Protein AF-A0A9X2KIN5-F1 (afdb_monomer)

Organism: NCBI:txid2949643

Secondary structure (DSSP, 8-state):
--HHHHHHHHHHHHHHHHHHHHHHHTT-BHHHHHHHHHHH-TTS-HHHHHHHHTSTT---B-TTTHHHHHHHHHHHHHHHHHHHTT----HHHHHHHS-HHHHHHHHHHHHHTT--HHHHHHHHHHHHHHHHHHHH-TT----HHHHHHHHHS--HHHHTT--TT-SPPHHHHHHHHHTT-HHHHHHHTTPPPTTS---------HHHHHHHHHHHHHHHHHTT----HHHHHHHHHTSGGG-S--HHHHHHHHSSHHHHHHHHHHHHHHTT-----TTGGG---SSPPPP------------TTTTSSS---------S-----HHHHHHHHHHHHHHHHTPPTTEEEEEEE--S-TTS---EEEEEEETTEEEEEE--TTTS-TTTS---HHHHHHTTPBPP-SS--SEEEEEE-HHHHHHHHHHIIIIIS----GGGEEEEEEE----PPPPPPPPPPPPP--------

Sequence (472 aa):
MDESSLEEYREFVASHGHLFDALVQGDWTRRQARFRLRSLYPELSREMIERALFDDRWAFVNHSEESPRATMTGVALWLAVNELFDLGTDRMYAVTHMDPITLQTVSDFLDLNGVSPADAAEIYGRIGATLRFLTQYPHTSLTRAEYSDFRLEPPESVRRLGIAAWPPTAQNVAALLGDGSWDRALLAAGLRPLSREIEPAREFSETRFRAIIADFLAHCVRTDRQPQAIFYGRWASMAEGGERPSLAAVRHRYGSWLGALSRGRELIEAGDAVPGDARRDRWLGPWGAAEERTEEGASGSWSPQRWTDRGIGVVEHVREEAIGDESAWDDLAEELRSALTSLPWNHVLTVEYETGNTGGDFPYAQALTGPGGVGVLLVSEDYLPAIAWPIDEDYLVETGWEQPTEEQPNWARARLSMDEALEAVVGGLRYGRGCPDPYRFRWGSGVISTAPQAAPSLPDPPARGAGRSTKA

Mean predicted aligned error: 20.23 Å

Foldseek 3Di:
DDPVVVVVLVVLCVVCVVLLVVCLVVLAALVRSLVCCCVVPVVDDNVSSVVSSPDPVHDHHDLPVLLLVLLLLLLLVLQLQCVVVVQFFDLVQLVPFADPSSLVSLVVVLVVLVHDPVLSSRSSRSSSSSLLVLLVVLAAADDLVSSVVCVVPPDPSQVSSVDPCPPPHCQVLCVSQPVRDSQLSCLLSSYHDPPDDDPDPDDDDLVLLLVLLVVQVVVCVVSVHDSHLSSSSNVQSPDPPSSDPGSSRLCNVQVHPVSSNVSSVVCNVCVVDDDDDPPVPDDDDDADDDDDDDDDDDDDDDDPPPPVPPDDDDDPDDPDPPLDDVVLLVVLLVVVLVVLVPDDAQKKKKKWFQPVDPPPQTWIKIWGQDPLAIKMWTADCVRPNCVNFNFDVVVCVVLPWDDADPVRNTTMDDSDHSSSRSCCRSVCCVPGGVRRHSVRMDIDMDGDDDDDDDDDDDDDDDDDDDDDDDDD

InterPro domains:
  IPR054344 TY-Chap, N-terminal domain [PF22552] (326-438)

Radius of gyration: 28.8 Å; Cα contacts (8 Å, |Δi|>4): 559; chains: 1; bounding box: 64×68×103 Å

Solvent-accessible surface area (backbone atoms only — not comparable to full-atom values): 27804 Å² total; per-residue (Å²): 132,61,72,66,67,54,52,55,49,51,52,49,43,74,76,47,42,68,59,54,52,54,38,39,76,64,64,33,29,54,70,57,44,51,50,48,47,53,72,76,40,66,85,55,59,64,69,59,51,54,52,52,66,72,31,89,91,50,80,50,39,61,74,72,65,49,53,55,56,44,49,57,48,39,47,43,54,38,48,36,51,17,59,76,67,67,53,58,65,25,52,69,48,27,74,74,43,52,44,69,65,61,52,48,45,51,47,55,54,38,54,77,60,70,44,51,73,68,57,50,52,48,53,44,6,22,43,14,25,28,51,57,48,38,24,78,40,41,74,47,61,81,53,71,64,61,50,49,49,36,64,76,63,51,56,69,79,62,54,71,48,69,51,82,80,58,70,66,52,68,65,54,40,7,44,70,45,19,79,63,31,57,52,37,22,31,25,10,62,28,31,30,42,86,90,53,75,86,73,74,86,67,86,83,46,69,71,59,49,23,53,52,45,51,54,49,52,53,48,20,62,78,64,70,45,77,93,42,60,53,56,50,6,32,60,32,59,69,46,72,93,65,80,43,74,49,38,15,56,46,15,43,74,42,66,19,56,46,47,38,51,52,53,29,50,53,42,54,68,49,63,80,69,76,86,87,72,98,71,71,88,77,74,83,68,101,73,79,84,79,82,86,76,80,91,83,89,81,90,84,87,85,68,96,75,70,74,79,77,68,79,85,75,92,76,77,86,80,90,68,93,67,65,56,58,74,65,49,48,53,51,52,50,51,54,49,48,54,50,64,73,66,53,58,90,56,28,29,41,40,38,37,40,64,80,87,63,95,78,80,76,57,63,37,30,38,40,36,60,51,99,70,34,27,30,37,38,34,68,24,56,91,77,47,37,54,90,82,44,51,66,36,64,67,59,33,51,76,73,62,40,42,77,56,41,97,92,44,65,33,29,35,39,69,60,25,53,74,68,57,36,50,51,45,47,53,46,42,40,34,60,23,37,62,46,73,45,60,87,39,58,47,75,52,76,47,75,66,85,88,73,84,81,81,75,85,80,79,85,82,80,86,84,80,83,87,80,84,81,88,86,132

Structure (mmCIF, N/CA/C/O backbone):
data_AF-A0A9X2KIN5-F1
#
_entry.id   AF-A0A9X2KIN5-F1
#
loop_
_atom_site.group_PDB
_atom_site.id
_atom_site.type_symbol
_atom_site.label_atom_id
_atom_site.label_alt_id
_atom_site.label_comp_id
_atom_site.label_asym_id
_atom_site.label_entity_id
_atom_site.label_seq_id
_atom_site.pdbx_PDB_ins_code
_atom_site.Cartn_x
_atom_site.Cartn_y
_atom_site.Cartn_z
_atom_site.occupancy
_atom_site.B_iso_or_equiv
_atom_site.auth_seq_id
_atom_site.auth_comp_id
_atom_site.auth_asym_id
_atom_site.auth_atom_id
_atom_site.pdbx_PDB_model_num
ATOM 1 N N . MET A 1 1 ? -30.038 20.385 -15.104 1.00 50.44 1 MET A N 1
ATOM 2 C CA . MET A 1 1 ? -29.796 21.006 -13.788 1.00 50.44 1 MET A CA 1
ATOM 3 C C . MET A 1 1 ? -30.787 22.138 -13.683 1.00 50.44 1 MET A C 1
ATOM 5 O O . MET A 1 1 ? -30.849 22.922 -14.622 1.00 50.44 1 MET A O 1
ATOM 9 N N . ASP A 1 2 ? -31.619 22.129 -12.651 1.00 61.84 2 ASP A N 1
ATOM 10 C CA . ASP A 1 2 ? -32.704 23.098 -12.500 1.00 61.84 2 ASP A CA 1
ATOM 11 C C . ASP A 1 2 ? -32.135 24.489 -12.177 1.00 61.84 2 ASP A C 1
ATOM 13 O O . ASP A 1 2 ? -31.134 24.592 -11.463 1.00 61.84 2 ASP A O 1
ATOM 17 N N . GLU A 1 3 ? -32.726 25.550 -12.716 1.00 64.62 3 GLU A N 1
ATOM 18 C CA . GLU A 1 3 ? -32.187 26.919 -12.642 1.00 64.62 3 GLU A CA 1
ATOM 19 C C . GLU A 1 3 ? -32.124 27.417 -11.183 1.00 64.62 3 GLU A C 1
ATOM 21 O O . GLU A 1 3 ? -31.137 28.029 -10.771 1.00 64.62 3 GLU A O 1
ATOM 26 N N . SER A 1 4 ? -33.090 26.982 -10.364 1.00 64.94 4 SER A N 1
ATOM 27 C CA . SER A 1 4 ? -33.146 27.192 -8.907 1.00 64.94 4 SER A CA 1
ATOM 28 C C . SER A 1 4 ? -31.920 26.628 -8.172 1.00 64.94 4 SER A C 1
ATOM 30 O O . SER A 1 4 ? -31.312 27.303 -7.346 1.00 64.94 4 SER A O 1
ATOM 32 N N . SER A 1 5 ? -31.476 25.417 -8.533 1.00 70.12 5 SER A N 1
ATOM 33 C CA . SER A 1 5 ? -30.344 24.726 -7.882 1.00 70.12 5 SER A CA 1
ATOM 34 C C . SER A 1 5 ? -28.977 25.366 -8.171 1.00 70.12 5 SER A C 1
ATOM 36 O O . SER A 1 5 ? -27.984 25.095 -7.491 1.00 70.12 5 SER A O 1
ATOM 38 N N . LEU A 1 6 ? -28.886 26.175 -9.230 1.00 76.69 6 LEU A N 1
ATOM 39 C CA . LEU A 1 6 ? -27.684 26.930 -9.586 1.00 76.69 6 LEU A CA 1
ATOM 40 C C . LEU A 1 6 ? -27.634 28.268 -8.853 1.00 76.69 6 LEU A C 1
ATOM 42 O O . LEU A 1 6 ? -26.548 28.713 -8.485 1.00 76.69 6 LEU A O 1
ATOM 46 N N . GLU A 1 7 ? -28.787 28.893 -8.638 1.00 86.50 7 GLU A N 1
ATOM 47 C CA . GLU A 1 7 ? -28.902 30.149 -7.903 1.00 86.50 7 GLU A CA 1
ATOM 48 C C . GLU A 1 7 ? -28.639 29.944 -6.405 1.00 86.50 7 GLU A C 1
ATOM 50 O O . GLU A 1 7 ? -27.771 30.617 -5.848 1.00 86.50 7 GLU A O 1
ATOM 55 N N . GLU A 1 8 ? -29.233 28.909 -5.803 1.00 84.62 8 GLU A N 1
ATOM 56 C CA . GLU A 1 8 ? -28.961 28.497 -4.416 1.00 84.62 8 GLU A CA 1
ATOM 57 C C . GLU A 1 8 ? -27.474 28.189 -4.181 1.00 84.62 8 GLU A C 1
ATOM 59 O O . GLU A 1 8 ? -26.884 28.581 -3.173 1.00 84.62 8 GLU A O 1
ATOM 64 N N . TYR A 1 9 ? -26.822 27.535 -5.145 1.00 87.44 9 TYR A N 1
ATOM 65 C CA . TYR A 1 9 ? -25.397 27.233 -5.043 1.00 87.44 9 TYR A CA 1
ATOM 66 C C . TYR A 1 9 ? -24.512 28.484 -5.168 1.00 87.44 9 TYR A C 1
ATOM 68 O O . TYR A 1 9 ? -23.479 28.590 -4.501 1.00 87.44 9 TYR A O 1
ATOM 76 N N . ARG A 1 10 ? -24.901 29.461 -5.997 1.00 90.56 10 ARG A N 1
ATOM 77 C CA . ARG A 1 10 ? -24.190 30.748 -6.088 1.00 90.56 10 ARG A CA 1
ATOM 78 C C . ARG A 1 10 ? -24.295 31.530 -4.786 1.00 90.56 10 ARG A C 1
ATOM 80 O O . ARG A 1 10 ? -23.284 32.073 -4.344 1.00 90.56 10 ARG A O 1
ATOM 87 N N . GLU A 1 11 ? -25.473 31.554 -4.172 1.00 92.50 11 GLU A N 1
ATOM 88 C CA . GLU A 1 11 ? -25.692 32.200 -2.877 1.00 92.50 11 GLU A CA 1
ATOM 89 C C . GLU A 1 11 ? -24.896 31.506 -1.762 1.00 92.50 11 GLU A C 1
ATOM 91 O O . GLU A 1 11 ? -24.207 32.170 -0.984 1.00 92.50 11 GLU A O 1
ATOM 96 N N . PHE A 1 12 ? -24.873 30.168 -1.750 1.00 92.50 12 PHE A N 1
ATOM 97 C CA . PHE A 1 12 ? -24.045 29.394 -0.825 1.00 92.50 12 PHE A CA 1
ATOM 98 C C . PHE A 1 12 ? -22.559 29.756 -0.935 1.00 92.50 12 PHE A C 1
ATOM 100 O O . PHE A 1 12 ? -21.913 30.011 0.085 1.00 92.50 12 PHE A O 1
ATOM 107 N N . VAL A 1 13 ? -22.017 29.810 -2.157 1.00 93.06 13 VAL A N 1
ATOM 108 C CA . VAL A 1 13 ? -20.606 30.153 -2.373 1.00 93.06 13 VAL A CA 1
ATOM 109 C C . VAL A 1 13 ? -20.317 31.612 -2.024 1.00 93.06 13 VAL A C 1
ATOM 111 O O . VAL A 1 13 ? -19.277 31.887 -1.430 1.00 93.06 13 VAL A O 1
ATOM 114 N N . ALA A 1 14 ? -21.223 32.543 -2.327 1.00 93.75 14 ALA A N 1
ATOM 115 C CA . ALA A 1 14 ? -21.053 33.945 -1.949 1.00 93.75 14 ALA A CA 1
ATOM 116 C C . ALA A 1 14 ? -20.951 34.123 -0.423 1.00 93.75 14 ALA A C 1
ATOM 118 O O . ALA A 1 14 ? -20.109 34.887 0.047 1.00 93.75 14 ALA A O 1
ATOM 119 N N . SER A 1 15 ? -21.752 33.381 0.346 1.00 92.81 15 SER A N 1
ATOM 120 C CA . SER A 1 15 ? -21.761 33.469 1.810 1.00 92.81 15 SER A CA 1
ATOM 121 C C . SER A 1 15 ? -20.634 32.676 2.486 1.00 92.81 15 SER A C 1
ATOM 123 O O . SER A 1 15 ? -20.085 33.136 3.485 1.00 92.81 15 SER A O 1
ATOM 125 N N . HIS A 1 16 ? -20.239 31.514 1.949 1.00 93.56 16 HIS A N 1
ATOM 126 C CA . HIS A 1 16 ? -19.357 30.563 2.654 1.00 93.56 16 HIS A CA 1
ATOM 127 C C . HIS A 1 16 ? -18.040 30.241 1.936 1.00 93.56 16 HIS A C 1
ATOM 129 O O . HIS A 1 16 ? -17.205 29.527 2.489 1.00 93.56 16 HIS A O 1
ATOM 135 N N . GLY A 1 17 ? -17.804 30.777 0.734 1.00 90.06 17 GLY A N 1
ATOM 136 C CA . GLY A 1 17 ? -16.614 30.473 -0.072 1.00 90.06 17 GLY A CA 1
ATOM 137 C C . GLY A 1 17 ? -15.283 30.769 0.628 1.00 90.06 17 GLY A C 1
ATOM 138 O O . GLY A 1 17 ? -14.327 30.014 0.477 1.00 90.06 17 GLY A O 1
ATOM 139 N N . HIS A 1 18 ? -15.254 31.784 1.495 1.00 93.69 18 HIS A N 1
ATOM 140 C CA . HIS A 1 18 ? -14.075 32.149 2.285 1.00 93.69 18 HIS A CA 1
ATOM 141 C C . HIS A 1 18 ? -13.572 31.019 3.209 1.00 93.69 18 HIS A C 1
ATOM 143 O O . HIS A 1 18 ? -12.381 30.958 3.512 1.00 93.69 18 HIS A O 1
ATOM 149 N N . LEU A 1 19 ? -14.450 30.104 3.645 1.00 90.75 19 LEU A N 1
ATOM 150 C CA . LEU A 1 19 ? -14.056 28.929 4.432 1.00 90.75 19 LEU A CA 1
ATOM 151 C C . LEU A 1 19 ? -13.248 27.943 3.582 1.00 90.75 19 LEU A C 1
ATOM 153 O O . LEU A 1 19 ? -12.248 27.398 4.043 1.00 90.75 19 LEU A O 1
ATOM 157 N N . PHE A 1 20 ? -13.653 27.741 2.328 1.00 91.00 20 PHE A N 1
ATOM 158 C CA . PHE A 1 20 ? -12.956 26.877 1.378 1.00 91.00 20 PHE A CA 1
ATOM 159 C C . PHE A 1 20 ? -11.619 27.501 0.958 1.00 91.00 20 PHE A C 1
ATOM 161 O O . PHE A 1 20 ? -10.618 26.789 0.920 1.00 91.00 20 PHE A O 1
ATOM 168 N N . ASP A 1 21 ? -11.561 28.826 0.773 1.00 87.81 21 ASP A N 1
ATOM 169 C CA . ASP A 1 21 ? -10.304 29.553 0.539 1.00 87.81 21 ASP A CA 1
ATOM 170 C C . ASP A 1 21 ? -9.307 29.344 1.688 1.00 87.81 21 ASP A C 1
ATOM 172 O O . ASP A 1 21 ? -8.145 29.010 1.456 1.00 87.81 21 ASP A O 1
ATOM 176 N N . ALA A 1 22 ? -9.763 29.481 2.937 1.00 81.19 22 ALA A N 1
ATOM 177 C CA . ALA A 1 22 ? -8.928 29.263 4.118 1.00 81.19 22 ALA A CA 1
ATOM 178 C C . ALA A 1 22 ? -8.465 27.801 4.247 1.00 81.19 22 ALA A C 1
ATOM 180 O O . ALA A 1 22 ? -7.335 27.538 4.661 1.00 81.19 22 ALA A O 1
ATOM 181 N N . LEU A 1 23 ? -9.314 26.839 3.871 1.00 77.81 23 LEU A N 1
ATOM 182 C CA . LEU A 1 23 ? -8.963 25.419 3.879 1.00 77.81 23 LEU A CA 1
ATOM 183 C C . LEU A 1 23 ? -7.944 25.067 2.784 1.00 77.81 23 LEU A C 1
ATOM 185 O O . LEU A 1 23 ? -7.046 24.266 3.035 1.00 77.81 23 LEU A O 1
ATOM 189 N N . VAL A 1 24 ? -8.036 25.690 1.606 1.00 77.69 24 VAL A N 1
ATOM 190 C CA . VAL A 1 24 ? -7.024 25.559 0.546 1.00 77.69 24 VAL A CA 1
ATOM 191 C C . VAL A 1 24 ? -5.704 26.196 0.979 1.00 77.69 24 VAL A C 1
ATOM 193 O O . VAL A 1 24 ? -4.661 25.568 0.849 1.00 77.69 24 VAL A O 1
ATOM 196 N N . GLN A 1 25 ? -5.731 27.400 1.560 1.00 75.31 25 GLN A N 1
ATOM 197 C CA . GLN A 1 25 ? -4.522 28.065 2.073 1.00 75.31 25 GLN A CA 1
ATOM 198 C C . GLN A 1 25 ? -3.849 27.307 3.225 1.00 75.31 25 GLN A C 1
ATOM 200 O O . GLN A 1 25 ? -2.657 27.483 3.461 1.00 75.31 25 GLN A O 1
ATOM 205 N N . GLY A 1 26 ? -4.608 26.485 3.951 1.00 60.66 26 GLY A N 1
ATOM 206 C CA . GLY A 1 26 ? -4.102 25.618 5.012 1.00 60.66 26 GLY A CA 1
ATOM 207 C C . GLY A 1 26 ? -3.600 24.250 4.539 1.00 60.66 26 GLY A C 1
ATOM 208 O O . GLY A 1 26 ? -3.363 23.399 5.393 1.00 60.66 26 GLY A O 1
ATOM 209 N N . ASP A 1 27 ? -3.487 24.020 3.225 1.00 57.31 27 ASP A N 1
ATOM 210 C CA . ASP A 1 27 ? -3.040 22.757 2.615 1.00 57.31 27 ASP A CA 1
ATOM 211 C C . ASP A 1 27 ? -3.850 21.520 3.062 1.00 57.31 27 ASP A C 1
ATOM 213 O O . ASP A 1 27 ? -3.351 20.393 3.121 1.00 57.31 27 ASP A O 1
ATOM 217 N N . TRP A 1 28 ? -5.133 21.703 3.381 1.00 58.62 28 TRP A N 1
ATOM 218 C CA . TRP A 1 28 ? -5.989 20.605 3.823 1.00 58.62 28 TRP A CA 1
ATOM 219 C C . TRP A 1 28 ? -6.481 19.759 2.645 1.00 58.62 28 TRP A C 1
ATOM 221 O O . TRP A 1 28 ? -6.769 20.257 1.553 1.00 58.62 28 TRP A O 1
ATOM 231 N N . THR A 1 29 ? -6.641 18.453 2.874 1.00 56.22 29 THR A N 1
ATOM 232 C CA . THR A 1 29 ? -7.229 17.561 1.863 1.00 56.22 29 THR A CA 1
ATOM 233 C C . THR A 1 29 ? -8.744 17.710 1.756 1.00 56.22 29 THR A C 1
ATOM 235 O O . THR A 1 29 ? -9.391 18.107 2.724 1.00 56.22 29 THR A O 1
ATOM 238 N N . ARG A 1 30 ? -9.358 17.300 0.630 1.00 60.62 30 ARG A N 1
ATOM 239 C CA . ARG A 1 30 ? -10.835 17.309 0.484 1.00 60.62 30 ARG A CA 1
ATOM 240 C C . ARG A 1 30 ? -11.537 16.555 1.614 1.00 60.62 30 ARG A C 1
ATOM 242 O O . ARG A 1 30 ? -12.539 17.030 2.137 1.00 60.62 30 ARG A O 1
ATOM 249 N N . ARG A 1 31 ? -10.993 15.405 2.033 1.00 48.75 31 ARG A N 1
ATOM 250 C CA . ARG A 1 31 ? -11.525 14.594 3.146 1.00 48.75 31 ARG A CA 1
ATOM 251 C C . ARG A 1 31 ? -11.460 15.356 4.473 1.00 48.75 31 ARG A C 1
ATOM 253 O O . ARG A 1 31 ? -12.429 15.381 5.225 1.00 48.75 31 ARG A O 1
ATOM 260 N N . GLN A 1 32 ? -10.334 16.008 4.741 1.00 53.34 32 GLN A N 1
ATOM 261 C CA . GLN A 1 32 ? -10.104 16.808 5.944 1.00 53.34 32 GLN A CA 1
ATOM 262 C C . GLN A 1 32 ? -10.934 18.097 5.978 1.00 53.34 32 GLN A C 1
ATOM 264 O O . GLN A 1 32 ? -11.402 18.485 7.051 1.00 53.34 32 GLN A O 1
ATOM 269 N N . ALA A 1 33 ? -11.118 18.741 4.826 1.00 64.19 33 ALA A N 1
ATOM 270 C CA . ALA A 1 33 ? -11.986 19.896 4.633 1.00 64.19 33 ALA A CA 1
ATOM 271 C C . ALA A 1 33 ? -13.457 19.509 4.843 1.00 64.19 33 ALA A C 1
ATOM 273 O O . ALA A 1 33 ? -14.140 20.138 5.647 1.00 64.19 33 ALA A O 1
ATOM 274 N N . ARG A 1 34 ? -13.910 18.406 4.226 1.00 69.00 34 ARG A N 1
ATOM 275 C CA . ARG A 1 34 ? -15.248 17.820 4.421 1.00 69.00 34 ARG A CA 1
ATOM 276 C C . ARG A 1 34 ? -15.550 17.561 5.888 1.00 69.00 34 ARG A C 1
ATOM 278 O O . ARG A 1 34 ? -16.595 17.976 6.375 1.00 69.00 34 ARG A O 1
ATOM 285 N N . PHE A 1 35 ? -14.638 16.881 6.583 1.00 52.00 35 PHE A N 1
ATOM 286 C CA . PHE A 1 35 ? -14.797 16.570 7.999 1.00 52.00 35 PHE A CA 1
ATOM 287 C C . PHE A 1 35 ? -14.935 17.848 8.835 1.00 52.00 35 PHE A C 1
ATOM 289 O O . PHE A 1 35 ? -15.926 18.013 9.532 1.00 52.00 35 PHE A O 1
ATOM 296 N N . ARG A 1 36 ? -14.009 18.807 8.689 1.00 79.19 36 ARG A N 1
ATOM 297 C CA . ARG A 1 36 ? -14.044 20.078 9.437 1.00 79.19 36 ARG A CA 1
ATOM 298 C C . ARG A 1 36 ? -15.313 20.880 9.187 1.00 79.19 36 ARG A C 1
ATOM 300 O O . ARG A 1 36 ? -15.913 21.347 10.145 1.00 79.19 36 ARG A O 1
ATOM 307 N N . LEU A 1 37 ? -15.722 21.024 7.927 1.00 68.50 37 LEU A N 1
ATOM 308 C CA . LEU A 1 37 ? -16.934 21.763 7.573 1.00 68.50 37 LEU A CA 1
ATOM 309 C C . LEU A 1 37 ? -18.175 21.094 8.169 1.00 68.50 37 LEU A C 1
ATOM 311 O O . LEU A 1 37 ? -19.015 21.776 8.735 1.00 68.50 37 LEU A O 1
ATOM 315 N N . ARG A 1 38 ? -18.260 19.761 8.134 1.00 62.84 38 ARG A N 1
ATOM 316 C CA . ARG A 1 38 ? -19.402 19.028 8.698 1.00 62.84 38 ARG A CA 1
ATOM 317 C C . ARG A 1 38 ? -19.429 19.009 10.225 1.00 62.84 38 ARG A C 1
ATOM 319 O O . ARG A 1 38 ? -20.512 18.954 10.794 1.00 62.84 38 ARG A O 1
ATOM 326 N N . SER A 1 39 ? -18.267 19.026 10.873 1.00 56.94 39 SER A N 1
ATOM 327 C CA . SER A 1 39 ? -18.162 19.000 12.334 1.00 56.94 39 SER A CA 1
ATOM 328 C C . SER A 1 39 ? -18.318 20.382 12.964 1.00 56.94 39 SER A C 1
ATOM 330 O O . SER A 1 39 ? -18.909 20.496 14.030 1.00 56.94 39 SER A O 1
ATOM 332 N N . LEU A 1 40 ? -17.775 21.426 12.331 1.00 75.06 40 LEU A N 1
ATOM 333 C CA . LEU A 1 40 ? -17.761 22.786 12.881 1.00 75.06 40 LEU A CA 1
ATOM 334 C C . LEU A 1 40 ? -18.921 23.653 12.377 1.00 75.06 40 LEU A C 1
ATOM 336 O O . LEU A 1 40 ? -19.258 24.625 13.043 1.00 75.06 40 LEU A O 1
ATOM 340 N N . TYR A 1 41 ? -19.518 23.294 11.236 1.00 78.44 41 TYR A N 1
ATOM 341 C CA . TYR A 1 41 ? -20.648 23.996 10.621 1.00 78.44 41 TYR A CA 1
ATOM 342 C C . TYR A 1 41 ? -21.767 23.008 10.225 1.00 78.44 41 TYR A C 1
ATOM 344 O O . TYR A 1 41 ? -22.075 22.846 9.037 1.00 78.44 41 TYR A O 1
ATOM 352 N N . PRO A 1 42 ? -22.355 22.276 11.193 1.00 75.00 42 PRO A N 1
ATOM 353 C CA . PRO A 1 42 ? -23.368 21.249 10.928 1.00 75.00 42 PRO A CA 1
ATOM 354 C C . PRO A 1 42 ? -24.655 21.788 10.281 1.00 75.00 42 PRO A C 1
ATOM 356 O O . PRO A 1 42 ? -25.409 21.018 9.687 1.00 75.00 42 PRO A O 1
ATOM 359 N N . GLU A 1 43 ? -24.911 23.092 10.389 1.00 80.38 43 GLU A N 1
ATOM 360 C CA . GLU A 1 43 ? -26.043 23.804 9.795 1.00 80.38 43 GLU A CA 1
ATOM 361 C C . GLU A 1 43 ? -25.918 24.021 8.281 1.00 80.38 43 GLU A C 1
ATOM 363 O O . GLU A 1 43 ? -26.920 24.275 7.609 1.00 80.38 43 GLU A O 1
ATOM 368 N N . LEU A 1 44 ? -24.707 23.926 7.725 1.00 82.25 44 LEU A N 1
ATOM 369 C CA . LEU A 1 44 ? -24.495 24.082 6.292 1.00 82.25 44 LEU A CA 1
ATOM 370 C C . LEU A 1 44 ? -25.032 22.869 5.530 1.00 82.25 44 LEU A C 1
ATOM 372 O O . LEU A 1 44 ? -24.846 21.714 5.920 1.00 82.25 44 LEU A O 1
ATOM 376 N N . SER A 1 45 ? -25.662 23.134 4.383 1.00 85.31 45 SER A N 1
ATOM 377 C CA . SER A 1 45 ? -26.175 22.071 3.521 1.00 85.31 45 SER A CA 1
ATOM 378 C C . SER A 1 45 ? -25.045 21.135 3.094 1.00 85.31 45 SER A C 1
ATOM 380 O O . SER A 1 45 ? -24.075 21.546 2.451 1.00 85.31 45 SER A O 1
ATOM 382 N N . ARG A 1 46 ? -25.207 19.850 3.422 1.00 71.94 46 ARG A N 1
ATOM 383 C CA . ARG A 1 46 ? -24.257 18.789 3.066 1.00 71.94 46 ARG A CA 1
ATOM 384 C C . ARG A 1 46 ? -24.054 18.716 1.559 1.00 71.94 46 ARG A C 1
ATOM 386 O O . ARG A 1 46 ? -22.923 18.620 1.106 1.00 71.94 46 ARG A O 1
ATOM 393 N N . GLU A 1 47 ? -25.136 18.825 0.794 1.00 72.75 47 GLU A N 1
ATOM 394 C CA . GLU A 1 47 ? -25.094 18.798 -0.668 1.00 72.75 47 GLU A CA 1
ATOM 395 C C . GLU A 1 47 ? -24.288 19.976 -1.234 1.00 72.75 47 GLU A C 1
ATOM 397 O O . GLU A 1 47 ? -23.474 19.795 -2.138 1.00 72.75 47 GLU A O 1
ATOM 402 N N . MET A 1 48 ? -24.437 21.170 -0.652 1.00 79.94 48 MET A N 1
ATOM 403 C CA . MET A 1 48 ? -23.703 22.361 -1.090 1.00 79.94 48 MET A CA 1
ATOM 404 C C . MET A 1 48 ? -22.225 22.325 -0.682 1.00 79.94 48 MET A C 1
ATOM 406 O O . MET A 1 48 ? -21.374 22.745 -1.469 1.00 79.94 48 MET A O 1
ATOM 410 N N . ILE A 1 49 ? -21.902 21.766 0.494 1.00 77.62 49 ILE A N 1
ATOM 411 C CA . ILE A 1 49 ? -20.515 21.484 0.899 1.00 77.62 49 ILE A CA 1
ATOM 412 C C . ILE A 1 49 ? -19.867 20.518 -0.089 1.00 77.62 49 ILE A C 1
ATOM 414 O O . ILE A 1 49 ? -18.791 20.814 -0.602 1.00 77.62 49 ILE A O 1
ATOM 418 N N . GLU A 1 50 ? -20.511 19.384 -0.378 1.00 71.44 50 GLU A N 1
ATOM 419 C CA . GLU A 1 50 ? -19.977 18.407 -1.329 1.00 71.44 50 GLU A CA 1
ATOM 420 C C . GLU A 1 50 ? -19.766 19.049 -2.698 1.00 71.44 50 GLU A C 1
ATOM 422 O O . GLU A 1 50 ? -18.677 18.966 -3.263 1.00 71.44 50 GLU A O 1
ATOM 427 N N . ARG A 1 51 ? -20.760 19.790 -3.192 1.00 77.62 51 ARG A N 1
ATOM 428 C CA . ARG A 1 51 ? -20.660 20.485 -4.474 1.00 77.62 51 ARG A CA 1
ATOM 429 C C . ARG A 1 51 ? -19.503 21.486 -4.512 1.00 77.62 51 ARG A C 1
ATOM 431 O O . ARG A 1 51 ? -18.816 21.555 -5.521 1.00 77.62 51 ARG A O 1
ATOM 438 N N . ALA A 1 52 ? -19.252 22.228 -3.433 1.00 77.44 52 ALA A N 1
AT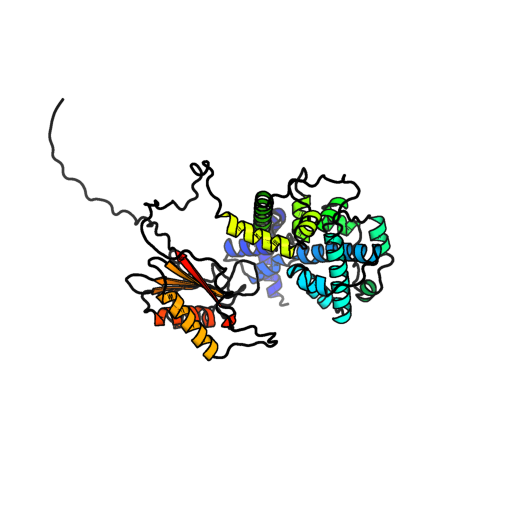OM 439 C CA . ALA A 1 52 ? -18.115 23.145 -3.319 1.00 77.44 52 ALA A CA 1
ATOM 440 C C . ALA A 1 52 ? -16.753 22.441 -3.203 1.00 77.44 52 ALA A C 1
ATOM 442 O O . ALA A 1 52 ? -15.787 22.907 -3.796 1.00 77.44 52 ALA A O 1
ATOM 443 N N . LEU A 1 53 ? -16.656 21.297 -2.520 1.00 67.44 53 LEU A N 1
ATOM 444 C CA . LEU A 1 53 ? -15.404 20.524 -2.433 1.00 67.44 53 LEU A CA 1
ATOM 445 C C . LEU A 1 53 ? -14.943 19.948 -3.783 1.00 67.44 53 LEU A C 1
ATOM 447 O O . LEU A 1 53 ? -13.752 19.665 -3.961 1.00 67.44 53 LEU A O 1
ATOM 451 N N . PHE A 1 54 ? -15.882 19.750 -4.709 1.00 64.25 54 PHE A N 1
ATOM 452 C CA . PHE A 1 54 ? -15.640 19.264 -6.069 1.00 64.25 54 PHE A CA 1
ATOM 453 C C . PHE A 1 54 ? -15.690 20.369 -7.133 1.00 64.25 54 PHE A C 1
ATOM 455 O O . PHE A 1 54 ? -15.590 20.069 -8.319 1.00 64.25 54 PHE A O 1
ATOM 462 N N . ASP A 1 55 ? -15.834 21.629 -6.729 1.00 76.69 55 ASP A N 1
ATOM 463 C CA . ASP A 1 55 ? -15.826 22.763 -7.645 1.00 76.69 55 ASP A CA 1
ATOM 464 C C . ASP A 1 55 ? -14.385 23.161 -7.996 1.00 76.69 55 ASP A C 1
ATOM 466 O O . ASP A 1 55 ? -13.530 23.296 -7.117 1.00 76.69 55 ASP A O 1
ATOM 470 N N . ASP A 1 56 ? -14.122 23.387 -9.285 1.00 73.50 56 ASP A N 1
ATOM 471 C CA . ASP A 1 56 ? -12.793 23.727 -9.815 1.00 73.50 56 ASP A CA 1
ATOM 472 C C . ASP A 1 56 ? -12.214 25.036 -9.243 1.00 73.50 56 ASP A C 1
ATOM 474 O O . ASP A 1 56 ? -11.027 25.322 -9.417 1.00 73.50 56 ASP A O 1
ATOM 478 N N . ARG A 1 57 ? -13.025 25.837 -8.540 1.00 79.56 57 ARG A N 1
ATOM 479 C CA . ARG A 1 57 ? -12.585 27.043 -7.824 1.00 79.56 57 ARG A CA 1
ATOM 480 C C . ARG A 1 57 ? -11.604 26.762 -6.681 1.00 79.56 57 ARG A C 1
ATOM 482 O O . ARG A 1 57 ? -10.798 27.641 -6.382 1.00 79.56 57 ARG A O 1
ATOM 489 N N . TRP A 1 58 ? -11.632 25.574 -6.069 1.00 80.25 58 TRP A N 1
ATOM 490 C CA . TRP A 1 58 ? -10.795 25.243 -4.909 1.00 80.25 58 TRP A CA 1
ATOM 491 C C . TRP A 1 58 ? -9.958 23.978 -5.122 1.00 80.25 58 TRP A C 1
ATOM 493 O O . TRP A 1 58 ? -10.460 22.854 -5.181 1.00 80.25 58 TRP A O 1
ATOM 503 N N . ALA A 1 59 ? -8.638 24.160 -5.184 1.00 72.06 59 ALA A N 1
ATOM 504 C CA . ALA A 1 59 ? -7.674 23.081 -5.373 1.00 72.06 59 ALA A CA 1
ATOM 505 C C . ALA A 1 59 ? -7.166 22.543 -4.025 1.00 72.06 59 ALA A C 1
ATOM 507 O O . ALA A 1 59 ? -6.167 23.010 -3.485 1.00 72.06 59 ALA A O 1
ATOM 508 N N . PHE A 1 60 ? -7.861 21.547 -3.479 1.00 63.72 60 PHE A N 1
ATOM 509 C CA . PHE A 1 60 ? -7.462 20.870 -2.242 1.00 63.72 60 PHE A CA 1
ATOM 510 C C . PHE A 1 60 ? -6.311 19.879 -2.450 1.00 63.72 60 PHE A C 1
ATOM 512 O O . PHE A 1 60 ? -6.201 19.239 -3.500 1.00 63.72 60 PHE A O 1
ATOM 519 N N . VAL A 1 61 ? -5.501 19.682 -1.406 1.00 50.41 61 VAL A N 1
ATOM 520 C CA . VAL A 1 61 ? -4.390 18.720 -1.419 1.00 50.41 61 VAL A CA 1
ATOM 521 C C . VAL A 1 61 ? -4.931 17.290 -1.534 1.00 50.41 61 VAL A C 1
ATOM 523 O O . VAL A 1 61 ? -5.875 16.900 -0.849 1.00 50.41 61 VAL A O 1
ATOM 526 N N . ASN A 1 62 ? -4.350 16.472 -2.410 1.00 45.34 62 ASN A N 1
ATOM 527 C CA . ASN A 1 62 ? -4.842 15.122 -2.685 1.00 45.34 62 ASN A CA 1
ATOM 528 C C . ASN A 1 62 ? -3.869 14.065 -2.145 1.00 45.34 62 ASN A C 1
ATOM 530 O O . ASN A 1 62 ? -3.027 13.530 -2.863 1.00 45.34 62 ASN A O 1
ATOM 534 N N . HIS A 1 63 ? -3.983 13.741 -0.853 1.00 42.66 63 HIS A N 1
ATOM 535 C CA . HIS A 1 63 ? -3.190 12.664 -0.252 1.00 42.66 63 HIS A CA 1
ATOM 536 C C . HIS A 1 63 ? -3.750 11.256 -0.535 1.00 42.66 63 HIS A C 1
ATOM 538 O O . HIS A 1 63 ? -3.073 10.283 -0.248 1.00 42.66 63 HIS A O 1
ATOM 544 N N . SER A 1 64 ? -4.926 11.083 -1.144 1.00 40.81 64 SER A N 1
ATOM 545 C CA . SER A 1 64 ? -5.382 9.748 -1.583 1.00 40.81 64 SER A CA 1
ATOM 546 C C . SER A 1 64 ? -4.928 9.404 -3.013 1.00 40.81 64 SER A C 1
ATOM 548 O O . SER A 1 64 ? -4.516 8.274 -3.267 1.00 40.81 64 SER A O 1
ATOM 550 N N . GLU A 1 65 ? -4.895 10.375 -3.934 1.00 40.28 65 GLU A N 1
ATOM 551 C CA . GLU A 1 65 ? -4.525 10.163 -5.352 1.00 40.28 65 GLU A CA 1
ATOM 552 C C . GLU A 1 65 ? -3.021 9.972 -5.600 1.00 40.28 65 GLU A C 1
ATOM 554 O O . GLU A 1 65 ? -2.616 9.376 -6.601 1.00 40.28 65 GLU A O 1
ATOM 559 N N . GLU A 1 66 ? -2.161 10.432 -4.689 1.00 49.47 66 GLU A N 1
ATOM 560 C CA . GLU A 1 66 ? -0.724 10.169 -4.799 1.00 49.47 66 GLU A CA 1
ATOM 561 C C . GLU A 1 66 ? -0.388 8.679 -4.642 1.00 49.47 66 GLU A C 1
ATOM 563 O O . GLU A 1 66 ? 0.647 8.253 -5.147 1.00 49.47 66 GLU A O 1
ATOM 568 N N . SER A 1 67 ? -1.232 7.878 -3.976 1.00 59.06 67 SER A N 1
ATOM 569 C CA . SER A 1 67 ? -0.914 6.472 -3.685 1.00 59.06 67 SER A CA 1
ATOM 570 C C . SER A 1 67 ? -0.872 5.587 -4.935 1.00 59.06 67 SER A C 1
ATOM 572 O O . SER A 1 67 ? 0.178 4.979 -5.188 1.00 59.06 67 SER A O 1
ATOM 574 N N . PRO A 1 68 ? -1.903 5.588 -5.805 1.00 73.31 68 PRO A N 1
ATOM 575 C CA . PRO A 1 68 ? -1.839 4.826 -7.046 1.00 73.31 68 PRO A CA 1
ATOM 576 C C . PRO A 1 68 ? -0.760 5.334 -7.996 1.00 73.31 68 PRO A C 1
ATOM 578 O O . PRO A 1 68 ? 0.000 4.555 -8.570 1.00 73.31 68 PRO A O 1
ATOM 581 N N . ARG A 1 69 ? -0.631 6.659 -8.123 1.00 80.94 69 ARG A N 1
ATOM 582 C CA . ARG A 1 69 ? 0.310 7.267 -9.065 1.00 80.94 69 ARG A CA 1
ATOM 583 C C . ARG A 1 69 ? 1.766 7.039 -8.656 1.00 80.94 69 ARG A C 1
ATOM 585 O O . ARG A 1 69 ? 2.592 6.734 -9.518 1.00 80.94 69 ARG A O 1
ATOM 592 N N . ALA A 1 70 ? 2.095 7.169 -7.369 1.00 85.88 70 ALA A N 1
ATOM 593 C CA . ALA A 1 70 ? 3.437 6.894 -6.856 1.00 85.88 70 ALA A CA 1
ATOM 594 C C . ALA A 1 70 ? 3.782 5.410 -7.015 1.00 85.88 70 ALA A C 1
ATOM 596 O O . ALA A 1 70 ? 4.856 5.082 -7.517 1.00 85.88 70 ALA A O 1
ATOM 597 N N . THR A 1 71 ? 2.843 4.521 -6.688 1.00 90.00 71 THR A N 1
ATOM 598 C CA . THR A 1 71 ? 3.013 3.073 -6.855 1.00 90.00 71 THR A CA 1
ATOM 599 C C . THR A 1 71 ? 3.276 2.708 -8.313 1.00 90.00 71 THR A C 1
ATOM 601 O O . THR A 1 71 ? 4.303 2.103 -8.612 1.00 90.00 71 THR A O 1
ATOM 604 N N . MET A 1 72 ? 2.437 3.164 -9.248 1.00 92.06 72 MET A N 1
ATOM 605 C CA . MET A 1 72 ? 2.626 2.898 -10.680 1.00 92.06 72 MET A CA 1
ATOM 606 C C . MET A 1 72 ? 3.890 3.543 -11.266 1.00 92.06 72 MET A C 1
ATOM 608 O O . MET A 1 72 ? 4.439 3.052 -12.254 1.00 92.06 72 MET A O 1
ATOM 612 N N . THR A 1 73 ? 4.386 4.621 -10.654 1.00 93.69 73 THR A N 1
ATOM 613 C CA . THR A 1 73 ? 5.685 5.225 -10.995 1.00 93.69 73 THR A CA 1
ATOM 614 C C . THR A 1 73 ? 6.846 4.366 -10.486 1.00 93.69 73 THR A C 1
ATOM 616 O O . THR A 1 73 ? 7.832 4.181 -11.196 1.00 93.69 73 THR A O 1
ATOM 619 N N . GLY A 1 74 ? 6.718 3.785 -9.291 1.00 94.94 74 GLY A N 1
ATOM 620 C CA . GLY A 1 74 ? 7.663 2.800 -8.763 1.00 94.94 74 GLY A CA 1
ATOM 621 C C . GLY A 1 74 ? 7.700 1.524 -9.608 1.00 94.94 74 GLY A C 1
ATOM 622 O O . GLY A 1 74 ? 8.777 1.039 -9.945 1.00 94.94 74 GLY A O 1
ATOM 623 N N . VAL A 1 75 ? 6.533 1.038 -10.042 1.00 95.88 75 VAL A N 1
ATOM 624 C CA . VAL A 1 75 ? 6.403 -0.113 -10.950 1.00 95.88 75 VAL A CA 1
ATOM 625 C C . VAL A 1 75 ? 7.110 0.139 -12.278 1.00 95.88 75 VAL A C 1
ATOM 627 O O . VAL A 1 75 ? 7.822 -0.741 -12.753 1.00 95.88 75 VAL A O 1
ATOM 630 N N . ALA A 1 76 ? 6.999 1.340 -12.852 1.00 96.69 76 ALA A N 1
ATOM 631 C CA . ALA A 1 76 ? 7.738 1.692 -14.063 1.00 96.69 76 ALA A CA 1
ATOM 632 C C . ALA A 1 76 ? 9.263 1.562 -13.884 1.00 96.69 76 ALA A C 1
ATOM 634 O O . ALA A 1 76 ? 9.940 1.047 -14.773 1.00 96.69 76 ALA A O 1
ATOM 635 N N . LEU A 1 77 ? 9.807 1.961 -12.727 1.00 97.75 77 LEU A N 1
ATOM 636 C CA . LEU A 1 77 ? 11.226 1.757 -12.408 1.00 97.75 77 LEU A CA 1
ATOM 637 C C . LEU A 1 77 ? 11.576 0.270 -12.268 1.00 97.75 77 LEU A C 1
ATOM 639 O O . LEU A 1 77 ? 12.621 -0.160 -12.750 1.00 97.75 77 LEU A O 1
ATOM 643 N N . TRP A 1 78 ? 10.713 -0.533 -11.642 1.00 97.69 78 TRP A N 1
ATOM 644 C CA . TRP A 1 78 ? 10.936 -1.978 -11.521 1.00 97.69 78 TRP A CA 1
ATOM 645 C C . TRP A 1 78 ? 10.873 -2.707 -12.869 1.00 97.69 78 TRP A C 1
ATOM 647 O O . TRP A 1 78 ? 11.632 -3.651 -13.086 1.00 97.69 78 TRP A O 1
ATOM 657 N N . LEU A 1 79 ? 10.016 -2.267 -13.790 1.00 97.75 79 LEU A N 1
ATOM 658 C CA . LEU A 1 79 ? 9.954 -2.805 -15.150 1.00 97.75 79 LEU A CA 1
ATOM 659 C C . LEU A 1 79 ? 11.155 -2.369 -15.996 1.00 97.75 79 LEU A C 1
ATOM 661 O O . LEU A 1 79 ? 11.663 -3.173 -16.769 1.00 97.75 79 LEU A O 1
ATOM 665 N N . ALA A 1 80 ? 11.670 -1.154 -15.799 1.00 95.06 80 ALA A N 1
ATOM 666 C CA . ALA A 1 80 ? 12.915 -0.730 -16.437 1.00 95.06 80 ALA A CA 1
ATOM 667 C C . ALA A 1 80 ? 14.110 -1.582 -15.984 1.00 95.06 80 ALA A C 1
ATOM 669 O O . ALA A 1 80 ? 14.918 -1.997 -16.805 1.00 95.06 80 ALA A O 1
ATOM 670 N N . VAL A 1 81 ? 14.195 -1.901 -14.687 1.00 90.38 81 VAL A N 1
ATOM 671 C CA . VAL A 1 81 ? 15.202 -2.841 -14.162 1.00 90.38 81 VAL A CA 1
ATOM 672 C C . VAL A 1 81 ? 14.980 -4.254 -14.707 1.00 90.38 81 VAL A C 1
ATOM 674 O O . VAL A 1 81 ? 15.951 -4.927 -15.035 1.00 90.38 81 VAL A O 1
ATOM 677 N N . ASN A 1 82 ? 13.723 -4.700 -14.825 1.00 96.75 82 ASN A N 1
ATOM 678 C CA . ASN A 1 82 ? 13.397 -5.999 -15.421 1.00 96.75 82 ASN A CA 1
ATOM 679 C C . ASN A 1 82 ? 13.994 -6.129 -16.822 1.00 96.75 82 ASN A C 1
ATOM 681 O O . ASN A 1 82 ? 14.625 -7.138 -17.116 1.00 96.75 82 ASN A O 1
ATOM 685 N N . GLU A 1 83 ? 13.799 -5.096 -17.642 1.00 92.69 83 GLU A N 1
ATOM 686 C CA . GLU A 1 83 ? 14.267 -5.058 -19.023 1.00 92.69 83 GLU A CA 1
ATOM 687 C C . GLU A 1 83 ? 15.788 -4.915 -19.108 1.00 92.69 83 GLU A C 1
ATOM 689 O O . GLU A 1 83 ? 16.437 -5.672 -19.820 1.00 92.69 83 GLU A O 1
ATOM 694 N N . LEU A 1 84 ? 16.375 -4.003 -18.325 1.00 87.44 84 LEU A N 1
ATOM 695 C CA . LEU A 1 84 ? 17.819 -3.750 -18.327 1.00 87.44 84 LEU A CA 1
ATOM 696 C C . LEU A 1 84 ? 18.644 -5.011 -18.027 1.00 87.44 84 LEU A C 1
ATOM 698 O O . LEU A 1 84 ? 19.732 -5.180 -18.574 1.00 87.44 84 LEU A O 1
ATOM 702 N N . PHE A 1 85 ? 18.138 -5.879 -17.149 1.00 84.69 85 PHE A N 1
ATOM 703 C CA . PHE A 1 85 ? 18.813 -7.112 -16.737 1.00 84.69 85 PHE A CA 1
ATOM 704 C C . PHE A 1 85 ? 18.187 -8.388 -17.322 1.00 84.69 85 PHE A C 1
ATOM 706 O O . PHE A 1 85 ? 18.588 -9.476 -16.914 1.00 84.69 85 PHE A O 1
ATOM 713 N N . ASP A 1 86 ? 17.221 -8.265 -18.239 1.00 86.50 86 ASP A N 1
ATOM 714 C CA . ASP A 1 86 ? 16.503 -9.379 -18.880 1.00 86.50 86 ASP A CA 1
ATOM 715 C C . ASP A 1 86 ? 16.025 -10.456 -17.881 1.00 86.50 86 ASP A C 1
ATOM 717 O O . ASP A 1 86 ? 16.326 -11.647 -17.972 1.00 86.50 86 ASP A O 1
ATOM 721 N N . LEU A 1 87 ? 15.305 -10.020 -16.842 1.00 86.81 87 LEU A N 1
ATOM 722 C CA . LEU A 1 87 ? 14.971 -10.876 -15.693 1.00 86.81 87 LEU A CA 1
ATOM 723 C C . LEU A 1 87 ? 13.796 -11.838 -15.949 1.00 86.81 87 LEU A C 1
ATOM 725 O O . LEU A 1 87 ? 13.524 -12.712 -15.120 1.00 86.81 87 LEU A O 1
ATOM 729 N N . GLY A 1 88 ? 13.069 -11.671 -17.056 1.00 91.62 88 GLY A N 1
ATOM 730 C CA . GLY A 1 88 ? 11.880 -12.459 -17.380 1.00 91.62 88 GLY A CA 1
ATOM 731 C C . GLY A 1 88 ? 10.743 -12.292 -16.362 1.00 91.62 88 GLY A C 1
ATOM 732 O O . GLY A 1 88 ? 10.507 -11.202 -15.835 1.00 91.62 88 GLY A O 1
ATOM 733 N N . THR A 1 89 ? 10.010 -13.379 -16.094 1.00 94.31 89 THR A N 1
ATOM 734 C CA . THR A 1 89 ? 8.838 -13.397 -15.200 1.00 94.31 89 THR A CA 1
ATOM 735 C C . THR A 1 89 ? 8.991 -14.384 -14.046 1.00 94.31 89 THR A C 1
ATOM 737 O O . THR A 1 89 ? 9.375 -15.530 -14.262 1.00 94.31 89 THR A O 1
ATOM 740 N N . ASP A 1 90 ? 8.555 -13.993 -12.851 1.00 88.94 90 ASP A N 1
ATOM 741 C CA . ASP A 1 90 ? 8.406 -14.851 -11.679 1.00 88.94 90 ASP A CA 1
ATOM 742 C C . ASP A 1 90 ? 7.077 -14.556 -10.965 1.00 88.94 90 ASP A C 1
ATOM 744 O O . ASP A 1 90 ? 6.976 -13.713 -10.070 1.00 88.94 90 ASP A O 1
ATOM 748 N N . ARG A 1 91 ? 6.025 -15.259 -11.393 1.00 88.88 91 ARG A N 1
ATOM 749 C CA . ARG A 1 91 ? 4.679 -15.116 -10.817 1.00 88.88 91 ARG A CA 1
ATOM 750 C C . ARG A 1 91 ? 4.596 -15.665 -9.394 1.00 88.88 91 ARG A C 1
ATOM 752 O O . ARG A 1 91 ? 3.840 -15.131 -8.591 1.00 88.88 91 ARG A O 1
ATOM 759 N N . MET A 1 92 ? 5.378 -16.700 -9.076 1.00 79.56 92 MET A N 1
ATOM 760 C CA . MET A 1 92 ? 5.389 -17.288 -7.735 1.00 79.56 92 MET A CA 1
ATOM 761 C C . MET A 1 92 ? 5.902 -16.281 -6.715 1.00 79.56 92 MET A C 1
ATOM 763 O O . MET A 1 92 ? 5.282 -16.102 -5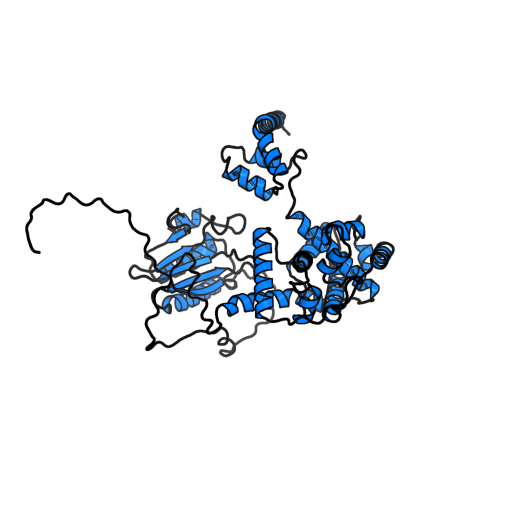.668 1.00 79.56 92 MET A O 1
ATOM 767 N N . TYR A 1 93 ? 6.985 -15.575 -7.041 1.00 80.94 93 TYR A N 1
ATOM 768 C CA . TYR A 1 93 ? 7.505 -14.524 -6.178 1.00 80.94 93 TYR A CA 1
ATOM 769 C C . TYR A 1 93 ? 6.522 -13.358 -6.036 1.00 80.94 93 TYR A C 1
ATOM 771 O O . TYR A 1 93 ? 6.312 -12.874 -4.927 1.00 80.94 93 TYR A O 1
ATOM 779 N N . ALA A 1 94 ? 5.870 -12.943 -7.130 1.00 80.25 94 ALA A N 1
ATOM 780 C CA . ALA A 1 94 ? 4.851 -11.893 -7.086 1.00 80.25 94 ALA A CA 1
ATOM 781 C C . ALA A 1 94 ? 3.704 -12.242 -6.120 1.00 80.25 94 ALA A C 1
ATOM 783 O O . ALA A 1 94 ? 3.382 -11.443 -5.251 1.00 80.25 94 ALA A O 1
ATOM 784 N N . VAL A 1 95 ? 3.146 -13.454 -6.207 1.00 77.75 95 VAL A N 1
ATOM 785 C CA . VAL A 1 95 ? 2.028 -13.891 -5.349 1.00 77.75 95 VAL A CA 1
ATOM 786 C C . VAL A 1 95 ? 2.419 -13.985 -3.871 1.00 77.75 95 VAL A C 1
ATOM 788 O O . VAL A 1 95 ? 1.599 -13.720 -3.001 1.00 77.75 95 VAL A O 1
ATOM 791 N N . THR A 1 96 ? 3.661 -14.367 -3.570 1.00 79.56 96 THR A N 1
ATOM 792 C CA . THR A 1 96 ? 4.079 -14.688 -2.192 1.00 79.56 96 THR A CA 1
ATOM 793 C C . THR A 1 96 ? 4.774 -13.540 -1.458 1.00 79.56 96 THR A C 1
ATOM 795 O O . THR A 1 96 ? 4.798 -13.537 -0.231 1.00 79.56 96 THR A O 1
ATOM 798 N N . HIS A 1 97 ? 5.364 -12.578 -2.176 1.00 78.75 97 HIS A N 1
ATOM 799 C CA . HIS A 1 97 ? 6.243 -11.563 -1.576 1.00 78.75 97 HIS A CA 1
ATOM 800 C C . HIS A 1 97 ? 5.890 -10.116 -1.937 1.00 78.75 97 HIS A C 1
ATOM 802 O O . HIS A 1 97 ? 6.435 -9.198 -1.314 1.00 78.75 97 HIS A O 1
ATOM 808 N N . MET A 1 98 ? 5.031 -9.885 -2.934 1.00 81.25 98 MET A N 1
ATOM 809 C CA . MET A 1 98 ? 4.539 -8.542 -3.243 1.00 81.25 98 MET A CA 1
ATOM 810 C C . MET A 1 98 ? 3.582 -8.094 -2.141 1.00 81.25 98 MET A C 1
ATOM 812 O O . MET A 1 98 ? 2.796 -8.894 -1.638 1.00 81.25 98 MET A O 1
ATOM 816 N N . ASP A 1 99 ? 3.650 -6.828 -1.731 1.00 79.25 99 ASP A N 1
ATOM 817 C CA . ASP A 1 99 ? 2.709 -6.352 -0.726 1.00 79.25 99 ASP A CA 1
ATOM 818 C C . ASP A 1 99 ? 1.288 -6.290 -1.312 1.00 79.25 99 ASP A C 1
ATOM 820 O O . ASP A 1 99 ? 1.123 -5.829 -2.449 1.00 79.25 99 ASP A O 1
ATOM 824 N N . PRO A 1 100 ? 0.259 -6.719 -0.552 1.00 74.00 100 PRO A N 1
ATOM 825 C CA . PRO A 1 100 ? -1.112 -6.805 -1.057 1.00 74.00 100 PRO A CA 1
ATOM 826 C C . PRO A 1 100 ? -1.634 -5.482 -1.617 1.00 74.00 100 PRO A C 1
ATOM 828 O O . PRO A 1 100 ? -2.380 -5.457 -2.589 1.00 74.00 100 PRO A O 1
ATOM 831 N N . ILE A 1 101 ? -1.195 -4.366 -1.037 1.00 78.12 101 ILE A N 1
ATOM 832 C CA . ILE A 1 101 ? -1.676 -3.035 -1.399 1.00 78.12 101 ILE A CA 1
ATOM 833 C C . ILE A 1 101 ? -1.088 -2.589 -2.741 1.00 78.12 101 ILE A C 1
ATOM 835 O O . IL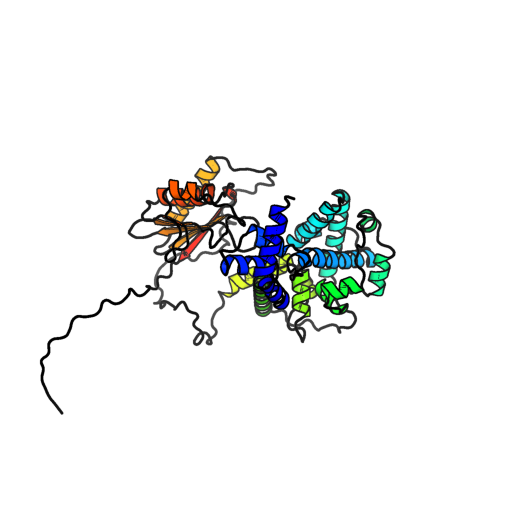E A 1 101 ? -1.818 -2.056 -3.572 1.00 78.12 101 ILE A O 1
ATOM 839 N N . THR A 1 102 ? 0.203 -2.832 -2.994 1.00 82.75 102 THR A N 1
ATOM 840 C CA . THR A 1 102 ? 0.810 -2.623 -4.319 1.00 82.75 102 THR A CA 1
ATOM 841 C C . THR A 1 102 ? 0.174 -3.550 -5.350 1.00 82.75 102 THR A C 1
ATOM 843 O O . THR A 1 102 ? -0.132 -3.093 -6.447 1.00 82.75 102 THR A O 1
ATOM 846 N N . LEU A 1 103 ? -0.070 -4.823 -5.014 1.00 82.69 103 LEU A N 1
ATOM 847 C CA . LEU A 1 103 ? -0.725 -5.767 -5.925 1.00 82.69 103 LEU A CA 1
ATOM 848 C C . LEU A 1 103 ? -2.117 -5.270 -6.334 1.00 82.69 103 LEU A C 1
ATOM 850 O O . LEU A 1 103 ? -2.389 -5.186 -7.534 1.00 82.69 103 LEU A O 1
ATOM 854 N N . GLN A 1 104 ? -2.943 -4.875 -5.359 1.00 78.50 104 GLN A N 1
ATOM 855 C CA . GLN A 1 104 ? -4.278 -4.318 -5.591 1.00 78.50 104 GLN A CA 1
ATOM 856 C C . GLN A 1 104 ? -4.212 -3.032 -6.415 1.00 78.50 104 GLN A C 1
ATOM 858 O O . GLN A 1 104 ? -4.900 -2.906 -7.418 1.00 78.50 104 GLN A O 1
ATOM 863 N N . THR A 1 105 ? -3.312 -2.113 -6.056 1.00 82.69 105 THR A N 1
ATOM 864 C CA . THR A 1 105 ? -3.135 -0.838 -6.767 1.00 82.69 105 THR A CA 1
ATOM 865 C C . THR A 1 105 ? -2.775 -1.047 -8.240 1.00 82.69 105 THR A C 1
ATOM 867 O O . THR A 1 105 ? -3.264 -0.332 -9.113 1.00 82.69 105 THR A O 1
ATOM 870 N N . VAL A 1 106 ? -1.907 -2.023 -8.523 1.00 87.12 106 VAL A N 1
ATOM 871 C CA . VAL A 1 106 ? -1.565 -2.407 -9.897 1.00 87.12 106 VAL A CA 1
ATOM 872 C C . VAL A 1 106 ? -2.768 -3.045 -10.591 1.00 87.12 106 VAL A C 1
ATOM 874 O O . VAL A 1 106 ? -2.984 -2.743 -11.758 1.00 87.12 106 VAL A O 1
ATOM 877 N N . SER A 1 107 ? -3.562 -3.866 -9.892 1.00 82.62 107 SER A N 1
ATOM 878 C CA . SER A 1 107 ? -4.748 -4.522 -10.470 1.00 82.62 107 SER A CA 1
ATOM 879 C C . SER A 1 107 ? -5.748 -3.474 -10.909 1.00 82.62 107 SER A C 1
ATOM 881 O O . SER A 1 107 ? -6.045 -3.379 -12.093 1.00 82.62 107 SER A O 1
ATOM 883 N N . ASP A 1 108 ? -6.144 -2.605 -9.978 1.00 81.12 108 ASP A N 1
ATOM 884 C CA . ASP A 1 108 ? -7.095 -1.526 -10.223 1.00 81.12 108 ASP A CA 1
ATOM 885 C C . ASP A 1 108 ? -6.633 -0.661 -11.398 1.00 81.12 108 ASP A C 1
ATOM 887 O O . ASP A 1 108 ? -7.414 -0.325 -12.283 1.00 81.12 108 ASP A O 1
ATOM 891 N N . PHE A 1 109 ? -5.340 -0.325 -11.450 1.00 85.62 109 PHE A N 1
ATOM 892 C CA . PHE A 1 109 ? -4.789 0.467 -12.542 1.00 85.62 109 PHE A CA 1
ATOM 893 C C . PHE A 1 109 ? -4.864 -0.248 -13.897 1.00 85.62 109 PHE A C 1
ATOM 895 O O . PHE A 1 109 ? -5.210 0.380 -14.897 1.00 85.62 109 PHE A O 1
ATOM 902 N N . LEU A 1 110 ? -4.525 -1.536 -13.961 1.00 85.94 110 LEU A N 1
ATOM 903 C CA . LEU A 1 110 ? -4.565 -2.311 -15.202 1.00 85.94 110 LEU A CA 1
ATOM 904 C C . LEU A 1 110 ? -6.012 -2.552 -15.662 1.00 85.94 110 LEU A C 1
ATOM 906 O O . LEU A 1 110 ? -6.314 -2.353 -16.841 1.00 85.94 110 LEU A O 1
ATOM 910 N N . ASP A 1 111 ? -6.908 -2.878 -14.733 1.00 81.75 111 ASP A N 1
ATOM 911 C CA . ASP A 1 111 ? -8.331 -3.111 -14.985 1.00 81.75 111 ASP A CA 1
ATOM 912 C C . ASP A 1 111 ? -9.022 -1.839 -15.497 1.00 81.75 111 ASP A C 1
ATOM 914 O O . ASP A 1 111 ? -9.722 -1.872 -16.512 1.00 81.75 111 ASP A O 1
ATOM 918 N N . LEU A 1 112 ? -8.748 -0.685 -14.874 1.00 80.88 112 LEU A N 1
ATOM 919 C CA . LEU A 1 112 ? -9.252 0.621 -15.323 1.00 80.88 112 LEU A CA 1
ATOM 920 C C . LEU A 1 112 ? -8.804 0.983 -16.746 1.00 80.88 112 LEU A C 1
ATOM 922 O O . LEU A 1 112 ? -9.486 1.749 -17.426 1.00 80.88 112 LEU A O 1
ATOM 926 N N . ASN A 1 113 ? -7.671 0.446 -17.203 1.00 84.62 113 ASN A N 1
ATOM 927 C CA . ASN A 1 113 ? -7.155 0.655 -18.556 1.00 84.62 113 ASN A CA 1
ATOM 928 C C . ASN A 1 113 ? -7.527 -0.484 -19.525 1.00 84.62 113 ASN A C 1
ATOM 930 O O . ASN A 1 113 ? -7.036 -0.508 -20.653 1.00 84.62 113 ASN A O 1
ATOM 934 N N . GLY A 1 114 ? -8.400 -1.414 -19.119 1.00 83.00 114 GLY A N 1
ATOM 935 C CA . GLY A 1 114 ? -8.887 -2.499 -19.973 1.00 83.00 114 GLY A CA 1
ATOM 936 C C . GLY A 1 114 ? -7.812 -3.519 -20.358 1.00 83.00 114 GLY A C 1
ATOM 937 O O . GLY A 1 114 ? -7.921 -4.159 -21.407 1.00 83.00 114 GLY A O 1
ATOM 938 N N . VAL A 1 115 ? -6.762 -3.659 -19.546 1.00 86.44 115 VAL A N 1
ATOM 939 C CA . VAL A 1 115 ? -5.684 -4.626 -19.781 1.00 86.44 115 VAL A CA 1
ATOM 940 C C . VAL A 1 115 ? -6.214 -6.045 -19.574 1.00 86.44 115 VAL A C 1
ATOM 942 O O . VAL A 1 115 ? -6.953 -6.321 -18.633 1.00 86.44 115 VAL A O 1
ATOM 945 N N . SER A 1 116 ? -5.831 -6.973 -20.454 1.00 86.94 116 SER A N 1
ATOM 946 C CA . SER A 1 116 ? -6.275 -8.362 -20.335 1.00 86.94 116 SER A CA 1
ATOM 947 C C . SER A 1 116 ? -5.684 -9.039 -19.084 1.00 86.94 116 SER A C 1
ATOM 949 O O . SER A 1 116 ? -4.529 -8.776 -18.736 1.00 86.94 116 SER A O 1
ATOM 951 N N . PRO A 1 117 ? -6.389 -9.997 -18.448 1.00 84.81 117 PRO A N 1
ATOM 952 C CA . PRO A 1 117 ? -5.835 -10.739 -17.312 1.00 84.81 117 PRO A CA 1
ATOM 953 C C . PRO A 1 117 ? -4.518 -11.466 -17.633 1.00 84.81 117 PRO A C 1
ATOM 955 O O . PRO A 1 117 ? -3.663 -11.637 -16.764 1.00 84.81 117 PRO A O 1
ATOM 958 N N . ALA A 1 118 ? -4.331 -11.888 -18.889 1.00 86.00 118 ALA A N 1
ATOM 959 C CA . ALA A 1 118 ? -3.109 -12.546 -19.340 1.00 86.00 118 ALA A CA 1
ATOM 960 C C . ALA A 1 118 ? -1.916 -11.577 -19.396 1.00 86.00 118 ALA A C 1
ATOM 962 O O . ALA A 1 118 ? -0.832 -11.920 -18.918 1.00 86.00 118 ALA A O 1
ATOM 963 N N . ASP A 1 119 ? -2.121 -10.366 -19.924 1.00 89.12 119 ASP A N 1
ATOM 964 C CA . ASP A 1 119 ? -1.095 -9.319 -19.944 1.00 89.12 119 ASP A CA 1
ATOM 965 C C . ASP A 1 119 ? -0.797 -8.813 -18.528 1.00 89.12 119 ASP A C 1
ATOM 967 O O . ASP A 1 119 ? 0.370 -8.665 -18.162 1.00 89.12 119 ASP A O 1
ATOM 971 N N . ALA A 1 120 ? -1.824 -8.647 -17.687 1.00 88.75 120 ALA A N 1
ATOM 972 C CA . ALA A 1 120 ? -1.650 -8.299 -16.280 1.00 88.75 120 ALA A CA 1
ATOM 973 C C . ALA A 1 120 ? -0.781 -9.336 -15.548 1.00 88.75 120 ALA A C 1
ATOM 975 O O . ALA A 1 120 ? 0.191 -8.979 -14.880 1.00 88.75 120 ALA A O 1
ATOM 976 N N . ALA A 1 121 ? -1.046 -10.633 -15.744 1.00 89.50 121 ALA A N 1
ATOM 977 C CA . ALA A 1 121 ? -0.242 -11.712 -15.170 1.00 89.50 121 ALA A CA 1
ATOM 978 C C . ALA A 1 121 ? 1.213 -11.740 -15.680 1.00 89.50 121 ALA A C 1
ATOM 980 O O . ALA A 1 121 ? 2.105 -12.225 -14.974 1.00 89.50 121 ALA A O 1
ATOM 981 N N . GLU A 1 122 ? 1.485 -11.259 -16.897 1.00 91.81 122 GLU A N 1
ATOM 982 C CA . GLU A 1 122 ? 2.856 -11.061 -17.378 1.00 91.81 122 GLU A CA 1
ATOM 983 C C . GLU A 1 122 ? 3.539 -9.893 -16.653 1.00 91.81 122 GLU A C 1
ATOM 985 O O . GLU A 1 122 ? 4.660 -10.060 -16.165 1.00 91.81 122 GLU A O 1
ATOM 990 N N . ILE A 1 123 ? 2.859 -8.750 -16.507 1.00 95.12 123 ILE A N 1
ATOM 991 C CA . ILE A 1 123 ? 3.373 -7.586 -15.767 1.00 95.12 123 ILE A CA 1
ATOM 992 C C . ILE A 1 123 ? 3.673 -7.948 -14.308 1.00 95.12 123 ILE A C 1
ATOM 994 O O . ILE A 1 123 ? 4.782 -7.684 -13.838 1.00 95.12 123 ILE A O 1
ATOM 998 N N . TYR A 1 124 ? 2.757 -8.627 -13.613 1.00 94.19 124 TYR A N 1
ATOM 999 C CA . TYR A 1 124 ? 3.004 -9.120 -12.254 1.00 94.19 124 TYR A CA 1
ATOM 1000 C C . TYR A 1 124 ? 4.204 -10.058 -12.188 1.00 94.19 124 TYR A C 1
ATOM 1002 O O . TYR A 1 124 ? 5.039 -9.928 -11.295 1.00 94.19 124 TYR A O 1
ATOM 1010 N N . GLY A 1 125 ? 4.334 -10.967 -13.157 1.00 90.69 125 GLY A N 1
ATOM 1011 C CA . GLY A 1 125 ? 5.495 -11.842 -13.259 1.00 90.69 125 GLY A CA 1
ATOM 1012 C C . GLY A 1 125 ? 6.801 -11.054 -13.370 1.00 90.69 125 GLY A C 1
ATOM 1013 O O . GLY A 1 125 ? 7.753 -11.347 -12.650 1.00 90.69 125 GLY A O 1
ATOM 1014 N N . ARG A 1 126 ? 6.857 -10.031 -14.227 1.00 96.75 126 ARG A N 1
ATOM 1015 C CA . ARG A 1 126 ? 8.048 -9.177 -14.378 1.00 96.75 126 ARG A CA 1
ATOM 1016 C C . ARG A 1 126 ? 8.378 -8.418 -13.095 1.00 96.75 126 ARG A C 1
ATOM 1018 O O . ARG A 1 126 ? 9.536 -8.393 -12.680 1.00 96.75 126 ARG A O 1
ATOM 1025 N N . ILE A 1 127 ? 7.367 -7.869 -12.417 1.00 95.88 127 ILE A N 1
ATOM 1026 C CA . ILE A 1 127 ? 7.553 -7.208 -11.118 1.00 95.88 127 ILE A CA 1
ATOM 1027 C C . ILE A 1 127 ? 8.103 -8.201 -10.084 1.00 95.88 127 ILE A C 1
ATOM 1029 O O . ILE A 1 127 ? 9.077 -7.888 -9.403 1.00 95.88 127 ILE A O 1
ATOM 1033 N N . GLY A 1 128 ? 7.543 -9.411 -10.004 1.00 90.75 128 GLY A N 1
ATOM 1034 C CA . GLY A 1 128 ? 8.020 -10.464 -9.107 1.00 90.75 128 GLY A CA 1
ATOM 1035 C C . GLY A 1 128 ? 9.483 -10.838 -9.355 1.00 90.75 128 GLY A C 1
ATOM 1036 O O . GLY A 1 128 ? 10.276 -10.868 -8.412 1.00 90.75 128 GLY A O 1
ATOM 1037 N N . ALA A 1 129 ? 9.871 -11.033 -10.620 1.00 90.38 129 ALA A N 1
ATOM 1038 C CA . ALA A 1 129 ? 11.256 -11.329 -10.993 1.00 90.38 129 ALA A CA 1
ATOM 1039 C C . ALA A 1 129 ? 12.210 -10.199 -10.580 1.00 90.38 129 ALA A C 1
ATOM 1041 O O . ALA A 1 129 ? 13.261 -10.462 -9.987 1.00 90.38 129 ALA A O 1
ATOM 1042 N N . THR A 1 130 ? 11.816 -8.943 -10.815 1.00 95.75 130 THR A N 1
ATOM 1043 C CA . THR A 1 130 ? 12.590 -7.776 -10.384 1.00 95.75 130 THR A CA 1
ATOM 1044 C C . THR A 1 130 ? 12.722 -7.713 -8.870 1.00 95.75 130 THR A C 1
ATOM 1046 O O . THR A 1 130 ? 13.828 -7.538 -8.367 1.00 95.75 130 THR A O 1
ATOM 1049 N N . LEU A 1 131 ? 11.633 -7.859 -8.112 1.00 94.19 131 LEU A N 1
ATOM 1050 C CA . LEU A 1 131 ? 11.692 -7.771 -6.653 1.00 94.19 131 LEU A CA 1
ATOM 1051 C C . LEU A 1 131 ? 12.569 -8.881 -6.056 1.00 94.19 131 LEU A C 1
ATOM 1053 O O . LEU A 1 131 ? 13.351 -8.594 -5.150 1.00 94.19 131 LEU A O 1
ATOM 1057 N N . ARG A 1 132 ? 12.525 -10.104 -6.604 1.00 90.00 132 ARG A N 1
ATOM 1058 C CA . ARG A 1 132 ? 13.439 -11.195 -6.224 1.00 90.00 132 ARG A CA 1
ATOM 1059 C C . ARG A 1 132 ? 14.897 -10.833 -6.486 1.00 90.00 132 ARG A C 1
ATOM 1061 O O . ARG A 1 132 ? 15.751 -11.035 -5.622 1.00 90.00 132 ARG A O 1
ATOM 1068 N N . PHE A 1 133 ? 15.182 -10.289 -7.667 1.00 86.88 133 PHE A N 1
ATOM 1069 C CA . PHE A 1 133 ? 16.522 -9.841 -8.036 1.00 86.88 133 PHE A CA 1
ATOM 1070 C C . PHE A 1 133 ? 17.017 -8.733 -7.099 1.00 86.88 133 PHE A C 1
ATOM 1072 O O . PHE A 1 133 ? 18.114 -8.824 -6.558 1.00 86.88 133 PHE A O 1
ATOM 1079 N N . LEU A 1 134 ? 16.192 -7.723 -6.817 1.00 85.88 134 LEU A N 1
ATOM 1080 C CA . LEU A 1 134 ? 16.550 -6.615 -5.927 1.00 85.88 134 LEU A CA 1
ATOM 1081 C C . LEU A 1 134 ? 16.775 -7.050 -4.472 1.00 85.88 134 LEU A C 1
ATOM 1083 O O . LEU A 1 134 ? 17.555 -6.411 -3.767 1.00 85.88 134 LEU A O 1
ATOM 1087 N N . THR A 1 135 ? 16.138 -8.132 -4.020 1.00 84.62 135 THR A N 1
ATOM 1088 C CA . THR A 1 135 ? 16.435 -8.751 -2.720 1.00 84.62 135 THR A CA 1
ATOM 1089 C C . THR A 1 135 ? 17.848 -9.345 -2.686 1.00 84.62 135 THR A C 1
ATOM 1091 O O . THR A 1 135 ? 18.553 -9.202 -1.687 1.00 84.62 135 THR A O 1
ATOM 1094 N N . GLN A 1 136 ? 18.300 -9.981 -3.771 1.00 79.44 136 GLN A N 1
ATOM 1095 C CA . GLN A 1 136 ? 19.643 -10.575 -3.858 1.00 79.44 136 GLN A CA 1
ATOM 1096 C C . GLN A 1 136 ? 20.732 -9.529 -4.132 1.00 79.44 136 GLN A C 1
ATOM 1098 O O . GLN A 1 136 ? 21.851 -9.653 -3.636 1.00 79.44 136 GLN A O 1
ATOM 1103 N N . TYR A 1 137 ? 20.389 -8.474 -4.872 1.00 78.06 137 TYR A N 1
ATOM 1104 C CA . TYR A 1 137 ? 21.306 -7.430 -5.321 1.00 78.06 137 TYR A CA 1
ATOM 1105 C C . TYR A 1 137 ? 20.833 -6.042 -4.840 1.00 78.06 137 TYR A C 1
ATOM 1107 O O . TYR A 1 137 ? 20.361 -5.226 -5.635 1.00 78.06 137 TYR A O 1
ATOM 1115 N N . PRO A 1 138 ? 20.979 -5.713 -3.540 1.00 78.62 138 PRO A N 1
ATOM 1116 C CA . PRO A 1 138 ? 20.476 -4.456 -2.963 1.00 78.62 138 PRO A CA 1
ATOM 1117 C C . PRO A 1 138 ? 21.209 -3.196 -3.447 1.00 78.62 138 PRO A C 1
ATOM 1119 O O . PRO A 1 138 ? 20.803 -2.073 -3.147 1.00 78.62 138 PRO A O 1
ATOM 1122 N N . HIS A 1 139 ? 22.315 -3.360 -4.170 1.00 79.38 139 HIS A N 1
ATOM 1123 C CA . HIS A 1 139 ? 23.099 -2.261 -4.727 1.00 79.38 139 HIS A CA 1
ATOM 1124 C C . HIS A 1 139 ? 22.763 -1.949 -6.187 1.00 79.38 139 HIS A C 1
ATOM 1126 O O . HIS A 1 139 ? 23.421 -1.091 -6.773 1.00 79.38 139 HIS A O 1
ATOM 1132 N N . THR A 1 140 ? 21.753 -2.612 -6.756 1.00 82.00 140 THR A N 1
ATOM 1133 C CA . THR A 1 140 ? 21.272 -2.345 -8.112 1.00 82.00 140 THR A CA 1
ATOM 1134 C C . THR A 1 140 ? 20.856 -0.887 -8.264 1.00 82.00 140 THR A C 1
ATOM 1136 O O . THR A 1 140 ? 20.160 -0.322 -7.414 1.00 82.00 140 THR A O 1
ATOM 1139 N N . SER A 1 141 ? 21.290 -0.287 -9.367 1.00 85.38 141 SER A N 1
ATOM 1140 C CA . SER A 1 141 ? 21.004 1.094 -9.729 1.00 85.38 141 SER A CA 1
ATOM 1141 C C . SER A 1 141 ? 20.293 1.161 -11.074 1.00 85.38 141 SER A C 1
ATOM 1143 O O . SER A 1 141 ? 20.220 0.169 -11.795 1.00 85.38 141 SER A O 1
ATOM 1145 N N . LEU A 1 142 ? 19.777 2.346 -11.386 1.00 86.81 142 LEU A N 1
ATOM 1146 C CA . LEU A 1 142 ? 19.216 2.682 -12.683 1.00 86.81 142 LEU A CA 1
ATOM 1147 C C . LEU A 1 142 ? 19.513 4.155 -12.969 1.00 86.81 142 LEU A C 1
ATOM 1149 O O . LEU A 1 142 ? 19.119 5.052 -12.214 1.00 86.81 142 LEU A O 1
ATOM 1153 N N . THR A 1 143 ? 20.225 4.428 -14.051 1.00 86.19 143 THR A N 1
ATOM 1154 C CA . THR A 1 143 ? 20.512 5.792 -14.482 1.00 86.19 143 THR 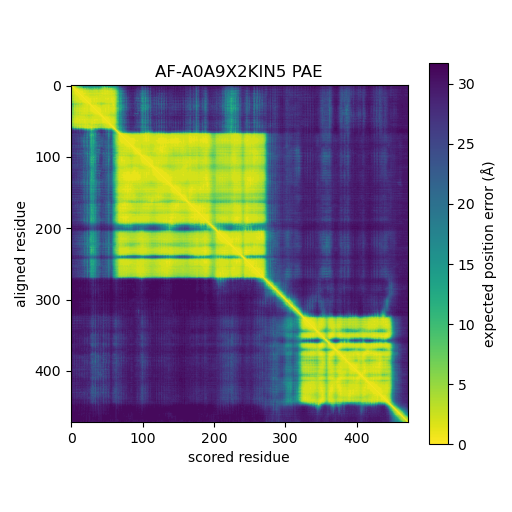A CA 1
ATOM 1155 C C . THR A 1 143 ? 19.297 6.418 -15.157 1.00 86.19 143 THR A C 1
ATOM 1157 O O . THR A 1 143 ? 18.376 5.755 -15.638 1.00 86.19 143 THR A O 1
ATOM 1160 N N . ARG A 1 144 ? 19.307 7.751 -15.233 1.00 88.75 144 ARG A N 1
ATOM 1161 C CA . ARG A 1 144 ? 18.266 8.497 -15.943 1.00 88.75 144 ARG A CA 1
ATOM 1162 C C . ARG A 1 144 ? 18.244 8.180 -17.446 1.00 88.75 144 ARG A C 1
ATOM 1164 O O . ARG A 1 144 ? 17.173 8.224 -18.047 1.00 88.75 144 ARG A O 1
ATOM 1171 N N . ALA A 1 145 ? 19.410 7.894 -18.031 1.00 85.69 145 ALA A N 1
ATOM 1172 C CA . ALA A 1 145 ? 19.553 7.537 -19.441 1.00 85.69 145 ALA A CA 1
ATOM 1173 C C . ALA A 1 145 ? 18.942 6.157 -19.712 1.00 85.69 145 ALA A C 1
ATOM 1175 O O . ALA A 1 145 ? 18.018 6.075 -20.508 1.00 85.69 145 ALA A O 1
ATOM 1176 N N . GLU A 1 146 ? 19.323 5.134 -18.941 1.00 88.25 146 GLU A N 1
ATOM 1177 C CA . GLU A 1 146 ? 18.773 3.772 -19.072 1.00 88.25 146 GLU A CA 1
ATOM 1178 C C . GLU A 1 146 ? 17.245 3.744 -18.916 1.00 88.25 146 GLU A C 1
ATOM 1180 O O . GLU A 1 146 ? 16.548 3.089 -19.685 1.00 88.25 146 GLU A O 1
ATOM 1185 N N . TYR A 1 147 ? 16.690 4.506 -17.966 1.00 94.38 147 TYR A N 1
ATOM 1186 C CA . TYR A 1 147 ? 15.233 4.623 -17.838 1.00 94.38 147 TYR A CA 1
ATOM 1187 C C . TYR A 1 147 ? 14.581 5.335 -19.036 1.00 94.38 147 TYR A C 1
ATOM 1189 O O . TYR A 1 147 ? 13.460 5.011 -19.431 1.00 94.38 147 TYR A O 1
ATOM 1197 N N . SER A 1 148 ? 15.261 6.333 -19.607 1.00 91.62 148 SER A N 1
ATOM 1198 C CA . SER A 1 148 ? 14.762 7.040 -20.789 1.00 91.62 148 SER A CA 1
ATOM 1199 C C . SER A 1 148 ? 14.782 6.135 -22.020 1.00 91.62 148 SER A C 1
ATOM 1201 O O . SER A 1 148 ? 13.810 6.154 -22.770 1.00 91.62 148 SER A O 1
ATOM 1203 N N . ASP A 1 149 ? 15.817 5.307 -22.171 1.00 90.75 149 ASP A N 1
ATOM 1204 C CA . ASP A 1 149 ? 15.939 4.312 -23.239 1.00 90.75 149 ASP A CA 1
ATOM 1205 C C . ASP A 1 149 ? 14.842 3.244 -23.119 1.00 90.75 149 ASP A C 1
ATOM 1207 O O . ASP A 1 149 ? 14.104 3.024 -24.077 1.00 90.75 149 ASP A O 1
ATOM 1211 N N . PHE A 1 150 ? 14.616 2.697 -21.915 1.00 93.31 150 PHE A N 1
ATOM 1212 C CA . PHE A 1 150 ? 13.479 1.807 -21.628 1.00 93.31 150 PHE A CA 1
ATOM 1213 C C . PHE A 1 150 ? 12.132 2.422 -22.035 1.00 93.31 150 PHE A C 1
ATOM 1215 O O . PHE A 1 150 ? 11.247 1.738 -22.540 1.00 93.31 150 PHE A O 1
ATOM 1222 N N . ARG A 1 151 ? 11.946 3.726 -21.813 1.00 93.19 151 ARG A N 1
ATOM 1223 C CA . ARG A 1 151 ? 10.701 4.411 -22.179 1.00 93.19 151 ARG A CA 1
ATOM 1224 C C . ARG A 1 151 ? 10.582 4.664 -23.686 1.00 93.19 151 ARG A C 1
ATOM 1226 O O . ARG A 1 151 ? 9.460 4.744 -24.183 1.00 93.19 151 ARG A O 1
ATOM 1233 N N . LEU A 1 152 ? 11.696 4.861 -24.391 1.00 91.81 152 LEU A N 1
ATOM 1234 C CA . LEU A 1 152 ? 11.712 5.039 -25.846 1.00 91.81 152 LEU A CA 1
ATOM 1235 C C . LEU A 1 152 ? 11.419 3.720 -26.565 1.00 91.81 152 LEU A C 1
ATOM 1237 O O . LEU A 1 152 ? 10.637 3.708 -27.514 1.00 91.81 152 LEU A O 1
ATOM 1241 N N . GLU A 1 153 ? 11.988 2.623 -26.071 1.00 92.31 153 GLU A N 1
ATOM 1242 C CA . GLU A 1 153 ? 11.827 1.279 -26.626 1.00 92.31 153 GLU A CA 1
ATOM 1243 C C . GLU A 1 153 ? 11.322 0.292 -25.558 1.00 92.31 153 GLU A C 1
ATOM 1245 O O . GLU A 1 153 ? 12.047 -0.610 -25.143 1.00 92.31 153 GLU A O 1
ATOM 1250 N N . PRO A 1 154 ? 10.069 0.438 -25.083 1.00 91.75 154 PRO A N 1
ATOM 1251 C CA . PRO A 1 154 ? 9.547 -0.440 -24.049 1.00 91.75 154 PRO A CA 1
ATOM 1252 C C . PRO A 1 154 ? 9.340 -1.868 -24.578 1.00 91.75 154 PRO A C 1
ATOM 1254 O O . PRO A 1 154 ? 8.949 -2.052 -25.743 1.00 91.75 154 PRO A O 1
ATOM 1257 N N . PRO A 1 155 ? 9.512 -2.893 -23.721 1.00 90.62 155 PRO A N 1
ATOM 1258 C CA . PRO A 1 155 ? 9.268 -4.275 -24.106 1.00 90.62 155 PRO A CA 1
ATOM 1259 C C . PRO A 1 155 ? 7.824 -4.479 -24.559 1.00 90.62 155 PRO A C 1
ATOM 1261 O O . PRO A 1 155 ? 6.917 -3.716 -24.219 1.00 90.62 155 PRO A O 1
ATOM 1264 N N . GLU A 1 156 ? 7.592 -5.530 -25.346 1.00 90.81 156 GLU A N 1
ATOM 1265 C CA . GLU A 1 156 ? 6.272 -5.809 -25.923 1.00 90.81 156 GLU A CA 1
ATOM 1266 C C . GLU A 1 156 ? 5.165 -5.887 -24.862 1.00 90.81 156 GLU A C 1
ATOM 1268 O O . GLU A 1 156 ? 4.104 -5.302 -25.050 1.00 90.81 156 GLU A O 1
ATOM 1273 N N . SER A 1 157 ? 5.444 -6.506 -23.715 1.00 89.25 157 SER A N 1
ATOM 1274 C CA . SER A 1 157 ? 4.512 -6.603 -22.586 1.00 89.25 157 SER A CA 1
ATOM 1275 C C . SER A 1 157 ? 4.038 -5.249 -22.061 1.00 89.25 157 SER A C 1
ATOM 1277 O O . SER A 1 157 ? 2.869 -5.093 -21.728 1.00 89.25 157 SER A O 1
ATOM 1279 N N . VAL A 1 158 ? 4.925 -4.252 -22.039 1.00 92.12 158 VAL A N 1
ATOM 1280 C CA . VAL A 1 158 ? 4.614 -2.874 -21.641 1.00 92.12 158 VAL A CA 1
ATOM 1281 C C . VAL A 1 158 ? 3.901 -2.137 -22.774 1.00 92.12 158 VAL A C 1
ATOM 1283 O O . VAL A 1 158 ? 2.934 -1.421 -22.522 1.00 92.12 158 VAL A O 1
ATOM 1286 N N . ARG A 1 159 ? 4.317 -2.345 -24.033 1.00 91.31 159 ARG A N 1
ATOM 1287 C CA . ARG A 1 159 ? 3.659 -1.750 -25.213 1.00 91.31 159 ARG A CA 1
ATOM 1288 C C . ARG A 1 159 ? 2.202 -2.185 -25.351 1.00 91.31 159 ARG A C 1
ATOM 1290 O O . ARG A 1 159 ? 1.361 -1.347 -25.669 1.00 91.31 159 ARG A O 1
ATOM 1297 N N . ARG A 1 160 ? 1.898 -3.463 -25.098 1.00 88.75 160 ARG A N 1
ATOM 1298 C CA . ARG A 1 160 ? 0.538 -4.019 -25.205 1.00 88.75 160 ARG A CA 1
ATOM 1299 C C . ARG A 1 160 ? -0.449 -3.417 -24.210 1.00 88.75 160 ARG A C 1
ATOM 1301 O O . ARG A 1 160 ? -1.641 -3.448 -24.488 1.00 88.75 160 ARG A O 1
ATOM 1308 N N . LEU A 1 161 ? 0.023 -2.814 -23.115 1.00 88.62 161 LEU A N 1
ATOM 1309 C CA . LEU A 1 161 ? -0.870 -2.126 -22.181 1.00 88.62 161 LEU A CA 1
ATOM 1310 C C . LEU A 1 161 ? -1.563 -0.920 -22.834 1.00 88.62 161 LEU A C 1
ATOM 1312 O O . LEU A 1 161 ? -2.650 -0.550 -22.413 1.00 88.62 161 LEU A O 1
ATOM 1316 N N . GLY A 1 162 ? -0.946 -0.292 -23.846 1.00 82.38 162 GLY A N 1
ATOM 1317 C CA . GLY A 1 162 ? -1.562 0.807 -24.600 1.00 82.38 162 GLY A CA 1
ATOM 1318 C C . GLY A 1 162 ? -1.883 2.060 -23.772 1.00 82.38 162 GLY A C 1
ATOM 1319 O O . GLY A 1 162 ? -2.640 2.916 -24.225 1.00 82.38 162 GLY A O 1
ATOM 1320 N N . ILE A 1 163 ? -1.320 2.181 -22.567 1.00 83.94 163 ILE A N 1
ATOM 1321 C CA . ILE A 1 163 ? -1.667 3.235 -21.609 1.00 83.94 163 ILE A CA 1
ATOM 1322 C C . ILE A 1 163 ? -0.978 4.538 -22.004 1.00 83.94 163 ILE A C 1
ATOM 1324 O O . ILE A 1 163 ? 0.251 4.649 -22.021 1.00 83.94 163 ILE A O 1
ATOM 1328 N N . ALA A 1 164 ? -1.778 5.557 -22.308 1.00 78.62 164 ALA A N 1
ATOM 1329 C CA . ALA A 1 164 ? -1.262 6.856 -22.709 1.00 78.62 164 ALA A CA 1
ATOM 1330 C C . ALA A 1 164 ? -0.393 7.481 -21.604 1.00 78.62 164 ALA A C 1
ATOM 1332 O O . ALA A 1 164 ? -0.758 7.501 -20.431 1.00 78.62 164 ALA A O 1
ATOM 1333 N N . ALA A 1 165 ? 0.758 8.035 -21.997 1.00 81.31 165 ALA A N 1
ATOM 1334 C CA . ALA A 1 165 ? 1.702 8.716 -21.103 1.00 81.31 165 ALA A CA 1
ATOM 1335 C C . ALA A 1 165 ? 2.281 7.859 -19.951 1.00 81.31 165 ALA A C 1
ATOM 1337 O O . ALA A 1 165 ? 2.909 8.413 -19.042 1.00 81.31 165 ALA A O 1
ATOM 1338 N N . TRP A 1 166 ? 2.149 6.529 -20.022 1.00 89.00 166 TRP A N 1
ATOM 1339 C CA . TRP A 1 166 ? 2.818 5.576 -19.138 1.00 89.00 166 TRP A CA 1
ATOM 1340 C C . TRP A 1 166 ? 3.694 4.617 -19.971 1.00 89.00 166 TRP A C 1
ATOM 1342 O O . TRP A 1 166 ? 3.223 4.129 -20.996 1.00 89.00 166 TRP A O 1
ATOM 1352 N N . PRO A 1 167 ? 4.958 4.342 -19.588 1.00 94.12 167 PRO A N 1
ATOM 1353 C CA . PRO A 1 167 ? 5.666 4.799 -18.385 1.00 94.12 167 PRO A CA 1
ATOM 1354 C C . PRO A 1 167 ? 5.913 6.325 -18.300 1.00 94.12 167 PRO A C 1
ATOM 1356 O O . PRO A 1 167 ? 6.106 6.989 -19.329 1.00 94.12 167 PRO A O 1
ATOM 1359 N N . PRO A 1 168 ? 5.929 6.914 -17.083 1.00 92.75 168 PRO A N 1
ATOM 1360 C CA . PRO A 1 168 ? 6.149 8.348 -16.888 1.00 92.75 168 PRO A CA 1
ATOM 1361 C C . PRO A 1 168 ? 7.564 8.772 -17.306 1.00 92.75 168 PRO A C 1
ATOM 1363 O O . PRO A 1 168 ? 8.489 7.966 -17.327 1.00 92.75 168 PRO A O 1
ATOM 1366 N N . THR A 1 169 ? 7.773 10.055 -17.611 1.00 90.06 169 THR A N 1
ATOM 1367 C CA . THR A 1 169 ? 9.117 10.584 -17.908 1.00 90.06 169 THR A CA 1
ATOM 1368 C C . THR A 1 169 ? 10.017 10.551 -16.671 1.00 90.06 169 THR A C 1
ATOM 1370 O O . THR A 1 169 ? 9.533 10.612 -15.542 1.00 90.06 169 THR A O 1
ATOM 1373 N N . ALA A 1 170 ? 11.339 10.544 -16.861 1.00 85.75 170 ALA A N 1
ATOM 1374 C CA . ALA A 1 170 ? 12.278 10.605 -15.740 1.00 85.75 170 ALA A CA 1
ATOM 1375 C C . ALA A 1 170 ? 12.098 11.859 -14.861 1.00 85.75 170 ALA A C 1
ATOM 1377 O O . ALA A 1 170 ? 12.313 11.815 -13.651 1.00 85.75 170 ALA A O 1
ATOM 1378 N N . GLN A 1 171 ? 11.680 12.974 -15.467 1.00 82.19 171 GLN A N 1
ATOM 1379 C CA . GLN A 1 171 ? 11.336 14.200 -14.749 1.00 82.19 171 GLN A CA 1
ATOM 1380 C C . GLN A 1 171 ? 10.119 13.988 -13.839 1.00 82.19 171 GLN A C 1
ATOM 1382 O O . GLN A 1 171 ? 10.167 14.369 -12.673 1.00 82.19 171 GLN A O 1
ATOM 1387 N N . ASN A 1 172 ? 9.068 13.333 -14.340 1.00 87.06 172 ASN A N 1
ATOM 1388 C CA . ASN A 1 172 ? 7.876 13.023 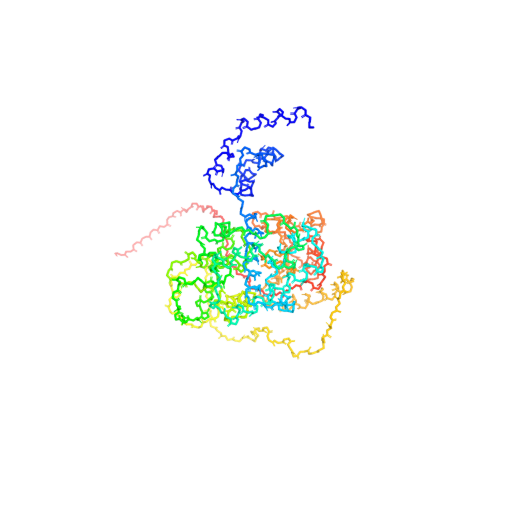-13.549 1.00 87.06 172 ASN A CA 1
ATOM 1389 C C . ASN A 1 172 ? 8.181 12.015 -12.436 1.00 87.06 172 ASN A C 1
ATOM 1391 O O . ASN A 1 172 ? 7.678 12.172 -11.328 1.00 87.06 172 ASN A O 1
ATOM 1395 N N . VAL A 1 173 ? 9.035 11.023 -12.702 1.00 90.31 173 VAL A N 1
ATOM 1396 C CA . VAL A 1 173 ? 9.522 10.085 -11.681 1.00 90.31 173 VAL A CA 1
ATOM 1397 C C . VAL A 1 173 ? 10.233 10.834 -10.554 1.00 90.31 173 VAL A C 1
ATOM 1399 O O . VAL A 1 173 ? 9.890 10.658 -9.386 1.00 90.31 173 VAL A O 1
ATOM 1402 N N . ALA A 1 174 ? 11.198 11.693 -10.895 1.00 81.06 174 ALA A N 1
ATOM 1403 C CA . ALA A 1 174 ? 11.951 12.464 -9.913 1.00 81.06 174 ALA A CA 1
ATOM 1404 C C . ALA A 1 174 ? 11.041 13.404 -9.110 1.00 81.06 174 ALA A C 1
ATOM 1406 O O . ALA A 1 174 ? 11.158 13.462 -7.891 1.00 81.06 174 ALA A O 1
ATOM 1407 N N . ALA A 1 175 ? 10.113 14.100 -9.773 1.00 80.56 175 ALA A N 1
ATOM 1408 C CA . ALA A 1 175 ? 9.159 14.989 -9.118 1.00 80.56 175 ALA A CA 1
ATOM 1409 C C . ALA A 1 175 ? 8.247 14.236 -8.137 1.00 80.56 175 ALA A C 1
ATOM 1411 O O . ALA A 1 175 ? 8.115 14.649 -6.990 1.00 80.56 175 ALA A O 1
ATOM 1412 N N . LEU A 1 176 ? 7.662 13.112 -8.563 1.00 84.50 176 LEU A N 1
ATOM 1413 C CA . LEU A 1 176 ? 6.635 12.419 -7.787 1.00 84.50 176 LEU A CA 1
ATOM 1414 C C . LEU A 1 176 ? 7.202 11.549 -6.657 1.00 84.50 176 LEU A C 1
ATOM 1416 O O . LEU A 1 176 ? 6.649 11.526 -5.561 1.00 84.50 176 LEU A O 1
ATOM 1420 N N . LEU A 1 177 ? 8.289 10.815 -6.913 1.00 86.75 177 LEU A N 1
ATOM 1421 C CA . LEU A 1 177 ? 8.865 9.892 -5.927 1.00 86.75 177 LEU A CA 1
ATOM 1422 C C . LEU A 1 177 ? 10.011 10.500 -5.126 1.00 86.75 177 LEU A C 1
ATOM 1424 O O . LEU A 1 177 ? 10.249 10.093 -3.991 1.00 86.75 177 LEU A O 1
ATOM 1428 N N . GLY A 1 178 ? 10.741 11.438 -5.724 1.00 78.62 178 GLY A N 1
ATOM 1429 C CA . GLY A 1 178 ? 12.018 11.910 -5.206 1.00 78.62 178 GLY A CA 1
ATOM 1430 C C . GLY A 1 178 ? 12.063 13.383 -4.827 1.00 78.62 178 GLY A C 1
ATOM 1431 O O . GLY A 1 178 ? 13.156 13.884 -4.567 1.00 78.62 178 GLY A O 1
ATOM 1432 N N . ASP A 1 179 ? 10.921 14.078 -4.816 1.00 81.88 179 ASP A N 1
ATOM 1433 C CA . ASP A 1 179 ? 10.851 15.516 -4.523 1.00 81.88 179 ASP A CA 1
ATOM 1434 C C . ASP A 1 179 ? 11.799 16.329 -5.434 1.00 81.88 179 ASP A C 1
ATOM 1436 O O . ASP A 1 179 ? 12.644 17.110 -5.003 1.00 81.88 179 ASP A O 1
ATOM 1440 N N . GLY A 1 180 ? 11.760 16.014 -6.733 1.00 79.81 180 GLY A N 1
ATOM 1441 C CA . GLY A 1 180 ? 12.623 16.587 -7.772 1.00 79.81 180 GLY A CA 1
ATOM 1442 C C . GLY A 1 180 ? 13.989 15.904 -7.938 1.00 79.81 180 GLY A C 1
ATOM 1443 O O . GLY A 1 180 ? 14.662 16.128 -8.947 1.00 79.81 180 GLY A O 1
ATOM 1444 N N . SER A 1 181 ? 14.396 15.025 -7.017 1.00 85.44 181 SER A N 1
ATOM 1445 C CA . SER A 1 181 ? 15.672 14.301 -7.079 1.00 85.44 181 SER A CA 1
ATOM 1446 C C . SER A 1 181 ? 15.523 12.882 -7.634 1.00 85.44 181 SER A C 1
ATOM 1448 O O . SER A 1 181 ? 14.767 12.062 -7.117 1.00 85.44 181 SER A O 1
ATOM 1450 N N . TRP A 1 182 ? 16.308 12.546 -8.664 1.00 86.62 182 TRP A N 1
ATOM 1451 C CA . TRP A 1 182 ? 16.353 11.180 -9.210 1.00 86.62 182 TRP A CA 1
ATOM 1452 C C . TRP A 1 182 ? 16.879 10.175 -8.185 1.00 86.62 182 TRP A C 1
ATOM 1454 O O . TRP A 1 182 ? 16.313 9.101 -8.024 1.00 86.62 182 TRP A O 1
ATOM 1464 N N . ASP A 1 183 ? 17.908 10.553 -7.433 1.00 85.75 183 ASP A N 1
ATOM 1465 C CA . ASP A 1 183 ? 18.521 9.686 -6.431 1.00 85.75 183 ASP A CA 1
ATOM 1466 C C . ASP A 1 183 ? 17.530 9.340 -5.314 1.00 85.75 183 ASP A C 1
ATOM 1468 O O . ASP A 1 183 ? 17.437 8.189 -4.886 1.00 85.75 183 ASP A O 1
ATOM 1472 N N . ARG A 1 184 ? 16.719 10.311 -4.879 1.00 87.06 184 ARG A N 1
ATOM 1473 C CA . ARG A 1 184 ? 15.641 10.049 -3.916 1.00 87.06 184 ARG A CA 1
ATOM 1474 C C . ARG A 1 184 ? 14.547 9.162 -4.509 1.00 87.06 184 ARG A C 1
ATOM 1476 O O . ARG A 1 184 ? 14.062 8.277 -3.812 1.00 87.06 184 ARG A O 1
ATOM 1483 N N . ALA A 1 185 ? 14.206 9.333 -5.788 1.00 89.62 185 ALA A N 1
ATOM 1484 C CA . ALA A 1 185 ? 13.243 8.461 -6.461 1.00 89.62 185 ALA A CA 1
ATOM 1485 C C . ALA A 1 185 ? 13.739 7.005 -6.552 1.00 89.62 185 ALA A C 1
ATOM 1487 O O . ALA A 1 185 ? 12.969 6.077 -6.299 1.00 89.62 185 ALA A O 1
ATOM 1488 N N . LEU A 1 186 ? 15.031 6.797 -6.833 1.00 89.69 186 LEU A N 1
ATOM 1489 C CA . LEU A 1 186 ? 15.650 5.470 -6.790 1.00 89.69 186 LEU A CA 1
ATOM 1490 C C . LEU A 1 186 ? 15.551 4.863 -5.387 1.00 89.69 186 LEU A C 1
ATOM 1492 O O . LEU A 1 186 ? 15.081 3.735 -5.246 1.00 89.69 186 LEU A O 1
ATOM 1496 N N . LEU A 1 187 ? 15.919 5.621 -4.348 1.00 88.56 187 LEU A N 1
ATOM 1497 C CA . LEU A 1 187 ? 15.818 5.165 -2.957 1.00 88.56 187 LEU A CA 1
ATOM 1498 C C . LEU A 1 187 ? 14.377 4.810 -2.568 1.00 88.56 187 LEU A C 1
ATOM 1500 O O . LEU A 1 187 ? 14.169 3.801 -1.893 1.00 88.56 187 LEU A O 1
ATOM 1504 N N . ALA A 1 188 ? 13.392 5.584 -3.036 1.00 91.44 188 ALA A N 1
ATOM 1505 C CA . ALA A 1 188 ? 11.977 5.302 -2.820 1.00 91.44 188 ALA A CA 1
ATOM 1506 C C . ALA A 1 188 ? 11.566 3.941 -3.402 1.00 91.44 188 ALA A C 1
ATOM 1508 O O . ALA A 1 188 ? 10.949 3.138 -2.707 1.00 91.44 188 ALA A O 1
ATOM 1509 N N . ALA A 1 189 ? 11.993 3.629 -4.629 1.00 93.62 189 ALA A N 1
ATOM 1510 C CA . ALA A 1 189 ? 11.764 2.328 -5.271 1.00 93.62 189 ALA A CA 1
ATOM 1511 C C . ALA A 1 189 ? 12.637 1.181 -4.704 1.00 93.62 189 ALA A C 1
ATOM 1513 O O . ALA A 1 189 ? 12.502 0.014 -5.102 1.00 93.62 189 ALA A O 1
ATOM 1514 N N . GLY A 1 190 ? 13.533 1.496 -3.762 1.00 90.19 190 GLY A N 1
ATOM 1515 C CA . GLY A 1 190 ? 14.495 0.575 -3.159 1.00 90.19 190 GLY A CA 1
ATOM 1516 C C . GLY A 1 190 ? 15.649 0.201 -4.091 1.00 90.19 190 GLY A C 1
ATOM 1517 O O . GLY A 1 190 ? 16.210 -0.886 -3.979 1.00 90.19 190 GLY A O 1
ATOM 1518 N N . LEU A 1 191 ? 15.978 1.088 -5.021 1.00 87.31 191 LEU A N 1
ATOM 1519 C CA . LEU A 1 191 ? 17.197 1.063 -5.816 1.00 87.31 191 LEU A CA 1
ATOM 1520 C C . LEU A 1 191 ? 18.258 1.937 -5.142 1.00 87.31 191 LEU A C 1
ATOM 1522 O O . LEU A 1 191 ? 17.957 2.794 -4.306 1.00 87.31 191 LEU A O 1
ATOM 1526 N N . ARG A 1 192 ? 19.518 1.738 -5.515 1.00 83.31 192 ARG A N 1
ATOM 1527 C CA . ARG A 1 192 ? 20.632 2.527 -4.996 1.00 83.31 192 ARG A CA 1
ATOM 1528 C C . ARG A 1 192 ? 21.076 3.579 -6.016 1.00 83.31 192 ARG A C 1
ATOM 1530 O O . ARG A 1 192 ? 21.360 3.213 -7.150 1.00 83.31 192 ARG A O 1
ATOM 1537 N N . PRO A 1 193 ? 21.217 4.859 -5.645 1.00 80.56 193 PRO A N 1
ATOM 1538 C CA . PRO A 1 193 ? 21.858 5.859 -6.497 1.00 80.56 193 PRO A CA 1
ATOM 1539 C C . PRO A 1 193 ? 23.355 5.596 -6.682 1.00 80.56 193 PRO A C 1
ATOM 1541 O O . PRO A 1 193 ? 24.038 5.253 -5.718 1.00 80.56 193 PRO A O 1
ATOM 1544 N N . LEU A 1 194 ? 23.880 5.821 -7.891 1.00 73.56 194 LEU A N 1
ATOM 1545 C CA . LEU A 1 194 ? 25.322 5.707 -8.176 1.00 73.56 194 LEU A CA 1
ATOM 1546 C C . LEU A 1 194 ? 26.165 6.770 -7.456 1.00 73.56 194 LEU A C 1
ATOM 1548 O O . LEU A 1 194 ? 27.340 6.545 -7.189 1.00 73.56 194 LEU A O 1
ATOM 1552 N N . SER A 1 195 ? 25.566 7.918 -7.138 1.00 66.88 195 SER A N 1
ATOM 1553 C CA . SER A 1 195 ? 26.199 9.042 -6.438 1.00 66.88 195 SER A CA 1
ATOM 1554 C C . SER A 1 195 ? 26.560 8.735 -4.980 1.00 66.88 195 SER A C 1
ATOM 1556 O O . SER A 1 195 ? 27.354 9.456 -4.380 1.00 66.88 195 SER A O 1
ATOM 1558 N N . ARG A 1 196 ? 25.973 7.687 -4.389 1.00 62.97 196 ARG A N 1
ATOM 1559 C CA . ARG A 1 196 ? 26.160 7.329 -2.981 1.00 62.97 196 ARG A CA 1
ATOM 1560 C C . ARG A 1 196 ? 27.241 6.265 -2.859 1.00 62.97 196 ARG A C 1
ATOM 1562 O O . ARG A 1 196 ? 27.142 5.219 -3.499 1.00 62.97 196 ARG A O 1
ATOM 1569 N N . GLU A 1 197 ? 28.230 6.481 -1.997 1.00 58.03 197 GLU A N 1
ATOM 1570 C CA . GLU A 1 197 ? 29.240 5.466 -1.668 1.00 58.03 197 GLU A CA 1
ATOM 1571 C C . GLU A 1 197 ? 28.596 4.180 -1.117 1.00 58.03 197 GLU A C 1
ATOM 1573 O O . GLU A 1 197 ? 27.425 4.168 -0.719 1.00 58.03 197 GLU A O 1
ATOM 1578 N N . ILE A 1 198 ? 29.326 3.058 -1.168 1.00 52.81 198 ILE A N 1
ATOM 1579 C CA . ILE A 1 198 ? 28.839 1.806 -0.572 1.00 52.81 198 ILE A CA 1
ATOM 1580 C C . ILE A 1 198 ? 28.849 2.036 0.931 1.00 52.81 198 ILE A C 1
ATOM 1582 O O . ILE A 1 198 ? 29.915 2.062 1.543 1.00 52.81 198 ILE A O 1
ATOM 1586 N N . GLU A 1 199 ? 27.673 2.239 1.521 1.00 49.59 199 GLU A N 1
ATOM 1587 C CA . GLU A 1 199 ? 27.589 2.342 2.969 1.00 49.59 199 GLU A CA 1
ATOM 1588 C C . GLU A 1 199 ? 28.041 1.011 3.576 1.00 49.59 199 GLU A C 1
ATOM 1590 O O . GLU A 1 199 ? 27.531 -0.042 3.171 1.00 49.59 199 GLU A O 1
ATOM 1595 N N . PRO A 1 200 ? 28.991 1.023 4.529 1.00 46.31 200 PRO A N 1
ATOM 1596 C CA . PRO A 1 200 ? 29.300 -0.180 5.280 1.00 46.31 200 PRO A CA 1
ATOM 1597 C C . PRO A 1 200 ? 28.008 -0.659 5.938 1.00 46.31 200 PRO A C 1
ATOM 1599 O O . PRO A 1 200 ? 27.207 0.167 6.384 1.00 46.31 200 PRO A O 1
ATOM 1602 N N . ALA A 1 201 ? 27.797 -1.977 5.977 1.00 48.16 201 ALA A N 1
ATOM 1603 C CA . ALA A 1 201 ? 26.624 -2.574 6.602 1.00 48.16 201 ALA A CA 1
ATOM 1604 C C . ALA A 1 201 ? 26.515 -2.066 8.048 1.00 48.16 201 ALA A C 1
ATOM 1606 O O . ALA A 1 201 ? 27.219 -2.536 8.940 1.00 48.16 201 ALA A O 1
ATOM 1607 N N . ARG A 1 202 ? 25.680 -1.044 8.269 1.00 53.44 202 ARG A N 1
ATOM 1608 C CA . ARG A 1 202 ? 25.407 -0.536 9.610 1.00 53.44 202 ARG A CA 1
ATOM 1609 C C . ARG A 1 202 ? 24.735 -1.659 10.379 1.00 53.44 202 ARG A C 1
ATOM 1611 O O . ARG A 1 202 ? 23.896 -2.369 9.826 1.00 53.44 202 ARG A O 1
ATOM 1618 N N . GLU A 1 203 ? 25.119 -1.813 11.640 1.00 52.38 203 GLU A N 1
ATOM 1619 C CA . GLU A 1 203 ? 24.588 -2.868 12.490 1.00 52.38 203 GLU A CA 1
ATOM 1620 C C . GLU A 1 203 ? 23.058 -2.768 12.548 1.00 52.38 203 GLU A C 1
ATOM 1622 O O . GLU A 1 203 ? 22.476 -1.790 13.029 1.00 52.38 203 GLU A O 1
ATOM 1627 N N . PHE A 1 204 ? 22.415 -3.777 11.969 1.00 65.25 204 PHE A N 1
ATOM 1628 C CA . PHE A 1 204 ? 20.972 -3.889 11.877 1.00 65.25 204 PHE A CA 1
ATOM 1629 C C . PHE A 1 204 ? 20.486 -4.653 13.109 1.00 65.25 204 PHE A C 1
ATOM 1631 O O . PHE A 1 204 ? 20.327 -5.873 13.066 1.00 65.25 204 PHE A O 1
ATOM 1638 N N . SER A 1 205 ? 20.315 -3.956 14.235 1.00 74.62 205 SER A N 1
ATOM 1639 C CA . SER A 1 205 ? 19.765 -4.574 15.445 1.00 74.62 205 SER A CA 1
ATOM 1640 C C . SER A 1 205 ? 18.239 -4.642 15.380 1.00 74.62 205 SER A C 1
ATOM 1642 O O . SER A 1 205 ? 17.585 -3.729 14.870 1.00 74.62 205 SER A O 1
ATOM 1644 N N . GLU A 1 206 ? 17.654 -5.714 15.921 1.00 77.31 206 GLU A N 1
ATOM 1645 C CA . GLU A 1 206 ? 16.194 -5.879 15.962 1.00 77.31 206 GLU A CA 1
ATOM 1646 C C . GLU A 1 206 ? 15.517 -4.759 16.760 1.00 77.31 206 GLU A C 1
ATOM 1648 O O . GLU A 1 206 ? 14.493 -4.238 16.333 1.00 77.31 206 GLU A O 1
ATOM 1653 N N . THR A 1 207 ? 16.133 -4.299 17.854 1.00 74.62 207 THR A N 1
ATOM 1654 C CA . THR A 1 207 ? 15.645 -3.160 18.648 1.00 74.62 207 THR A CA 1
ATOM 1655 C C . THR A 1 207 ? 15.574 -1.874 17.828 1.00 74.62 207 THR A C 1
ATOM 1657 O O . THR A 1 207 ? 14.586 -1.143 17.894 1.00 74.62 207 THR A O 1
ATOM 1660 N N . ARG A 1 208 ? 16.605 -1.596 17.020 1.00 76.56 208 ARG A N 1
ATOM 1661 C CA . ARG A 1 208 ? 16.624 -0.418 16.147 1.00 76.56 208 ARG A CA 1
ATOM 1662 C C . ARG A 1 208 ? 15.600 -0.551 15.026 1.00 76.56 208 ARG A C 1
ATOM 1664 O O . ARG A 1 208 ? 14.912 0.414 14.713 1.00 76.56 208 ARG A O 1
ATOM 1671 N N . PHE A 1 209 ? 15.487 -1.736 14.434 1.00 80.25 209 PHE A N 1
ATOM 1672 C CA . PHE A 1 209 ? 14.508 -1.991 13.386 1.00 80.25 209 PHE A CA 1
ATOM 1673 C C . PHE A 1 209 ? 13.068 -1.847 13.890 1.00 80.25 209 PHE A C 1
ATOM 1675 O O . PHE A 1 209 ? 12.277 -1.161 13.249 1.00 80.25 209 PHE A O 1
ATOM 1682 N N . ARG A 1 210 ? 12.760 -2.399 15.069 1.00 82.38 210 ARG A N 1
ATOM 1683 C CA . ARG A 1 210 ? 11.480 -2.229 15.768 1.00 82.38 210 ARG A CA 1
ATOM 1684 C C . ARG A 1 210 ? 11.116 -0.753 15.917 1.00 82.38 210 ARG A C 1
ATOM 1686 O O . ARG A 1 210 ? 10.026 -0.366 15.513 1.00 82.38 210 ARG A O 1
ATOM 1693 N N . ALA A 1 211 ? 12.022 0.066 16.459 1.00 77.12 211 ALA A N 1
ATOM 1694 C CA . ALA A 1 211 ? 11.779 1.499 16.638 1.00 77.12 211 ALA A CA 1
ATOM 1695 C C . ALA A 1 211 ? 11.478 2.199 15.302 1.00 77.12 211 ALA A C 1
ATOM 1697 O O . ALA A 1 211 ? 10.528 2.965 15.196 1.00 77.12 211 ALA A O 1
ATOM 1698 N N . ILE A 1 212 ? 12.231 1.869 14.251 1.00 81.00 212 ILE A N 1
ATOM 1699 C CA . ILE A 1 212 ? 12.050 2.460 12.919 1.00 81.00 212 ILE A CA 1
ATOM 1700 C C . ILE A 1 212 ? 10.717 2.049 12.284 1.00 81.00 212 ILE A C 1
ATOM 1702 O O . ILE A 1 212 ? 10.067 2.883 11.654 1.00 81.00 212 ILE A O 1
ATOM 1706 N N . ILE A 1 213 ? 10.308 0.783 12.415 1.00 82.06 213 ILE A N 1
ATOM 1707 C CA . ILE A 1 213 ? 9.011 0.328 11.903 1.00 82.06 213 ILE A CA 1
ATOM 1708 C C . ILE A 1 213 ? 7.869 0.956 12.702 1.00 82.06 213 ILE A C 1
ATOM 1710 O O . ILE A 1 213 ? 6.913 1.418 12.086 1.00 82.06 213 ILE A O 1
ATOM 1714 N N . ALA A 1 214 ? 7.979 1.058 14.028 1.00 75.88 214 ALA A N 1
ATOM 1715 C CA . ALA A 1 214 ? 6.987 1.751 14.850 1.00 75.88 214 ALA A CA 1
ATOM 1716 C C . ALA A 1 214 ? 6.831 3.224 14.425 1.00 75.88 214 ALA A C 1
ATOM 1718 O O . ALA A 1 214 ? 5.714 3.677 14.174 1.00 75.88 214 ALA A O 1
ATOM 1719 N N . ASP A 1 215 ? 7.943 3.941 14.235 1.00 79.38 215 ASP A N 1
ATOM 1720 C CA . ASP A 1 215 ? 7.947 5.325 13.749 1.00 79.38 215 ASP A CA 1
ATOM 1721 C C . ASP A 1 215 ? 7.311 5.456 12.360 1.00 79.38 215 ASP A C 1
ATOM 1723 O O . ASP A 1 215 ? 6.563 6.402 12.089 1.00 79.38 215 ASP A O 1
ATOM 1727 N N . PHE A 1 216 ? 7.598 4.510 11.463 1.00 81.75 216 PHE A N 1
ATOM 1728 C CA . PHE A 1 216 ? 7.020 4.490 10.125 1.00 81.75 216 PHE A CA 1
ATOM 1729 C C . PHE A 1 216 ? 5.511 4.223 10.151 1.00 81.75 216 PHE A C 1
ATOM 1731 O O . PHE A 1 216 ? 4.760 4.926 9.474 1.00 81.75 216 PHE A O 1
ATOM 1738 N N . LEU A 1 217 ? 5.049 3.250 10.940 1.00 79.25 217 LEU A N 1
ATOM 1739 C CA . LEU A 1 217 ? 3.625 2.948 11.092 1.00 79.25 217 LEU A CA 1
ATOM 1740 C C . LEU A 1 217 ? 2.880 4.139 11.708 1.00 79.25 217 LEU A C 1
ATOM 1742 O O . LEU A 1 217 ? 1.848 4.552 11.182 1.00 79.25 217 LEU A O 1
ATOM 1746 N N . ALA A 1 218 ? 3.445 4.779 12.734 1.00 71.12 218 ALA A N 1
ATOM 1747 C CA . ALA A 1 218 ? 2.893 6.007 13.301 1.00 71.12 218 ALA A CA 1
ATOM 1748 C C . ALA A 1 218 ? 2.858 7.154 12.275 1.00 71.12 218 ALA A C 1
ATOM 1750 O O . ALA A 1 218 ? 1.907 7.935 12.231 1.00 71.12 218 ALA A O 1
ATOM 1751 N N . HIS A 1 219 ? 3.876 7.273 11.416 1.00 70.81 219 HIS A N 1
ATOM 1752 C CA . HIS A 1 219 ? 3.857 8.230 10.311 1.00 70.81 219 HIS A CA 1
ATOM 1753 C C . HIS A 1 219 ? 2.744 7.930 9.300 1.00 70.81 219 HIS A C 1
ATOM 1755 O O . HIS A 1 219 ? 2.061 8.863 8.875 1.00 70.81 219 HIS A O 1
ATOM 1761 N N . CYS A 1 220 ? 2.531 6.659 8.958 1.00 73.12 220 CYS A N 1
ATOM 1762 C CA . CYS A 1 220 ? 1.449 6.219 8.078 1.00 73.12 220 CYS A CA 1
ATOM 1763 C C . CYS A 1 220 ? 0.079 6.604 8.650 1.00 73.12 220 CYS A C 1
ATOM 1765 O O . CYS A 1 220 ? -0.693 7.262 7.959 1.00 73.12 220 CYS A O 1
ATOM 1767 N N . VAL A 1 221 ? -0.167 6.332 9.937 1.00 69.88 221 VAL A N 1
ATOM 1768 C CA . VAL A 1 221 ? -1.406 6.734 10.631 1.00 69.88 221 VAL A CA 1
ATOM 1769 C C . VAL A 1 221 ? -1.604 8.251 10.580 1.00 69.88 221 VAL A C 1
ATOM 1771 O O . VAL A 1 221 ? -2.647 8.729 10.145 1.00 69.88 221 VAL A O 1
ATOM 1774 N N . ARG A 1 222 ? -0.583 9.041 10.944 1.00 64.06 222 ARG A N 1
ATOM 1775 C CA . ARG A 1 222 ? -0.676 10.516 10.934 1.00 64.06 222 ARG A CA 1
ATOM 1776 C C . ARG A 1 222 ? -0.922 11.112 9.550 1.00 64.06 222 ARG A C 1
ATOM 1778 O O . ARG A 1 222 ? -1.423 12.228 9.458 1.00 64.06 222 ARG A O 1
ATOM 1785 N N . THR A 1 223 ? -0.494 10.421 8.498 1.00 59.75 223 THR A N 1
ATOM 1786 C CA . THR A 1 223 ? -0.609 10.895 7.113 1.00 59.75 223 THR A CA 1
ATOM 1787 C C . THR A 1 223 ? -1.745 10.229 6.342 1.00 59.75 223 THR A C 1
ATOM 1789 O O . THR A 1 223 ? -1.879 10.503 5.150 1.00 59.75 223 THR A O 1
ATOM 1792 N N . ASP A 1 224 ? -2.568 9.408 7.010 1.00 60.00 224 ASP A N 1
ATOM 1793 C CA . ASP A 1 224 ? -3.668 8.646 6.402 1.00 60.00 224 ASP A CA 1
ATOM 1794 C C . ASP A 1 224 ? -3.182 7.812 5.203 1.00 60.00 224 ASP A C 1
ATOM 1796 O O . ASP A 1 224 ? -3.752 7.815 4.111 1.00 60.00 224 ASP A O 1
ATOM 1800 N N . ARG A 1 225 ? -2.038 7.141 5.384 1.00 66.56 225 ARG A N 1
ATOM 1801 C CA . ARG A 1 225 ? -1.412 6.284 4.375 1.00 66.56 225 ARG A CA 1
ATOM 1802 C C . ARG A 1 225 ? -1.370 4.848 4.848 1.00 66.56 225 ARG A C 1
ATOM 1804 O O . ARG A 1 225 ? -1.163 4.559 6.020 1.00 66.56 225 ARG A O 1
ATOM 1811 N N . GLN A 1 226 ? -1.471 3.944 3.888 1.00 75.25 226 GLN A N 1
ATOM 1812 C CA . GLN A 1 226 ? -1.191 2.537 4.111 1.00 75.25 226 GLN A CA 1
ATOM 1813 C C . GLN A 1 226 ? 0.328 2.271 4.090 1.00 75.25 226 GLN A C 1
ATOM 1815 O O . GLN A 1 226 ? 1.044 2.939 3.338 1.00 75.25 226 GLN A O 1
ATOM 1820 N N . PRO A 1 227 ? 0.852 1.299 4.859 1.00 78.62 227 PRO A N 1
ATOM 1821 C CA . PRO A 1 227 ? 2.289 1.044 4.986 1.00 78.62 227 PRO A CA 1
ATOM 1822 C C . PRO A 1 227 ? 2.873 0.295 3.772 1.00 78.62 227 PRO A C 1
ATOM 1824 O O . PRO A 1 227 ? 3.293 -0.856 3.859 1.00 78.62 227 PRO A O 1
ATOM 1827 N N . GLN A 1 228 ? 2.911 0.945 2.610 1.00 85.12 228 GLN A N 1
ATOM 1828 C CA . GLN A 1 228 ? 3.458 0.374 1.373 1.00 85.12 228 GLN A CA 1
ATOM 1829 C C . GLN A 1 228 ? 4.983 0.507 1.281 1.00 85.12 228 GLN A C 1
ATOM 1831 O O . GLN A 1 228 ? 5.583 1.444 1.819 1.00 85.12 228 GLN A O 1
ATOM 1836 N N . ALA A 1 229 ? 5.605 -0.375 0.492 1.00 89.38 229 ALA A N 1
ATOM 1837 C CA . ALA A 1 229 ? 7.051 -0.384 0.273 1.00 89.38 229 ALA A CA 1
ATOM 1838 C C . ALA A 1 229 ? 7.561 0.953 -0.292 1.00 89.38 229 ALA A C 1
ATOM 1840 O O . ALA A 1 229 ? 8.531 1.517 0.216 1.00 89.38 229 ALA A O 1
ATOM 1841 N N . ILE A 1 230 ? 6.880 1.486 -1.315 1.00 90.50 230 ILE A N 1
ATOM 1842 C CA . ILE A 1 230 ? 7.265 2.740 -1.982 1.00 90.50 230 ILE A CA 1
ATOM 1843 C C . ILE A 1 230 ? 7.234 3.934 -1.013 1.00 90.50 230 ILE A C 1
ATOM 1845 O O . ILE A 1 230 ? 8.097 4.814 -1.065 1.00 90.50 230 ILE A O 1
ATOM 1849 N N . PHE A 1 231 ? 6.286 3.935 -0.072 1.00 87.69 231 PHE A N 1
ATOM 1850 C CA . PHE A 1 231 ? 6.171 4.973 0.946 1.00 87.69 231 PHE A CA 1
ATOM 1851 C C . PHE A 1 231 ? 7.232 4.851 2.020 1.00 87.69 231 PHE A C 1
ATOM 1853 O O . PHE A 1 231 ? 7.799 5.871 2.409 1.00 87.69 231 PHE A O 1
ATOM 1860 N N . TYR A 1 232 ? 7.557 3.631 2.449 1.00 90.19 232 TYR A N 1
ATOM 1861 C CA . TYR A 1 232 ? 8.694 3.423 3.334 1.00 90.19 232 TYR A CA 1
ATOM 1862 C C . TYR A 1 232 ? 9.983 3.928 2.701 1.00 90.19 232 TYR A C 1
ATOM 1864 O O . TYR A 1 232 ? 10.717 4.681 3.334 1.00 90.19 232 TYR A O 1
ATOM 1872 N N . GLY A 1 233 ? 10.246 3.572 1.440 1.00 89.88 233 GLY A N 1
ATOM 1873 C CA . GLY A 1 233 ? 11.435 4.035 0.732 1.00 89.88 233 GLY A CA 1
ATOM 1874 C C . GLY A 1 233 ? 11.510 5.563 0.675 1.00 89.88 233 GLY A C 1
ATOM 1875 O O . GLY A 1 233 ? 12.551 6.141 0.998 1.00 89.88 233 GLY A O 1
ATOM 1876 N N . ARG A 1 234 ? 10.399 6.231 0.330 1.00 88.44 234 ARG A N 1
ATOM 1877 C CA . ARG A 1 234 ? 10.320 7.701 0.309 1.00 88.44 234 ARG A CA 1
ATOM 1878 C C . ARG A 1 234 ? 10.562 8.283 1.704 1.00 88.44 234 ARG A C 1
ATOM 1880 O O . ARG A 1 234 ? 11.440 9.127 1.863 1.00 88.44 234 ARG A O 1
ATOM 1887 N N . TRP A 1 235 ? 9.861 7.786 2.720 1.00 87.25 235 TRP A N 1
ATOM 1888 C CA . TRP A 1 235 ? 9.994 8.220 4.113 1.00 87.25 235 TRP A CA 1
ATOM 1889 C C . TRP A 1 235 ? 11.400 8.014 4.685 1.00 87.25 235 TRP A C 1
ATOM 1891 O O . TRP A 1 235 ? 11.942 8.898 5.353 1.00 87.25 235 TRP A O 1
ATOM 1901 N N . ALA A 1 236 ? 12.026 6.877 4.394 1.00 86.06 236 ALA A N 1
ATOM 1902 C CA . ALA A 1 236 ? 13.388 6.576 4.807 1.00 86.06 236 ALA A CA 1
ATOM 1903 C C . ALA A 1 236 ? 14.401 7.500 4.115 1.00 86.06 236 ALA A C 1
ATOM 1905 O O . ALA A 1 236 ? 15.338 7.963 4.760 1.00 86.06 236 ALA A O 1
ATOM 1906 N N . SER A 1 237 ? 14.186 7.827 2.834 1.00 82.25 237 SER A N 1
ATOM 1907 C CA . SER A 1 237 ? 15.072 8.712 2.060 1.00 82.25 237 SER A CA 1
ATOM 1908 C C . SER A 1 237 ? 15.077 10.172 2.532 1.00 82.25 237 SER A C 1
ATOM 1910 O O . SER A 1 237 ? 16.020 10.902 2.228 1.00 82.25 237 SER A O 1
ATOM 1912 N N . MET A 1 238 ? 14.045 10.595 3.273 1.00 79.31 238 MET A N 1
ATOM 1913 C CA . MET A 1 238 ? 13.947 11.944 3.839 1.00 79.31 238 MET A CA 1
ATOM 1914 C C . MET A 1 238 ? 14.763 12.124 5.125 1.00 79.31 238 MET A C 1
ATOM 1916 O O . MET A 1 238 ? 14.997 13.259 5.526 1.00 79.31 238 MET A O 1
ATOM 1920 N N . ALA A 1 239 ? 15.187 11.041 5.785 1.00 70.06 239 ALA A N 1
ATOM 1921 C CA . ALA A 1 239 ? 16.028 11.152 6.972 1.00 70.06 239 ALA A CA 1
ATOM 1922 C C . ALA A 1 239 ? 17.462 11.539 6.592 1.00 70.06 239 ALA A C 1
ATOM 1924 O O . ALA A 1 239 ? 18.098 10.889 5.756 1.00 70.06 239 ALA A O 1
ATOM 1925 N N . GLU A 1 240 ? 17.988 12.575 7.239 1.00 58.19 240 GLU A N 1
ATOM 1926 C CA . GLU A 1 240 ? 19.384 12.973 7.086 1.00 58.19 240 GLU A CA 1
ATOM 1927 C C . GLU A 1 240 ? 20.323 11.918 7.709 1.00 58.19 240 GLU A C 1
ATOM 1929 O O . GLU A 1 240 ? 19.955 11.173 8.615 1.00 58.19 240 GLU A O 1
ATOM 1934 N N . GLY A 1 241 ? 21.542 11.775 7.178 1.00 57.25 241 GLY A N 1
ATOM 1935 C CA . GLY A 1 241 ? 22.586 10.934 7.790 1.00 57.25 241 GLY A CA 1
ATOM 1936 C C . GLY A 1 241 ? 22.405 9.405 7.716 1.00 57.25 241 GLY A C 1
ATOM 1937 O O . GLY A 1 241 ? 23.201 8.667 8.310 1.00 57.25 241 GLY A O 1
ATOM 1938 N N . GLY A 1 242 ? 21.400 8.895 6.991 1.00 57.06 242 GLY A N 1
ATOM 1939 C CA . GLY A 1 242 ? 21.183 7.448 6.821 1.00 57.06 242 GLY A CA 1
ATOM 1940 C C . GLY A 1 242 ? 20.738 6.743 8.107 1.00 57.06 242 GLY A C 1
ATOM 1941 O O . GLY A 1 242 ? 21.075 5.582 8.344 1.00 57.06 242 GLY A O 1
ATOM 1942 N N . GLU A 1 243 ? 20.045 7.460 8.990 1.00 65.06 243 GLU A N 1
ATOM 1943 C CA . GLU A 1 243 ? 19.565 6.935 10.274 1.00 65.06 243 GLU A CA 1
ATOM 1944 C C . GLU A 1 243 ? 18.573 5.774 10.114 1.00 65.06 243 GLU A C 1
ATOM 1946 O O . GLU A 1 243 ? 18.493 4.903 10.987 1.00 65.06 243 GLU A O 1
ATOM 1951 N N . ARG A 1 244 ? 17.877 5.735 8.972 1.00 79.75 244 ARG A N 1
ATOM 1952 C CA . ARG A 1 244 ? 16.904 4.711 8.587 1.00 79.75 244 ARG A CA 1
ATOM 1953 C C . ARG A 1 244 ? 17.496 3.804 7.503 1.00 79.75 244 ARG A C 1
ATOM 1955 O O . ARG A 1 244 ? 18.096 4.323 6.558 1.00 79.75 244 ARG A O 1
ATOM 1962 N N . PRO A 1 245 ? 17.339 2.472 7.599 1.00 82.56 245 PRO A N 1
ATOM 1963 C CA . PRO A 1 245 ? 17.780 1.575 6.549 1.00 82.56 245 PRO A CA 1
ATOM 1964 C C . PRO A 1 245 ? 16.993 1.855 5.268 1.00 82.56 245 PRO A C 1
ATOM 1966 O O . PRO A 1 245 ? 15.803 2.163 5.292 1.00 82.56 245 PRO A O 1
ATOM 1969 N N . SER A 1 246 ? 17.675 1.755 4.131 1.00 85.12 246 SER A N 1
ATOM 1970 C CA . SER A 1 246 ? 17.015 1.886 2.836 1.00 85.12 246 SER A CA 1
ATOM 1971 C C . SER A 1 246 ? 16.043 0.727 2.611 1.00 85.12 246 SER A C 1
ATOM 1973 O O . SER A 1 246 ? 16.238 -0.374 3.131 1.00 85.12 246 SER A O 1
ATOM 1975 N N . LEU A 1 247 ? 15.031 0.935 1.763 1.00 91.00 247 LEU A N 1
ATOM 1976 C CA . LEU A 1 247 ? 14.129 -0.146 1.355 1.00 91.00 247 LEU A CA 1
ATOM 1977 C C . LEU A 1 247 ? 14.901 -1.337 0.755 1.00 91.00 247 LEU A C 1
ATOM 1979 O O . LEU A 1 247 ? 14.538 -2.487 0.986 1.00 91.00 247 LEU A O 1
ATOM 1983 N N . ALA A 1 248 ? 15.998 -1.074 0.036 1.00 85.62 248 ALA A N 1
ATOM 1984 C CA . ALA A 1 248 ? 16.887 -2.112 -0.486 1.00 85.62 248 ALA A CA 1
ATOM 1985 C C . ALA A 1 248 ? 17.487 -2.979 0.634 1.00 85.62 248 ALA A C 1
ATOM 1987 O O . ALA A 1 248 ? 17.437 -4.204 0.559 1.00 85.62 248 ALA A O 1
ATOM 1988 N N . ALA A 1 249 ? 18.005 -2.346 1.693 1.00 83.81 249 ALA A N 1
ATOM 1989 C CA . ALA A 1 249 ? 18.576 -3.043 2.842 1.00 83.81 249 ALA A CA 1
ATOM 1990 C C . ALA A 1 249 ? 17.514 -3.844 3.609 1.00 83.81 249 ALA A C 1
ATOM 1992 O O . ALA A 1 249 ? 17.762 -4.986 3.993 1.00 83.81 249 ALA A O 1
ATOM 1993 N N . VAL A 1 250 ? 16.318 -3.272 3.780 1.00 88.25 250 VAL A N 1
ATOM 1994 C CA . VAL A 1 250 ? 15.182 -3.949 4.419 1.00 88.25 250 VAL A CA 1
ATOM 1995 C C . VAL A 1 250 ? 14.779 -5.201 3.636 1.00 88.25 250 VAL A C 1
ATOM 1997 O O . VAL A 1 250 ? 14.701 -6.281 4.219 1.00 88.25 250 VAL A O 1
ATOM 2000 N N . ARG A 1 251 ? 14.599 -5.098 2.311 1.00 87.62 251 ARG A N 1
ATOM 2001 C CA . ARG A 1 251 ? 14.268 -6.257 1.462 1.00 87.62 251 ARG A CA 1
ATOM 2002 C C . ARG A 1 251 ? 15.359 -7.319 1.487 1.00 87.62 251 ARG A C 1
ATOM 2004 O O . ARG A 1 251 ? 15.045 -8.490 1.641 1.00 87.62 251 ARG A O 1
ATOM 2011 N N . HIS A 1 252 ? 16.626 -6.922 1.388 1.00 83.69 252 HIS A N 1
ATOM 2012 C CA . HIS A 1 252 ? 17.747 -7.860 1.439 1.00 83.69 252 HIS A CA 1
ATOM 2013 C C . HIS A 1 252 ? 17.792 -8.649 2.752 1.00 83.69 252 HIS A C 1
ATOM 2015 O O . HIS A 1 252 ? 18.044 -9.850 2.747 1.00 83.69 252 HIS A O 1
ATOM 2021 N N . ARG A 1 253 ? 17.512 -7.986 3.882 1.00 83.50 253 ARG A N 1
ATOM 2022 C CA . ARG A 1 253 ? 17.539 -8.615 5.206 1.00 83.50 253 ARG A CA 1
ATOM 2023 C C . ARG A 1 253 ? 16.372 -9.574 5.440 1.00 83.50 253 ARG A C 1
ATOM 2025 O O . ARG A 1 253 ? 16.580 -10.622 6.041 1.00 83.50 253 ARG A O 1
ATOM 2032 N N . TYR A 1 254 ? 15.170 -9.198 5.010 1.00 83.50 254 TYR A N 1
ATOM 2033 C CA . TYR A 1 254 ? 13.924 -9.896 5.355 1.00 83.50 254 TYR A CA 1
ATOM 2034 C C . TYR A 1 254 ? 13.280 -10.648 4.187 1.00 83.50 254 TYR A C 1
ATOM 2036 O O . TYR A 1 254 ? 12.169 -11.155 4.310 1.00 83.50 254 TYR A O 1
ATOM 2044 N N . GLY A 1 255 ? 13.943 -10.700 3.033 1.00 81.19 255 GLY A N 1
ATOM 2045 C CA . GLY A 1 255 ? 13.429 -11.310 1.808 1.00 81.19 255 GLY A CA 1
ATOM 2046 C C . GLY A 1 255 ? 12.462 -10.404 1.040 1.00 81.19 255 GLY A C 1
ATOM 2047 O O . GLY A 1 255 ? 12.558 -10.296 -0.179 1.00 81.19 255 GLY A O 1
ATOM 2048 N N . SER A 1 256 ? 11.563 -9.700 1.730 1.00 86.25 256 SER A N 1
ATOM 2049 C CA . SER A 1 256 ? 10.592 -8.786 1.120 1.00 86.25 256 SER A CA 1
ATOM 2050 C C . SER A 1 256 ? 10.180 -7.658 2.066 1.00 86.25 256 SER A C 1
ATOM 2052 O O . SER A 1 256 ? 10.494 -7.667 3.257 1.00 86.25 256 SER A O 1
ATOM 2054 N N . TRP A 1 257 ? 9.457 -6.667 1.535 1.00 88.75 257 TRP A N 1
ATOM 2055 C CA . TRP A 1 257 ? 8.817 -5.641 2.364 1.00 88.75 257 TRP A CA 1
ATOM 2056 C C . TRP A 1 257 ? 7.734 -6.242 3.269 1.00 88.75 257 TRP A C 1
ATOM 2058 O O . TRP A 1 257 ? 7.662 -5.898 4.445 1.00 88.75 257 TRP A O 1
ATOM 2068 N N . LEU A 1 258 ? 6.943 -7.184 2.745 1.00 82.69 258 LEU A N 1
ATOM 2069 C CA . LEU A 1 258 ? 5.912 -7.879 3.512 1.00 82.69 258 LEU A CA 1
ATOM 2070 C C . LEU A 1 258 ? 6.514 -8.655 4.696 1.00 82.69 258 LEU A C 1
ATOM 2072 O O . LEU A 1 258 ? 6.043 -8.512 5.822 1.00 82.69 258 LEU A O 1
ATOM 2076 N N . GLY A 1 259 ? 7.606 -9.395 4.470 1.00 79.94 259 GLY A N 1
ATOM 2077 C CA . GLY A 1 259 ? 8.324 -10.105 5.534 1.00 79.94 259 GLY A CA 1
ATOM 2078 C C . GLY A 1 259 ? 8.925 -9.155 6.572 1.00 79.94 259 GLY A C 1
ATOM 2079 O O . GLY A 1 259 ? 8.850 -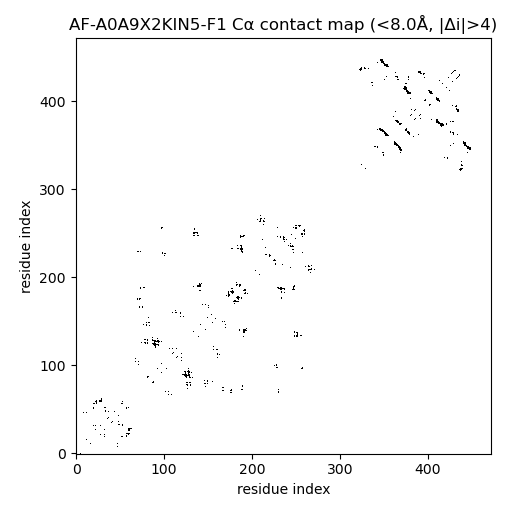9.411 7.772 1.00 79.94 259 GLY A O 1
ATOM 2080 N N . ALA A 1 260 ? 9.455 -8.012 6.127 1.00 85.00 260 ALA A N 1
ATOM 2081 C CA . ALA A 1 260 ? 9.963 -6.975 7.019 1.00 85.00 260 ALA A CA 1
ATOM 2082 C C . ALA A 1 260 ? 8.865 -6.359 7.900 1.00 85.00 260 ALA A C 1
ATOM 2084 O O . ALA A 1 260 ? 9.087 -6.156 9.092 1.00 85.00 260 ALA A O 1
ATOM 2085 N N . LEU A 1 261 ? 7.688 -6.074 7.334 1.00 82.88 261 LEU A N 1
ATOM 2086 C CA . LEU A 1 261 ? 6.541 -5.566 8.085 1.00 82.88 261 LEU A CA 1
ATOM 2087 C C . LEU A 1 261 ? 6.012 -6.586 9.090 1.00 82.88 261 LEU A C 1
ATOM 2089 O O . LEU A 1 261 ? 5.771 -6.204 10.231 1.00 82.88 261 LEU A O 1
ATOM 2093 N N . SER A 1 262 ? 5.870 -7.856 8.691 1.00 77.06 262 SER A N 1
ATOM 2094 C CA . SER A 1 262 ? 5.466 -8.941 9.599 1.00 77.06 262 SER A CA 1
ATOM 2095 C C . SER A 1 262 ? 6.417 -9.015 10.786 1.00 77.06 262 SER A C 1
ATOM 2097 O O . SER A 1 262 ? 6.001 -8.869 11.932 1.00 77.06 262 SER A O 1
ATOM 2099 N N . ARG A 1 263 ? 7.725 -9.098 10.510 1.00 83.00 263 ARG A N 1
ATOM 2100 C CA . ARG A 1 263 ? 8.740 -9.159 11.562 1.00 83.00 263 ARG A CA 1
ATOM 2101 C C . ARG A 1 263 ? 8.771 -7.899 12.424 1.00 83.00 263 ARG A C 1
ATOM 2103 O O . ARG A 1 263 ? 9.005 -7.974 13.624 1.00 83.00 263 ARG A O 1
ATOM 2110 N N . GLY A 1 264 ? 8.561 -6.730 11.826 1.00 73.56 264 GLY A N 1
ATOM 2111 C CA . GLY A 1 264 ? 8.478 -5.467 12.551 1.00 73.56 264 GLY A CA 1
ATOM 2112 C C . GLY A 1 264 ? 7.302 -5.435 13.528 1.00 73.56 264 GLY A C 1
ATOM 2113 O O . GLY A 1 264 ? 7.493 -5.019 14.666 1.00 73.56 264 GLY A O 1
ATOM 2114 N N . ARG A 1 265 ? 6.124 -5.919 13.114 1.00 76.56 265 ARG A N 1
ATOM 2115 C CA . ARG A 1 265 ? 4.937 -6.045 13.976 1.00 76.56 265 ARG A CA 1
ATOM 2116 C C . ARG A 1 265 ? 5.170 -7.043 15.107 1.00 76.56 265 ARG A C 1
ATOM 2118 O O . ARG A 1 265 ? 5.019 -6.660 16.260 1.00 76.56 265 ARG A O 1
ATOM 2125 N N . GLU A 1 266 ? 5.699 -8.228 14.797 1.00 75.25 266 GLU A N 1
ATOM 2126 C CA . GLU A 1 266 ? 6.094 -9.218 15.811 1.00 75.25 266 GLU A CA 1
ATOM 2127 C C . GLU A 1 266 ? 7.056 -8.630 16.852 1.00 75.25 266 GLU A C 1
ATOM 2129 O O . GLU A 1 266 ? 6.932 -8.899 18.039 1.00 75.25 266 GLU A O 1
ATOM 2134 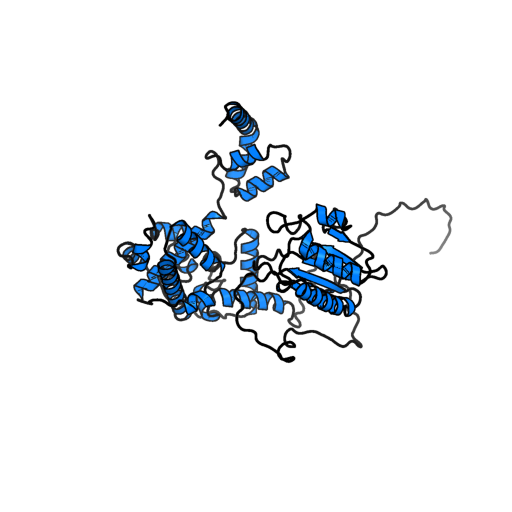N N . LEU A 1 267 ? 8.040 -7.827 16.429 1.00 70.19 267 LEU A N 1
ATOM 2135 C CA . LEU A 1 267 ? 8.994 -7.194 17.343 1.00 70.19 267 LEU A CA 1
ATOM 2136 C C . LEU A 1 267 ? 8.371 -6.069 18.171 1.00 70.19 267 LEU A C 1
ATOM 2138 O O . LEU A 1 267 ? 8.839 -5.813 19.279 1.00 70.19 267 LEU A O 1
ATOM 2142 N N . ILE A 1 268 ? 7.375 -5.361 17.639 1.00 67.00 268 ILE A N 1
ATOM 2143 C CA . ILE A 1 268 ? 6.621 -4.352 18.389 1.00 67.00 268 ILE A CA 1
ATOM 2144 C C . ILE A 1 268 ? 5.799 -5.050 19.473 1.00 67.00 268 ILE A C 1
ATOM 2146 O O . ILE A 1 268 ? 5.896 -4.653 20.628 1.00 67.00 268 ILE A O 1
ATOM 2150 N N . GLU A 1 269 ? 5.108 -6.131 19.116 1.00 65.25 269 GLU A N 1
ATOM 2151 C CA . GLU A 1 269 ? 4.300 -6.955 20.020 1.00 65.25 269 GLU A CA 1
ATOM 2152 C C . GLU A 1 269 ? 5.161 -7.678 21.074 1.00 65.25 269 GLU A C 1
ATOM 2154 O O . GLU A 1 269 ? 4.847 -7.673 22.260 1.00 65.25 269 GLU A O 1
ATOM 2159 N N . ALA A 1 270 ? 6.303 -8.251 20.678 1.00 63.16 270 ALA A N 1
ATOM 2160 C CA . ALA A 1 270 ? 7.239 -8.925 21.585 1.00 63.16 270 ALA A CA 1
ATOM 2161 C C . ALA A 1 270 ? 8.094 -7.947 22.408 1.00 63.16 270 ALA A C 1
ATOM 2163 O O . ALA A 1 270 ? 8.631 -8.301 23.456 1.00 63.16 270 ALA A O 1
ATOM 2164 N N . GLY A 1 271 ? 8.254 -6.713 21.930 1.00 46.75 271 GLY A N 1
ATOM 2165 C CA . GLY A 1 271 ? 9.084 -5.669 22.524 1.00 46.75 271 GLY A CA 1
ATOM 2166 C C . GLY A 1 271 ? 8.568 -5.108 23.849 1.00 46.75 271 GLY A C 1
ATOM 2167 O O . GLY A 1 271 ? 9.276 -4.295 24.459 1.00 46.75 271 GLY A O 1
ATOM 2168 N N . ASP A 1 272 ? 7.393 -5.558 24.283 1.00 43.72 272 ASP A N 1
ATOM 2169 C CA . ASP A 1 272 ? 6.847 -5.368 25.625 1.00 43.72 272 ASP A CA 1
ATOM 2170 C C . ASP A 1 272 ? 7.371 -6.410 26.639 1.00 43.72 272 ASP A C 1
ATOM 2172 O O . ASP A 1 272 ? 7.162 -6.257 27.842 1.00 43.72 272 ASP A O 1
ATOM 2176 N N . ALA A 1 273 ? 8.156 -7.404 26.191 1.00 37.44 273 ALA A N 1
ATOM 2177 C CA . ALA A 1 273 ? 8.815 -8.410 27.026 1.00 37.44 273 ALA A CA 1
ATOM 2178 C C . ALA A 1 273 ? 10.357 -8.379 26.887 1.00 37.44 273 ALA A C 1
ATOM 2180 O O . ALA A 1 273 ? 10.940 -9.181 26.159 1.00 37.44 273 ALA A O 1
ATOM 2181 N N . VAL A 1 274 ? 11.057 -7.483 27.608 1.00 34.59 274 VAL A N 1
ATOM 2182 C CA . VAL A 1 274 ? 12.520 -7.586 27.846 1.00 34.59 274 VAL A CA 1
ATOM 2183 C C . VAL A 1 274 ? 12.877 -7.203 29.299 1.00 34.59 274 VAL A C 1
ATOM 2185 O O . VAL A 1 274 ? 12.315 -6.236 29.819 1.00 34.59 274 VAL A O 1
ATOM 2188 N N . PRO A 1 275 ? 13.808 -7.924 29.968 1.00 33.81 275 PRO A N 1
ATOM 2189 C CA . PRO A 1 275 ? 14.118 -7.780 31.391 1.00 33.81 275 PRO A CA 1
ATOM 2190 C C . PRO A 1 275 ? 15.063 -6.603 31.677 1.00 33.81 275 PRO A C 1
ATOM 2192 O O . PRO A 1 275 ? 16.089 -6.457 31.021 1.00 33.81 275 PRO A O 1
ATOM 2195 N N . GLY A 1 276 ? 14.747 -5.839 32.727 1.00 33.31 276 GLY A N 1
ATOM 2196 C CA . GLY A 1 276 ? 15.697 -5.045 33.514 1.00 33.31 276 GLY A CA 1
ATOM 2197 C C . GLY A 1 276 ? 16.466 -3.934 32.789 1.00 33.31 276 GLY A C 1
ATOM 2198 O O . GLY A 1 276 ? 17.630 -4.111 32.451 1.00 33.31 276 GLY A O 1
ATOM 2199 N N . ASP A 1 277 ? 15.885 -2.734 32.699 1.00 27.20 277 ASP A N 1
ATOM 2200 C CA . ASP A 1 277 ? 16.681 -1.498 32.672 1.00 27.20 277 ASP A CA 1
ATOM 2201 C C . ASP A 1 277 ? 16.074 -0.461 33.631 1.00 27.20 277 ASP A C 1
ATOM 2203 O O . ASP A 1 277 ? 14.888 -0.125 33.577 1.00 27.20 277 ASP A O 1
ATOM 2207 N N . ALA A 1 278 ? 16.915 0.035 34.537 1.00 31.95 278 ALA A N 1
ATOM 2208 C CA . ALA A 1 278 ? 16.596 0.830 35.722 1.00 31.95 278 ALA A CA 1
ATOM 2209 C C . ALA A 1 278 ? 16.280 2.310 35.413 1.00 31.95 278 ALA A C 1
ATOM 2211 O O . ALA A 1 278 ? 16.568 3.207 36.203 1.00 31.95 278 ALA A O 1
ATOM 2212 N N . ARG A 1 279 ? 15.699 2.593 34.242 1.00 30.59 279 ARG A N 1
ATOM 2213 C CA . ARG A 1 279 ? 15.274 3.943 33.821 1.00 30.59 279 ARG A CA 1
ATOM 2214 C C . ARG A 1 279 ? 13.759 4.100 33.683 1.00 30.59 279 ARG A C 1
ATOM 2216 O O . ARG A 1 279 ? 13.296 5.173 33.305 1.00 30.59 279 ARG A O 1
ATOM 2223 N N . ARG A 1 280 ? 12.987 3.069 34.041 1.00 29.95 280 ARG A N 1
ATOM 2224 C CA . ARG A 1 280 ? 11.517 3.127 34.128 1.00 29.95 280 ARG A CA 1
ATOM 2225 C C . ARG A 1 280 ? 10.975 3.889 35.345 1.00 29.95 280 ARG A C 1
ATOM 2227 O O . ARG A 1 280 ? 9.775 4.109 35.409 1.00 29.95 280 ARG A O 1
ATOM 2234 N N . ASP A 1 281 ? 11.825 4.403 36.232 1.00 31.88 281 ASP A N 1
ATOM 2235 C CA . ASP A 1 281 ? 11.370 5.160 37.411 1.00 31.88 281 ASP A CA 1
ATOM 2236 C C . ASP A 1 281 ? 10.934 6.605 37.119 1.00 31.88 281 ASP A C 1
ATOM 2238 O O . ASP A 1 281 ? 10.654 7.373 38.042 1.00 31.88 281 ASP A O 1
ATOM 2242 N N . ARG A 1 282 ? 10.878 7.042 35.852 1.00 29.03 282 ARG A N 1
ATOM 2243 C CA . ARG A 1 282 ? 10.517 8.439 35.576 1.00 29.03 282 ARG A CA 1
ATOM 2244 C C . ARG A 1 282 ? 9.889 8.709 34.215 1.00 29.03 282 ARG A C 1
ATOM 2246 O O . ARG A 1 282 ? 10.268 9.663 33.544 1.00 29.03 282 ARG A O 1
ATOM 2253 N N . TRP A 1 283 ? 8.893 7.919 33.829 1.00 27.67 283 TRP A N 1
ATOM 2254 C CA . TRP A 1 283 ? 7.866 8.388 32.896 1.00 27.67 283 TRP A CA 1
ATOM 2255 C C . TRP A 1 283 ? 6.578 7.576 33.079 1.00 27.67 283 TRP A C 1
ATOM 2257 O O . TRP A 1 283 ? 6.529 6.395 32.751 1.00 27.67 283 TRP A O 1
ATOM 2267 N N . LEU A 1 284 ? 5.558 8.221 33.646 1.00 27.50 284 LEU A N 1
ATOM 2268 C CA . LEU A 1 284 ? 4.218 7.681 33.864 1.00 27.50 284 LEU A CA 1
ATOM 2269 C C . LEU A 1 284 ? 3.277 8.363 32.865 1.00 27.50 284 LEU A C 1
ATOM 2271 O O . LEU A 1 284 ? 3.066 9.574 32.940 1.00 27.50 284 LEU A O 1
ATOM 2275 N N . GLY A 1 285 ? 2.748 7.587 31.919 1.00 29.27 285 GLY A N 1
ATOM 2276 C CA . GLY A 1 285 ? 1.551 7.957 31.161 1.00 29.27 285 GLY A CA 1
ATOM 2277 C C . GLY A 1 285 ? 0.291 7.875 32.043 1.00 29.27 285 GLY A C 1
ATOM 2278 O O . GLY A 1 285 ? 0.368 7.415 33.181 1.00 29.27 285 GLY A O 1
ATOM 2279 N N . PRO A 1 286 ? -0.877 8.317 31.550 1.00 24.45 286 PRO A N 1
ATOM 2280 C CA . PRO A 1 286 ? -2.028 8.685 32.384 1.00 24.45 286 PRO A CA 1
ATOM 2281 C C . PRO A 1 286 ? -2.832 7.527 33.013 1.00 24.45 286 PRO A C 1
ATOM 2283 O O . PRO A 1 286 ? -3.857 7.791 33.634 1.00 24.45 286 PRO A O 1
ATOM 2286 N N . TRP A 1 287 ? -2.378 6.272 32.933 1.00 30.69 287 TRP A N 1
ATOM 2287 C CA . TRP A 1 287 ? -3.020 5.133 33.604 1.00 30.69 287 TRP A CA 1
ATOM 2288 C C . TRP A 1 287 ? -2.019 4.482 34.568 1.00 30.69 287 TRP A C 1
ATOM 2290 O O . TRP A 1 287 ? -1.049 3.854 34.149 1.00 30.69 287 TRP A O 1
ATOM 2300 N N . GLY A 1 288 ? -2.207 4.734 35.866 1.00 25.84 288 GLY A N 1
ATOM 2301 C CA . GLY A 1 288 ? -1.282 4.364 36.938 1.00 25.84 288 GLY A CA 1
ATOM 2302 C C . GLY A 1 288 ? -1.222 2.863 37.227 1.00 25.84 288 GLY A C 1
ATOM 2303 O O . GLY A 1 288 ? -2.225 2.159 37.160 1.00 25.84 288 GLY A O 1
ATOM 2304 N N . ALA A 1 289 ? -0.021 2.404 37.582 1.00 28.14 289 ALA A N 1
ATOM 2305 C CA . ALA A 1 289 ? 0.272 1.051 38.034 1.00 28.14 289 ALA A CA 1
ATOM 2306 C C . ALA A 1 289 ? -0.524 0.691 39.301 1.00 28.14 289 ALA A C 1
ATOM 2308 O O . ALA A 1 289 ? -0.484 1.425 40.290 1.00 28.14 289 ALA A O 1
ATOM 2309 N N . ALA A 1 290 ? -1.200 -0.458 39.286 1.00 28.33 290 ALA A N 1
ATOM 2310 C CA . ALA A 1 290 ? -1.608 -1.136 40.508 1.00 28.33 290 ALA A CA 1
ATOM 2311 C C . ALA A 1 290 ? -0.438 -2.008 40.987 1.00 28.33 290 ALA A C 1
ATOM 2313 O O . ALA A 1 290 ? 0.152 -2.755 40.212 1.00 28.33 290 ALA A O 1
ATOM 2314 N N . GLU A 1 291 ? -0.087 -1.849 42.258 1.00 27.67 291 GLU A N 1
ATOM 2315 C CA . GLU A 1 291 ? 1.045 -2.476 42.938 1.00 27.67 291 GLU A CA 1
ATOM 2316 C C . GLU A 1 291 ? 1.038 -4.011 42.812 1.00 27.67 291 GLU A C 1
ATOM 2318 O O . GLU A 1 291 ? 0.119 -4.684 43.286 1.00 27.67 291 GLU A O 1
ATOM 2323 N N . GLU A 1 292 ? 2.107 -4.574 42.244 1.00 27.12 292 GLU A N 1
ATOM 2324 C CA . GLU A 1 292 ? 2.435 -5.992 42.392 1.00 27.12 292 GLU A CA 1
ATOM 2325 C C . GLU A 1 292 ? 2.757 -6.275 43.866 1.00 27.12 292 GLU A C 1
ATOM 2327 O O . GLU A 1 292 ? 3.792 -5.864 44.396 1.00 27.12 292 GLU A O 1
ATOM 2332 N N . ARG A 1 293 ? 1.865 -7.008 44.539 1.00 23.52 293 ARG A N 1
ATOM 2333 C CA . ARG A 1 293 ? 2.258 -7.837 45.679 1.00 23.52 293 ARG A CA 1
ATOM 2334 C C . ARG A 1 293 ? 2.597 -9.233 45.176 1.00 23.52 293 ARG A C 1
ATOM 2336 O O . ARG A 1 293 ? 1.880 -9.814 44.370 1.00 23.52 293 ARG A O 1
ATOM 2343 N N . THR A 1 294 ? 3.724 -9.692 45.693 1.00 25.94 294 THR A N 1
ATOM 2344 C CA . THR A 1 294 ? 4.489 -10.903 45.430 1.00 25.94 294 THR A CA 1
ATOM 2345 C C . THR A 1 294 ? 3.676 -12.187 45.279 1.00 25.94 294 THR A C 1
ATOM 2347 O O . THR A 1 294 ? 2.710 -12.437 45.998 1.00 25.94 294 THR A O 1
ATOM 2350 N N . GLU A 1 295 ? 4.171 -13.003 44.350 1.00 29.98 295 GLU A N 1
ATOM 2351 C CA . GLU A 1 295 ? 3.787 -14.368 44.012 1.00 29.98 295 GLU A CA 1
ATOM 2352 C C . GLU A 1 295 ? 3.649 -15.286 45.231 1.00 29.98 295 GLU A C 1
ATOM 2354 O O . GLU A 1 295 ? 4.567 -15.388 46.040 1.00 29.98 295 GLU A O 1
ATOM 2359 N N . GLU A 1 296 ? 2.555 -16.048 45.275 1.00 28.08 296 GLU A N 1
ATOM 2360 C CA . GLU A 1 296 ? 2.588 -17.465 45.645 1.00 28.08 296 GLU A CA 1
ATOM 2361 C C . GLU A 1 296 ? 1.296 -18.150 45.162 1.00 28.08 296 GLU A C 1
ATOM 2363 O O . GLU A 1 296 ? 0.229 -18.028 45.759 1.00 28.08 296 GLU A O 1
ATOM 2368 N N . GLY A 1 297 ? 1.411 -18.881 44.044 1.00 33.88 297 GLY A N 1
ATOM 2369 C CA . GLY A 1 297 ? 0.456 -19.910 43.622 1.00 33.88 297 GLY A CA 1
ATOM 2370 C C . GLY A 1 297 ? -0.610 -19.499 42.601 1.00 33.88 297 GLY A C 1
ATOM 2371 O O . GLY A 1 297 ? -1.749 -19.257 42.975 1.00 33.88 297 GLY A O 1
ATOM 2372 N N . ALA A 1 298 ? -0.302 -19.578 41.302 1.00 24.80 298 ALA A N 1
ATOM 2373 C CA . ALA A 1 298 ? -1.292 -19.953 40.287 1.00 24.80 298 ALA A CA 1
ATOM 2374 C C . ALA A 1 298 ? -0.621 -20.423 38.988 1.00 24.80 298 ALA A C 1
ATOM 2376 O O . ALA A 1 298 ? 0.260 -19.780 38.428 1.00 24.80 298 ALA A O 1
ATOM 2377 N N . SER A 1 299 ? -1.067 -21.586 38.530 1.00 30.25 299 SER A N 1
ATOM 2378 C CA . SER A 1 299 ? -0.759 -22.207 37.247 1.00 30.25 299 SER A CA 1
ATOM 2379 C C . SER A 1 299 ? -1.333 -21.391 36.081 1.00 30.25 299 SER A C 1
ATOM 2381 O O . SER A 1 299 ? -2.495 -20.999 36.147 1.00 30.25 299 SER A O 1
ATOM 2383 N N . GLY A 1 300 ? -0.582 -21.294 34.978 1.00 29.09 300 GLY A N 1
ATOM 2384 C CA . GLY A 1 300 ? -1.131 -21.035 33.640 1.00 29.09 300 GLY A CA 1
ATOM 2385 C C . GLY A 1 300 ? -0.743 -19.695 33.016 1.00 29.09 300 GLY A C 1
ATOM 2386 O O . GLY A 1 300 ? -1.587 -18.821 32.883 1.00 29.09 300 GLY A O 1
ATOM 2387 N N . SER A 1 301 ? 0.508 -19.564 32.564 1.00 26.31 301 SER A N 1
ATOM 2388 C CA . SER A 1 301 ? 0.913 -18.517 31.615 1.00 26.31 301 SER A CA 1
ATOM 2389 C C . SER A 1 301 ? 0.986 -19.114 30.202 1.00 26.31 301 SER A C 1
ATOM 2391 O O . SER A 1 301 ? 1.568 -20.181 29.985 1.00 26.31 301 SER A O 1
ATOM 2393 N N . TRP A 1 302 ? 0.277 -18.465 29.284 1.00 26.77 302 TRP A N 1
ATOM 2394 C CA . TRP A 1 302 ? -0.115 -18.868 27.932 1.00 26.77 302 TRP A CA 1
ATOM 2395 C C . TRP A 1 302 ? 0.987 -18.562 26.900 1.00 26.77 302 TRP A C 1
ATOM 2397 O O . TRP A 1 302 ? 1.688 -17.561 27.022 1.00 26.77 302 TRP A O 1
ATOM 2407 N N . SER A 1 303 ? 1.147 -19.402 25.868 1.00 27.59 303 SER A N 1
ATOM 2408 C CA . SER A 1 303 ? 1.955 -19.075 24.685 1.00 27.59 303 SER A CA 1
ATOM 2409 C C . SER A 1 303 ? 1.332 -19.647 23.393 1.00 27.59 303 SER A C 1
ATOM 2411 O O . SER A 1 303 ? 0.785 -20.756 23.424 1.00 27.59 303 SER A O 1
ATOM 2413 N N . PRO A 1 304 ? 1.451 -18.951 22.240 1.00 27.88 304 PRO A N 1
ATOM 2414 C CA . PRO A 1 304 ? 0.905 -19.358 20.930 1.00 27.88 304 PRO A CA 1
ATOM 2415 C C . PRO A 1 304 ? 1.441 -20.676 20.335 1.00 27.88 304 PRO A C 1
ATOM 2417 O O . PRO A 1 304 ? 1.067 -21.063 19.235 1.00 27.88 304 PRO A O 1
ATOM 2420 N N . GLN A 1 305 ? 2.332 -21.385 21.031 1.00 31.75 305 GLN A N 1
ATOM 2421 C CA . GLN A 1 305 ? 3.023 -22.574 20.517 1.00 31.75 305 GLN A CA 1
ATOM 2422 C C . GLN A 1 305 ? 2.284 -23.894 20.802 1.00 31.75 305 GLN A C 1
ATOM 2424 O O . GLN A 1 305 ? 2.732 -24.949 20.363 1.00 31.75 305 GLN A O 1
ATOM 2429 N N . ARG A 1 306 ? 1.157 -23.884 21.528 1.00 29.27 306 ARG A N 1
ATOM 2430 C CA . ARG A 1 306 ? 0.477 -25.124 21.959 1.00 29.27 306 ARG A CA 1
ATOM 2431 C C . ARG A 1 306 ? -0.522 -25.738 20.970 1.00 29.27 306 ARG A C 1
ATOM 2433 O O . ARG A 1 306 ? -1.106 -26.766 21.299 1.00 29.27 306 ARG A O 1
ATOM 2440 N N . TRP A 1 307 ? -0.702 -25.168 19.780 1.00 31.20 307 TRP A N 1
ATOM 2441 C CA . TRP A 1 307 ? -1.679 -25.676 18.801 1.00 31.20 307 TRP A CA 1
ATOM 2442 C C . TRP A 1 307 ? -1.097 -26.541 17.679 1.00 31.20 307 TRP A C 1
ATOM 2444 O O . TRP A 1 307 ? -1.853 -27.118 16.906 1.00 31.20 307 TRP A O 1
ATOM 2454 N N . THR A 1 308 ? 0.217 -26.765 17.645 1.00 29.41 308 THR A N 1
ATOM 2455 C CA . THR A 1 308 ? 0.797 -27.762 16.727 1.00 29.41 308 THR A CA 1
ATOM 2456 C C . THR A 1 308 ? 0.628 -29.210 17.224 1.00 29.41 308 THR A C 1
ATOM 2458 O O . THR A 1 308 ? 0.796 -30.138 16.442 1.00 29.41 308 THR A O 1
ATOM 2461 N N . ASP A 1 309 ? 0.235 -29.424 18.489 1.00 27.28 309 ASP A N 1
ATOM 2462 C CA . ASP A 1 309 ? 0.298 -30.741 19.156 1.00 27.28 309 ASP A CA 1
ATOM 2463 C C . ASP A 1 309 ? -1.057 -31.378 19.531 1.00 27.28 309 ASP A C 1
ATOM 2465 O O . ASP A 1 309 ? -1.107 -32.347 20.290 1.00 27.28 309 ASP A O 1
ATOM 2469 N N . ARG A 1 310 ? -2.179 -30.916 18.970 1.00 25.34 310 ARG A N 1
ATOM 2470 C CA . ARG A 1 310 ? -3.450 -31.672 19.027 1.00 25.34 310 ARG A CA 1
ATOM 2471 C C . ARG A 1 310 ? -3.996 -31.956 17.638 1.00 25.34 310 ARG A C 1
ATOM 2473 O O . ARG A 1 310 ? -5.076 -31.512 17.283 1.00 25.34 310 ARG A O 1
ATOM 2480 N N . GLY A 1 311 ? -3.188 -32.690 16.873 1.00 25.44 311 GLY A N 1
ATOM 2481 C CA . GLY A 1 311 ? -3.421 -33.035 15.477 1.00 25.44 311 GLY A CA 1
ATOM 2482 C C . GLY A 1 311 ? -4.832 -33.511 15.115 1.00 25.44 311 GLY A C 1
ATOM 2483 O O . GLY A 1 311 ? -5.561 -34.053 15.944 1.00 25.44 311 GLY A O 1
ATOM 2484 N N . ILE A 1 312 ? -5.081 -33.381 13.803 1.00 26.27 312 ILE A N 1
ATOM 2485 C CA . ILE A 1 312 ? -6.300 -33.583 12.993 1.00 26.27 312 ILE A CA 1
ATOM 2486 C C . ILE A 1 312 ? -6.976 -32.228 12.690 1.00 26.27 312 ILE A C 1
ATOM 2488 O O . ILE A 1 312 ? -7.639 -31.670 13.544 1.00 26.27 312 ILE A O 1
ATOM 2492 N N . GLY A 1 313 ? -6.853 -31.628 11.504 1.00 23.16 313 GLY A N 1
ATOM 2493 C CA . GLY A 1 313 ? -6.160 -32.026 10.283 1.00 23.16 313 GLY A CA 1
ATOM 2494 C C . GLY A 1 313 ? -6.098 -30.858 9.292 1.00 23.16 313 GLY A C 1
ATOM 2495 O O . GLY A 1 313 ? -6.917 -29.946 9.322 1.00 23.16 313 GLY A O 1
ATOM 2496 N N . VAL A 1 314 ? -5.096 -30.909 8.417 1.00 29.23 314 VAL A N 1
ATOM 2497 C CA . VAL A 1 314 ? -5.036 -30.142 7.170 1.00 29.23 314 VAL A CA 1
ATOM 2498 C C . VAL A 1 314 ? -6.343 -30.344 6.402 1.00 29.23 314 VAL A C 1
ATOM 2500 O O . VAL A 1 314 ? -6.716 -31.488 6.147 1.00 29.23 314 VAL A O 1
ATOM 2503 N N . VAL A 1 315 ? -6.982 -29.258 5.970 1.00 26.06 315 VAL A N 1
ATOM 2504 C CA . VAL A 1 315 ? -7.835 -29.290 4.779 1.00 26.06 315 VAL A CA 1
ATOM 2505 C C . VAL A 1 315 ? -7.273 -28.277 3.792 1.00 26.06 315 VAL A C 1
ATOM 2507 O O . VAL A 1 315 ? -7.223 -27.074 4.042 1.00 26.06 315 VAL A O 1
ATOM 2510 N N . GLU A 1 316 ? -6.761 -28.829 2.695 1.00 26.08 316 GLU A N 1
ATOM 2511 C CA . GLU A 1 316 ? -6.473 -28.132 1.449 1.00 26.08 316 GLU A CA 1
ATOM 2512 C C . GLU A 1 316 ? -7.698 -27.326 0.998 1.00 26.08 316 GLU A C 1
ATOM 2514 O O . GLU A 1 316 ? -8.823 -27.785 1.146 1.00 26.08 316 GLU A O 1
ATOM 2519 N N . HIS A 1 317 ? -7.455 -26.151 0.416 1.00 27.20 317 HIS A N 1
ATOM 2520 C CA . HIS A 1 317 ? -8.365 -25.381 -0.437 1.00 27.20 317 HIS A CA 1
ATOM 2521 C C . HIS A 1 317 ? -9.862 -25.748 -0.417 1.00 27.20 317 HIS A C 1
ATOM 2523 O O . HIS A 1 317 ? -10.285 -26.675 -1.106 1.00 27.20 317 HIS A O 1
ATOM 2529 N N . VAL A 1 318 ? -10.684 -24.862 0.148 1.00 24.67 318 VAL A N 1
ATOM 2530 C CA . VAL A 1 318 ? -12.032 -24.643 -0.387 1.00 24.67 318 VAL A CA 1
ATOM 2531 C C . VAL A 1 318 ? -12.088 -23.238 -0.974 1.00 24.67 318 VAL A C 1
ATOM 2533 O O . VAL A 1 318 ? -12.089 -22.228 -0.279 1.00 24.67 318 VAL A O 1
ATOM 2536 N N . ARG A 1 319 ? -12.048 -23.206 -2.308 1.00 29.11 319 ARG A N 1
ATOM 2537 C CA . ARG A 1 319 ? -12.644 -22.147 -3.116 1.00 29.11 319 ARG A CA 1
ATOM 2538 C C . ARG A 1 319 ? -14.157 -22.317 -3.024 1.00 29.11 319 ARG A C 1
ATOM 2540 O O . ARG A 1 319 ? -14.637 -23.346 -3.476 1.00 29.11 319 ARG A O 1
ATOM 2547 N N . GLU A 1 320 ? -14.838 -21.324 -2.475 1.00 27.70 320 GLU A N 1
ATOM 2548 C CA . GLU A 1 320 ? -16.187 -20.819 -2.788 1.00 27.70 320 GLU A CA 1
ATOM 2549 C C . GLU A 1 320 ? -16.631 -19.967 -1.593 1.00 27.70 320 GLU A C 1
AT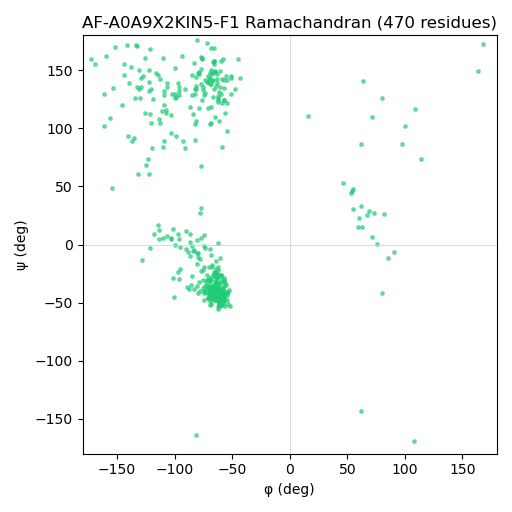OM 2551 O O . GLU A 1 320 ? -16.175 -20.193 -0.475 1.00 27.70 320 GLU A O 1
ATOM 2556 N N . GLU A 1 321 ? -17.447 -18.943 -1.833 1.00 34.19 321 GLU A N 1
ATOM 2557 C CA . GLU A 1 321 ? -18.068 -18.106 -0.800 1.00 34.19 321 GLU A CA 1
ATOM 2558 C C . GLU A 1 321 ? -18.916 -18.978 0.144 1.00 34.19 321 GLU A C 1
ATOM 2560 O O . GLU A 1 321 ? -20.118 -19.145 -0.046 1.00 34.19 321 GLU A O 1
ATOM 2565 N N . ALA A 1 322 ? -18.291 -19.582 1.153 1.00 33.34 322 ALA A N 1
ATOM 2566 C CA . ALA A 1 322 ? -18.983 -20.320 2.193 1.00 33.34 322 ALA A CA 1
ATOM 2567 C C . ALA A 1 322 ? -19.484 -19.321 3.238 1.00 33.34 322 ALA A C 1
ATOM 2569 O O . ALA A 1 322 ? -18.805 -19.011 4.211 1.00 33.34 322 ALA A O 1
ATOM 2570 N N . ILE A 1 323 ? -20.698 -18.814 3.037 1.00 42.03 323 ILE A N 1
ATOM 2571 C CA . ILE A 1 323 ? -21.529 -18.396 4.167 1.00 42.03 323 ILE A CA 1
ATOM 2572 C C . ILE A 1 323 ? -21.741 -19.687 4.971 1.00 42.03 323 ILE A C 1
ATOM 2574 O O . ILE A 1 323 ? -22.407 -20.594 4.473 1.00 42.03 323 ILE A O 1
ATOM 2578 N N . GLY A 1 324 ? -21.080 -19.834 6.125 1.00 50.00 324 GLY A N 1
ATOM 2579 C CA . GLY A 1 324 ? -21.182 -21.047 6.947 1.00 50.00 324 GLY A CA 1
ATOM 2580 C C . GLY A 1 324 ? -22.644 -21.431 7.205 1.00 50.00 324 GLY A C 1
ATOM 2581 O O . GLY A 1 324 ? -23.505 -20.554 7.305 1.00 50.00 324 GLY A O 1
ATOM 2582 N N . ASP A 1 325 ? -22.943 -22.732 7.271 1.00 58.62 325 ASP A N 1
ATOM 2583 C CA . ASP A 1 325 ? -24.291 -23.180 7.637 1.00 58.62 325 ASP A CA 1
ATOM 2584 C C . ASP A 1 325 ? -24.600 -22.859 9.118 1.00 58.62 325 ASP A C 1
ATOM 2586 O O . ASP A 1 325 ? -23.714 -22.467 9.878 1.00 58.62 325 ASP A O 1
ATOM 2590 N N . GLU A 1 326 ? -25.859 -22.992 9.551 1.00 70.38 326 GLU A N 1
ATOM 2591 C CA . GLU A 1 326 ? -26.234 -22.692 10.948 1.00 70.38 326 GLU A CA 1
ATOM 2592 C C . GLU A 1 326 ? -25.483 -23.553 11.979 1.00 70.38 326 GLU A C 1
ATOM 2594 O O . GLU A 1 326 ? -25.242 -23.087 13.088 1.00 70.38 326 GLU A O 1
ATOM 2599 N N . SER A 1 327 ? -25.024 -24.759 11.619 1.00 66.31 327 SER A N 1
ATOM 2600 C CA . SER A 1 327 ? -24.252 -25.597 12.545 1.00 66.31 327 SER A CA 1
ATOM 2601 C C . SER A 1 327 ? -22.855 -25.034 12.826 1.00 66.31 327 SER A C 1
ATOM 2603 O O . SER A 1 327 ? -22.358 -25.168 13.939 1.00 66.31 327 SER A O 1
ATOM 2605 N N . ALA A 1 328 ? -22.260 -24.299 11.880 1.00 65.94 328 ALA A N 1
ATOM 2606 C CA . ALA A 1 328 ? -21.000 -23.588 12.108 1.00 65.94 328 ALA A CA 1
ATOM 2607 C C . ALA A 1 328 ? -21.144 -22.428 13.114 1.00 65.94 328 ALA A C 1
ATOM 2609 O O . ALA A 1 328 ? -20.188 -22.077 13.808 1.00 65.94 328 ALA A O 1
ATOM 2610 N N . TRP A 1 329 ? -22.336 -21.829 13.207 1.00 76.62 329 TRP A N 1
ATOM 2611 C CA . TRP A 1 329 ? -22.641 -20.814 14.217 1.00 76.62 329 TRP A CA 1
ATOM 2612 C C . TRP A 1 329 ? -22.854 -21.426 15.601 1.00 76.62 329 TRP A C 1
ATOM 2614 O O . TRP A 1 329 ? -22.396 -20.847 16.587 1.00 76.62 329 TRP A O 1
ATOM 2624 N N . ASP A 1 330 ? -23.488 -22.599 15.665 1.00 76.50 330 ASP A N 1
ATOM 2625 C CA . ASP A 1 330 ? -23.625 -23.371 16.902 1.00 76.50 330 ASP A CA 1
ATOM 2626 C C . ASP A 1 330 ? -22.246 -23.795 17.441 1.00 76.50 330 ASP A C 1
ATOM 2628 O O . ASP A 1 330 ? -21.960 -23.609 18.626 1.00 76.50 330 ASP A O 1
ATOM 2632 N N . ASP A 1 331 ? -21.352 -24.268 16.566 1.00 71.00 331 ASP A N 1
ATOM 2633 C CA . ASP A 1 331 ? -19.977 -24.634 16.926 1.00 71.00 331 ASP A CA 1
ATOM 2634 C C . ASP A 1 331 ? -19.186 -23.427 17.470 1.00 71.00 331 ASP A C 1
ATOM 2636 O O . ASP A 1 331 ? -18.552 -23.516 18.526 1.00 71.00 331 ASP A O 1
ATOM 2640 N N . LEU A 1 332 ? -19.271 -22.264 16.807 1.00 76.88 332 LEU A N 1
ATOM 2641 C CA . LEU A 1 332 ? -18.658 -21.020 17.290 1.00 76.88 332 LEU A CA 1
ATOM 2642 C C . LEU A 1 332 ? -19.204 -20.617 18.671 1.00 76.88 332 LEU A C 1
ATOM 2644 O O . LEU A 1 332 ? -18.440 -20.206 19.550 1.00 76.88 332 LEU A O 1
ATOM 2648 N N . ALA A 1 333 ? -20.518 -20.733 18.877 1.00 81.31 333 ALA A N 1
ATOM 2649 C CA . ALA A 1 333 ? -21.149 -20.412 20.152 1.00 81.31 333 ALA A CA 1
ATOM 2650 C C . ALA A 1 333 ? -20.672 -21.344 21.280 1.00 81.31 333 ALA A C 1
ATOM 2652 O O . ALA A 1 333 ? -20.421 -20.866 22.389 1.00 81.31 333 ALA A O 1
ATOM 2653 N N . GLU A 1 334 ? -20.483 -22.641 21.012 1.00 76.88 334 GLU A N 1
ATOM 2654 C CA . GLU A 1 334 ? -19.926 -23.592 21.984 1.00 76.88 334 GLU A CA 1
ATOM 2655 C C . GLU A 1 334 ? -18.463 -23.285 22.338 1.00 76.88 334 GLU A C 1
ATOM 2657 O O . GLU A 1 334 ? -18.080 -23.323 23.514 1.00 76.88 334 GLU A O 1
ATOM 2662 N N . GLU A 1 335 ? -17.632 -22.921 21.357 1.00 77.62 335 GLU A N 1
ATOM 2663 C CA . GLU A 1 335 ? -16.238 -22.551 21.624 1.00 77.62 335 GLU A CA 1
ATOM 2664 C C . GLU A 1 335 ? -16.133 -21.267 22.461 1.00 77.62 335 GLU A C 1
ATOM 2666 O O . GLU A 1 335 ? -15.389 -21.219 23.452 1.00 77.62 335 GLU A O 1
ATOM 2671 N N . LEU A 1 336 ? -16.937 -20.250 22.136 1.00 80.88 336 LEU A N 1
ATOM 2672 C CA . LEU A 1 336 ? -17.032 -19.025 22.930 1.00 80.88 336 LEU A CA 1
ATOM 2673 C C . LEU A 1 336 ? -17.610 -19.296 24.322 1.00 80.88 336 LEU A C 1
ATOM 2675 O O . LEU A 1 336 ? -17.131 -18.709 25.295 1.00 80.88 336 LEU A O 1
ATOM 2679 N N . ARG A 1 337 ? -18.570 -20.223 24.459 1.00 84.56 337 ARG A N 1
ATOM 2680 C CA . ARG A 1 337 ? -19.099 -20.657 25.763 1.00 84.56 337 ARG A CA 1
ATOM 2681 C C . ARG A 1 337 ? -17.999 -21.242 26.625 1.00 84.56 337 ARG A C 1
ATOM 2683 O O . ARG A 1 337 ? -17.862 -20.862 27.791 1.00 84.56 337 ARG A O 1
ATOM 2690 N N . SER A 1 338 ? -17.195 -22.137 26.057 1.00 76.75 338 SER A N 1
ATOM 2691 C CA . SER A 1 338 ? -16.052 -22.720 26.752 1.00 76.75 338 SER A CA 1
ATOM 2692 C C . SER A 1 338 ? -15.061 -21.633 27.179 1.00 76.75 338 SER A C 1
ATOM 2694 O O . SER A 1 338 ? -14.624 -21.623 28.332 1.00 76.75 338 SER A O 1
ATOM 2696 N N . ALA A 1 339 ? -14.748 -20.682 26.292 1.00 75.69 339 ALA A N 1
ATOM 2697 C CA . ALA A 1 339 ? -13.837 -19.579 26.590 1.00 75.69 339 ALA A CA 1
ATOM 2698 C C . ALA A 1 339 ? -14.361 -18.690 27.730 1.00 75.69 339 ALA A C 1
ATOM 2700 O O . ALA A 1 339 ? -13.653 -18.488 28.718 1.00 75.69 339 ALA A O 1
ATOM 2701 N N . LEU A 1 340 ? -15.614 -18.239 27.638 1.00 78.44 340 LEU A N 1
ATOM 2702 C CA . LEU A 1 340 ? -16.271 -17.360 28.608 1.00 78.44 340 LEU A CA 1
ATOM 2703 C C . LEU A 1 340 ? -16.427 -18.033 29.982 1.00 78.44 340 LEU A C 1
ATOM 2705 O O . LEU A 1 340 ? -16.202 -17.403 31.012 1.00 78.44 340 LEU A O 1
ATOM 2709 N N . THR A 1 341 ? -16.726 -19.334 30.014 1.00 80.88 341 THR A N 1
ATOM 2710 C CA . THR A 1 341 ? -16.830 -20.109 31.266 1.00 80.88 341 THR A CA 1
ATOM 2711 C C . THR A 1 341 ? -15.467 -20.314 31.931 1.00 80.88 341 THR A C 1
ATOM 2713 O O . THR A 1 341 ? -15.374 -20.405 33.154 1.00 80.88 341 THR A O 1
ATOM 2716 N N . SER A 1 342 ? -14.399 -20.386 31.133 1.00 74.06 342 SER A N 1
ATOM 2717 C CA . SER A 1 342 ? -13.025 -20.548 31.619 1.00 74.06 342 SER A CA 1
ATOM 2718 C C . SER A 1 342 ? -12.334 -19.233 31.999 1.00 74.06 342 SER A C 1
ATOM 2720 O O . SER A 1 342 ? -11.180 -19.265 32.435 1.00 74.06 342 SER A O 1
ATOM 2722 N N . LEU A 1 343 ? -13.011 -18.088 31.840 1.00 68.25 343 LEU A N 1
ATOM 2723 C CA . LEU A 1 343 ? -12.428 -16.779 32.120 1.00 68.25 343 LEU A CA 1
ATOM 2724 C C . LEU A 1 343 ? -12.029 -16.642 33.593 1.00 68.25 343 LEU A C 1
ATOM 2726 O O . LEU A 1 343 ? -12.849 -16.871 34.489 1.00 68.25 343 LEU A O 1
ATOM 2730 N N . PRO A 1 344 ? -10.799 -16.182 33.867 1.00 64.31 344 PRO A N 1
ATOM 2731 C CA . PRO A 1 344 ? -10.425 -15.787 35.210 1.00 64.31 344 PRO A CA 1
ATOM 2732 C C . PRO A 1 344 ? -11.217 -14.554 35.666 1.00 64.31 344 PRO A C 1
ATOM 2734 O O . PRO A 1 344 ? -11.711 -13.752 34.874 1.00 64.31 344 PRO A O 1
ATOM 2737 N N . TRP A 1 345 ? -11.305 -14.367 36.980 1.00 54.81 345 TRP A N 1
ATOM 2738 C CA . TRP A 1 345 ? -12.000 -13.220 37.559 1.00 54.81 345 TRP A CA 1
ATOM 2739 C C . TRP A 1 345 ? -11.388 -11.883 37.086 1.00 54.81 345 TRP A C 1
ATOM 2741 O O . TRP A 1 345 ? -10.171 -11.779 36.921 1.00 54.81 345 TRP A O 1
ATOM 2751 N N . ASN A 1 346 ? -12.226 -10.863 36.855 1.00 55.34 346 ASN A N 1
ATOM 2752 C CA . ASN A 1 346 ? -11.860 -9.548 36.290 1.00 55.34 346 ASN A CA 1
ATOM 2753 C C . ASN A 1 346 ? -11.243 -9.578 34.881 1.00 55.34 346 ASN A C 1
ATOM 2755 O O . ASN A 1 346 ? -10.541 -8.640 34.495 1.00 55.34 346 ASN A O 1
ATOM 2759 N N . HIS A 1 347 ? -11.502 -10.636 34.113 1.00 58.72 347 HIS A N 1
ATOM 2760 C CA . HIS A 1 347 ? -11.111 -10.691 32.712 1.00 58.72 347 HIS A CA 1
ATOM 2761 C C . HIS A 1 347 ? -12.288 -10.373 31.787 1.00 58.72 347 HIS A C 1
ATOM 2763 O O . HIS A 1 347 ? -13.456 -10.591 32.113 1.00 58.72 347 HIS A O 1
ATOM 2769 N N . VAL A 1 348 ? -11.947 -9.833 30.624 1.00 72.81 348 VAL A N 1
ATOM 2770 C CA . VAL A 1 348 ? -12.838 -9.587 29.499 1.00 72.81 348 VAL A CA 1
ATOM 2771 C C . VAL A 1 348 ? -12.491 -10.562 28.385 1.00 72.81 348 VAL A C 1
ATOM 2773 O O . VAL A 1 348 ? -11.322 -10.706 28.034 1.00 72.81 348 VAL A O 1
ATOM 2776 N N . LEU A 1 349 ? -13.493 -11.224 27.817 1.00 74.88 349 LEU A N 1
ATOM 2777 C CA . LEU A 1 349 ? -13.357 -11.928 26.546 1.00 74.88 349 LEU A CA 1
ATOM 2778 C C . LEU A 1 349 ? -13.615 -10.927 25.425 1.00 74.88 349 LEU A C 1
ATOM 2780 O O . LEU A 1 349 ? -14.705 -10.373 25.345 1.00 74.88 349 LEU A O 1
ATOM 2784 N N . THR A 1 350 ? -12.622 -10.689 24.579 1.00 79.81 350 THR A N 1
ATOM 2785 C CA . THR A 1 350 ? -12.764 -9.886 23.362 1.00 79.81 350 THR A CA 1
ATOM 2786 C C . THR A 1 350 ? -12.923 -10.827 22.181 1.00 79.81 350 THR A C 1
ATOM 2788 O O . THR A 1 350 ? -12.138 -11.763 22.029 1.00 79.81 350 THR A O 1
ATOM 2791 N N . VAL A 1 351 ? -13.946 -10.584 21.372 1.00 78.94 351 VAL A N 1
ATOM 2792 C CA . VAL A 1 351 ? -14.255 -11.317 20.146 1.00 78.94 351 VAL A CA 1
ATOM 2793 C C . VAL A 1 351 ? -14.198 -10.330 18.990 1.00 78.94 351 VAL A C 1
ATOM 2795 O O . VAL A 1 351 ? -14.871 -9.305 19.023 1.00 78.94 351 VAL A O 1
ATOM 2798 N N . GLU A 1 352 ? -13.396 -10.631 17.981 1.00 81.94 352 GLU A N 1
ATOM 2799 C CA . GLU A 1 352 ? -13.125 -9.786 16.822 1.00 81.94 352 GLU A CA 1
ATOM 2800 C C . GLU A 1 352 ? -13.490 -10.522 15.534 1.00 81.94 352 GLU A C 1
ATOM 2802 O O . GLU A 1 352 ? -13.390 -11.749 15.450 1.00 81.94 352 GLU A O 1
ATOM 2807 N N . TYR A 1 353 ? -13.883 -9.766 14.513 1.00 77.81 353 TYR A N 1
ATOM 2808 C CA . TYR A 1 353 ? -14.158 -10.292 13.184 1.00 77.81 353 TYR A CA 1
ATOM 2809 C C . TYR A 1 353 ? -13.061 -9.888 12.197 1.00 77.81 353 TYR A C 1
ATOM 2811 O O . TYR A 1 353 ? -12.876 -8.711 11.882 1.00 77.81 353 TYR A O 1
ATOM 2819 N N . GLU A 1 354 ? -12.332 -10.872 11.678 1.00 70.12 354 GLU A N 1
ATOM 2820 C CA . GLU A 1 354 ? -11.220 -10.660 10.758 1.00 70.12 354 GLU A CA 1
ATOM 2821 C C . GLU A 1 354 ? -11.736 -10.154 9.406 1.00 70.12 354 GLU A C 1
ATOM 2823 O O . GLU A 1 354 ? -12.218 -10.930 8.592 1.00 70.12 354 GLU A O 1
ATOM 2828 N N . THR A 1 355 ? -11.605 -8.861 9.103 1.00 60.19 355 THR A N 1
ATOM 2829 C CA . THR A 1 355 ? -12.120 -8.257 7.853 1.00 60.19 355 THR A CA 1
ATOM 2830 C C . THR A 1 355 ? -11.176 -8.409 6.655 1.00 60.19 355 THR A C 1
ATOM 2832 O O . THR A 1 355 ? -11.558 -8.118 5.522 1.00 60.19 355 THR A O 1
ATOM 2835 N N . GLY A 1 356 ? -9.966 -8.947 6.861 1.00 44.31 356 GLY A N 1
ATOM 2836 C CA . GLY A 1 356 ? -8.919 -9.038 5.832 1.00 44.31 356 GLY A CA 1
ATOM 2837 C C . GLY A 1 356 ? -8.217 -7.700 5.557 1.00 44.31 356 GLY A C 1
ATOM 2838 O O . GLY A 1 356 ? -7.310 -7.634 4.730 1.00 44.31 356 GLY A O 1
ATOM 2839 N N . ASN A 1 357 ? -8.607 -6.637 6.269 1.00 38.47 357 ASN A N 1
ATOM 2840 C CA . ASN A 1 357 ? -8.010 -5.311 6.205 1.00 38.47 357 ASN A CA 1
ATOM 2841 C C . ASN A 1 357 ? -7.115 -5.109 7.441 1.00 38.47 357 ASN A C 1
ATOM 2843 O O . ASN A 1 357 ? -7.605 -5.021 8.558 1.00 38.47 357 ASN A O 1
ATOM 2847 N N . THR A 1 358 ? -5.791 -5.037 7.286 1.00 38.66 358 THR A N 1
ATOM 2848 C CA . THR A 1 358 ? -4.833 -4.982 8.420 1.00 38.66 358 THR A CA 1
ATOM 2849 C C . THR A 1 358 ? -4.720 -3.591 9.079 1.00 38.66 358 THR A C 1
ATOM 2851 O O . THR A 1 358 ? -3.654 -3.220 9.581 1.00 38.66 358 THR A O 1
ATOM 2854 N N . GLY A 1 359 ? -5.791 -2.795 9.000 1.00 36.00 359 GLY A N 1
ATOM 2855 C CA . GLY A 1 359 ? -5.863 -1.386 9.399 1.00 36.00 359 GLY A CA 1
ATOM 2856 C C . GLY A 1 359 ? -6.237 -1.129 10.860 1.00 36.00 359 GLY A C 1
ATOM 2857 O O . GLY A 1 359 ? -6.150 0.015 11.281 1.00 36.00 359 GLY A O 1
ATOM 2858 N N . GLY A 1 360 ? -6.591 -2.162 11.633 1.00 41.75 360 GLY A N 1
ATOM 2859 C CA . GLY A 1 360 ? -6.848 -2.045 13.075 1.00 41.75 360 GLY A CA 1
ATOM 2860 C C . GLY A 1 360 ? -8.293 -1.734 13.471 1.00 41.75 360 GLY A C 1
ATOM 2861 O O . GLY A 1 360 ? -8.601 -1.818 14.653 1.00 41.75 360 GLY A O 1
ATOM 2862 N N . ASP A 1 361 ? -9.179 -1.462 12.511 1.00 53.56 361 ASP A N 1
ATOM 2863 C CA . ASP A 1 361 ? -10.600 -1.229 12.775 1.00 53.56 361 ASP A CA 1
ATOM 2864 C C . ASP A 1 361 ? -11.399 -2.482 12.378 1.00 53.56 361 ASP A C 1
ATOM 2866 O O . ASP A 1 361 ? -11.723 -2.699 11.206 1.00 53.56 361 ASP A O 1
ATOM 2870 N N . PHE A 1 362 ? -11.669 -3.343 13.360 1.00 70.75 362 PHE A N 1
ATOM 2871 C CA . PHE A 1 362 ? -12.439 -4.576 13.190 1.00 70.75 362 PHE A CA 1
ATOM 2872 C C . PHE A 1 362 ? -13.749 -4.490 13.969 1.00 70.75 362 PHE A C 1
ATOM 2874 O O . PHE A 1 362 ? -13.774 -3.901 15.053 1.00 70.75 362 PHE A O 1
ATOM 2881 N N . PRO A 1 363 ? -14.843 -5.089 13.473 1.00 79.81 363 PRO A N 1
ATOM 2882 C CA . PRO A 1 363 ? -16.007 -5.333 14.307 1.00 79.81 363 PRO A CA 1
ATOM 2883 C C . PRO A 1 363 ? -15.573 -6.164 15.513 1.00 79.81 363 PRO A C 1
ATOM 2885 O O . PRO A 1 363 ? -14.981 -7.231 15.343 1.00 79.81 363 PRO A O 1
ATOM 2888 N N . TYR A 1 364 ? -15.850 -5.675 16.717 1.00 84.38 364 TYR A N 1
ATOM 2889 C CA . TYR A 1 364 ? -15.526 -6.385 17.945 1.00 84.38 364 TYR A CA 1
ATOM 2890 C C . TYR A 1 364 ? -16.659 -6.300 18.962 1.00 84.38 364 TYR A C 1
ATOM 2892 O O . TYR A 1 364 ? -17.440 -5.342 18.986 1.00 84.38 364 TYR A O 1
ATOM 2900 N N . ALA A 1 365 ? -16.716 -7.313 19.817 1.00 87.25 365 ALA A N 1
ATOM 2901 C CA . ALA A 1 365 ? -17.539 -7.354 21.009 1.00 87.25 365 ALA A CA 1
ATOM 2902 C C . ALA A 1 365 ? -16.696 -7.786 22.213 1.00 87.25 365 ALA A C 1
ATOM 2904 O O . ALA A 1 365 ? -15.720 -8.525 22.083 1.00 87.25 365 ALA A O 1
ATOM 2905 N N . GLN A 1 366 ? -17.066 -7.321 23.399 1.00 85.00 366 GLN A N 1
ATOM 2906 C CA . GLN A 1 366 ? -16.362 -7.603 24.644 1.00 85.00 366 GLN A CA 1
ATOM 2907 C C . GLN A 1 366 ? -17.337 -8.084 25.704 1.00 85.00 366 GLN A C 1
ATOM 2909 O O . GLN A 1 366 ? -18.297 -7.385 26.000 1.00 85.00 366 GLN A O 1
ATOM 2914 N N . ALA A 1 367 ? -17.079 -9.242 26.307 1.00 84.25 367 ALA A N 1
ATOM 2915 C CA . ALA A 1 367 ? -17.875 -9.794 27.394 1.00 84.25 367 ALA A CA 1
ATOM 2916 C C . ALA A 1 367 ? -17.101 -9.740 28.718 1.00 84.25 367 ALA A C 1
ATOM 2918 O O . ALA A 1 367 ? -16.022 -10.316 28.856 1.00 84.25 367 ALA A O 1
ATOM 2919 N N . LEU A 1 368 ? -17.660 -9.034 29.697 1.00 78.94 368 LEU A N 1
ATOM 2920 C CA . LEU A 1 368 ? -17.081 -8.753 31.003 1.00 78.94 368 LEU A CA 1
ATOM 2921 C C . LEU A 1 368 ? -17.876 -9.509 32.069 1.00 78.94 368 LEU A C 1
ATOM 2923 O O . LEU A 1 368 ? -19.052 -9.222 32.305 1.00 78.94 368 LEU A O 1
ATOM 2927 N N . THR A 1 369 ? -17.247 -10.470 32.740 1.00 72.44 369 THR A N 1
ATOM 2928 C CA . THR A 1 369 ? -17.907 -11.239 33.805 1.00 72.44 369 THR A CA 1
ATOM 2929 C C . THR A 1 369 ? -17.876 -10.472 35.125 1.00 72.44 369 THR A C 1
ATOM 2931 O O . THR A 1 369 ? -16.804 -10.055 35.569 1.00 72.44 369 THR A O 1
ATOM 2934 N N . GLY A 1 370 ? -19.023 -10.325 35.791 1.00 66.31 370 GLY A N 1
ATOM 2935 C CA . GLY A 1 370 ? -19.119 -9.661 37.089 1.00 66.31 370 GLY A CA 1
ATOM 2936 C C . GLY A 1 370 ? -20.105 -10.333 38.053 1.00 66.31 370 GLY A C 1
ATOM 2937 O O . GLY A 1 370 ? -20.864 -11.224 37.675 1.00 66.31 370 GLY A O 1
ATOM 2938 N N . PRO A 1 371 ? -20.141 -9.894 39.325 1.00 58.53 371 PRO A N 1
ATOM 2939 C CA . PRO A 1 371 ? -21.026 -10.461 40.349 1.00 58.53 371 PRO A CA 1
ATOM 2940 C C . PRO A 1 371 ? -22.527 -10.262 40.064 1.00 58.53 371 PRO A C 1
ATOM 2942 O O . PRO A 1 371 ? -23.356 -10.899 40.706 1.00 58.53 371 PRO A O 1
ATOM 2945 N N . GLY A 1 372 ? -22.881 -9.386 39.118 1.00 64.88 372 GLY A N 1
ATOM 2946 C CA . GLY A 1 372 ? -24.255 -9.127 38.678 1.00 64.88 372 GLY A CA 1
ATOM 2947 C C . GLY A 1 372 ? -24.642 -9.79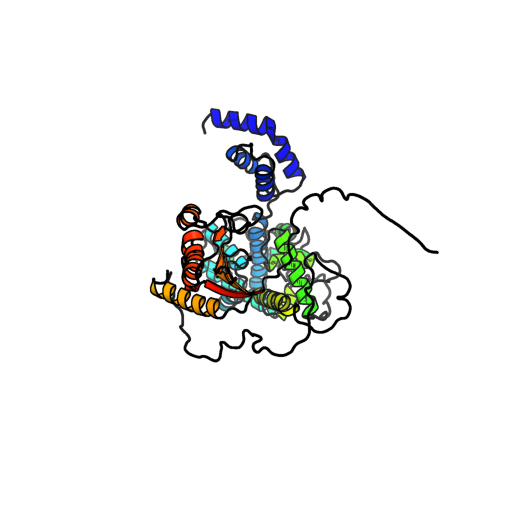3 37.354 1.00 64.88 372 GLY A C 1
ATOM 2948 O O . GLY A 1 372 ? -25.654 -9.396 36.785 1.00 64.88 372 GLY A O 1
ATOM 2949 N N . GLY A 1 373 ? -23.842 -10.738 36.849 1.00 79.75 373 GLY A N 1
ATOM 2950 C CA . GLY A 1 373 ? -23.980 -11.323 35.512 1.00 79.75 373 GLY A CA 1
ATOM 2951 C C . GLY A 1 373 ? -22.883 -10.844 34.559 1.00 79.75 373 GLY A C 1
ATOM 2952 O O . GLY A 1 373 ? -21.899 -10.230 34.978 1.00 79.75 373 GLY A O 1
ATOM 2953 N N . VAL A 1 374 ? -23.047 -11.135 33.274 1.00 82.94 374 VAL A N 1
ATOM 2954 C CA . VAL A 1 374 ? -22.107 -10.745 32.219 1.00 82.94 374 VAL A CA 1
ATOM 2955 C C . VAL A 1 374 ? -22.586 -9.447 31.567 1.00 82.94 374 VAL A C 1
ATOM 2957 O O . VAL A 1 374 ? -23.768 -9.288 31.256 1.00 82.94 374 VAL A O 1
ATOM 2960 N N . GLY A 1 375 ? -21.678 -8.487 31.412 1.00 86.50 375 GLY A N 1
ATOM 2961 C CA . GLY A 1 375 ? -21.884 -7.305 30.579 1.00 86.50 375 GLY A CA 1
ATOM 2962 C C . GLY A 1 375 ? -21.259 -7.519 29.209 1.00 86.50 375 GLY A C 1
ATOM 2963 O O . GLY A 1 375 ? -20.169 -8.071 29.131 1.00 86.50 375 GLY A O 1
ATOM 2964 N N . VAL A 1 376 ? -21.926 -7.096 28.144 1.00 90.88 376 VAL A N 1
ATOM 2965 C CA . VAL A 1 376 ? -21.427 -7.185 26.774 1.00 90.88 376 VAL A CA 1
ATOM 2966 C C . VAL A 1 376 ? -21.394 -5.793 26.160 1.00 90.88 376 VAL A C 1
ATOM 2968 O O . VAL A 1 376 ? -22.366 -5.046 26.259 1.00 90.88 376 VAL A O 1
ATOM 2971 N N . LEU A 1 377 ? -20.271 -5.459 25.533 1.00 89.88 377 LEU A N 1
ATOM 2972 C CA . LEU A 1 377 ? -20.074 -4.250 24.746 1.00 89.88 377 LEU A CA 1
ATOM 2973 C C . LEU A 1 377 ? -19.898 -4.619 23.277 1.00 89.88 377 LEU A C 1
ATOM 2975 O O . LEU A 1 377 ? -19.242 -5.612 22.974 1.00 89.88 377 LEU A O 1
ATOM 2979 N N . LEU A 1 378 ? -20.440 -3.808 22.377 1.00 88.81 378 LEU A N 1
ATOM 2980 C CA . LEU A 1 378 ? -20.290 -3.950 20.931 1.00 88.81 378 LEU A CA 1
ATOM 2981 C C . LEU A 1 378 ? -19.837 -2.618 20.336 1.00 88.81 378 LEU A C 1
ATOM 2983 O O . LEU A 1 378 ? -20.363 -1.560 20.689 1.00 88.81 378 LEU A O 1
ATOM 2987 N N . VAL A 1 379 ? -18.856 -2.680 19.435 1.00 84.50 379 VAL A N 1
ATOM 2988 C CA . VAL A 1 379 ? -18.248 -1.485 18.844 1.00 84.50 379 VAL A CA 1
ATOM 2989 C C . VAL A 1 379 ? -19.279 -0.592 18.145 1.00 84.50 379 VAL A C 1
ATOM 2991 O O . VAL A 1 379 ? -19.995 -1.040 17.244 1.00 84.50 379 VAL A O 1
ATOM 2994 N N . SER A 1 380 ? -19.336 0.676 18.553 1.00 76.38 380 SER A N 1
ATOM 2995 C CA . SER A 1 380 ? -20.253 1.686 18.011 1.00 76.38 380 SER A CA 1
ATOM 2996 C C . SER A 1 380 ? -19.782 2.299 16.690 1.00 76.38 380 SER A C 1
ATOM 2998 O O . SER A 1 380 ? -18.682 2.021 16.203 1.00 76.38 380 SER A O 1
ATOM 3000 N N . GLU A 1 381 ? -20.626 3.160 16.114 1.00 70.12 381 GLU A N 1
ATOM 3001 C CA . GLU A 1 381 ? -20.285 3.954 14.931 1.00 70.12 381 GLU A CA 1
ATOM 3002 C C . GLU A 1 381 ? -19.132 4.941 15.200 1.00 70.12 381 GLU A C 1
ATOM 3004 O O . GLU A 1 381 ? -18.335 5.210 14.301 1.00 70.12 381 GLU A O 1
ATOM 3009 N N . ASP A 1 382 ? -18.980 5.415 16.441 1.00 67.88 382 ASP A N 1
ATOM 3010 C CA . ASP A 1 382 ? -17.914 6.350 16.828 1.00 67.88 382 ASP A CA 1
ATOM 3011 C C . ASP A 1 382 ? -16.514 5.732 16.705 1.00 67.88 382 ASP A C 1
ATOM 3013 O O . ASP A 1 382 ? -15.546 6.429 16.390 1.00 67.88 382 ASP A O 1
ATOM 3017 N N . TYR A 1 383 ? -16.408 4.417 16.924 1.00 61.94 383 TYR A N 1
ATOM 3018 C CA . TYR A 1 383 ? -15.148 3.674 16.834 1.00 61.94 383 TYR A CA 1
ATOM 3019 C C . TYR A 1 383 ? -14.991 2.891 15.530 1.00 61.94 383 TYR A C 1
ATOM 3021 O O . TYR A 1 383 ? -13.867 2.702 15.076 1.00 61.94 383 TYR A O 1
ATOM 3029 N N . LEU A 1 384 ? -16.088 2.449 14.910 1.00 67.31 384 LEU A N 1
ATOM 3030 C CA . LEU A 1 384 ? -16.067 1.815 13.594 1.00 67.31 384 LEU A CA 1
ATOM 3031 C C . LEU A 1 384 ? -17.281 2.298 12.771 1.00 67.31 384 LEU A C 1
ATOM 3033 O O . LEU A 1 384 ? -18.367 1.722 12.857 1.00 67.31 384 LEU A O 1
ATOM 3037 N N . PRO A 1 385 ? -17.118 3.355 11.957 1.00 67.44 385 PRO A N 1
ATOM 3038 C CA . PRO A 1 385 ? -18.229 3.988 11.248 1.00 67.44 385 PRO A CA 1
ATOM 3039 C C . PRO A 1 385 ? -18.970 3.059 10.278 1.00 67.44 385 PRO A C 1
ATOM 3041 O O . PRO A 1 385 ? -18.341 2.222 9.627 1.00 67.44 385 PRO A O 1
ATOM 3044 N N . ALA A 1 386 ? -20.275 3.284 10.074 1.00 63.09 386 ALA A N 1
ATOM 3045 C CA . ALA A 1 386 ? -21.134 2.474 9.196 1.00 63.09 386 ALA A CA 1
ATOM 3046 C C . ALA A 1 386 ? -20.625 2.397 7.740 1.00 63.09 386 ALA A C 1
ATOM 3048 O O . ALA A 1 386 ? -20.836 1.412 7.035 1.00 63.09 386 ALA A O 1
ATOM 3049 N N . ILE A 1 387 ? -19.915 3.441 7.292 1.00 49.00 387 ILE A N 1
ATOM 3050 C CA . ILE A 1 387 ? -19.273 3.508 5.970 1.00 49.00 387 ILE A CA 1
ATOM 3051 C C . ILE A 1 387 ? -18.036 2.602 5.846 1.00 49.00 387 ILE A C 1
ATOM 3053 O O . ILE A 1 387 ? -17.681 2.210 4.738 1.00 49.00 387 ILE A O 1
ATOM 3057 N N . ALA A 1 388 ? -17.363 2.303 6.961 1.00 56.97 388 ALA A N 1
ATOM 3058 C CA . ALA A 1 388 ? -16.226 1.386 7.015 1.00 56.97 388 ALA A CA 1
ATOM 3059 C C . ALA A 1 388 ? -16.694 -0.057 7.224 1.00 56.97 388 ALA A C 1
ATOM 3061 O O . ALA A 1 388 ? -16.143 -0.976 6.620 1.00 56.97 388 ALA A O 1
ATOM 3062 N N . TRP A 1 389 ? -17.723 -0.246 8.053 1.00 70.12 389 TRP A N 1
ATOM 3063 C CA . TRP A 1 389 ? -18.354 -1.539 8.262 1.00 70.12 389 TRP A CA 1
ATOM 3064 C C . TRP A 1 389 ? -19.818 -1.373 8.690 1.00 70.12 389 TRP A C 1
ATOM 3066 O O . TRP A 1 389 ? -20.067 -0.567 9.592 1.00 70.12 389 TRP A O 1
ATOM 3076 N N . PRO A 1 390 ? -20.774 -2.129 8.114 1.00 76.56 390 PRO A N 1
ATOM 3077 C CA . PRO A 1 390 ? -22.199 -1.959 8.393 1.00 76.56 390 PRO A CA 1
ATOM 3078 C C . PRO A 1 390 ? -22.555 -2.059 9.879 1.00 76.56 390 PRO A C 1
ATOM 3080 O O . PRO A 1 390 ? -21.971 -2.848 10.626 1.00 76.56 390 PRO A O 1
ATOM 3083 N N . ILE A 1 391 ? -23.543 -1.276 10.301 1.00 84.62 391 ILE A N 1
ATOM 3084 C CA . ILE A 1 391 ? -24.199 -1.402 11.602 1.00 84.62 391 ILE A CA 1
ATOM 3085 C C . ILE A 1 391 ? -25.713 -1.345 11.394 1.00 84.62 391 ILE A C 1
ATOM 3087 O O . ILE A 1 391 ? -26.193 -0.530 10.607 1.00 84.62 391 ILE A O 1
ATOM 3091 N N . ASP A 1 392 ? -26.440 -2.234 12.062 1.00 83.81 392 ASP A N 1
ATOM 3092 C CA . ASP A 1 392 ? -27.901 -2.288 12.070 1.00 83.81 392 ASP A CA 1
ATOM 3093 C C . ASP A 1 392 ? -28.395 -1.843 13.452 1.00 83.81 392 ASP A C 1
ATOM 3095 O O . ASP A 1 392 ? -28.496 -2.634 14.392 1.00 83.81 392 ASP A O 1
ATOM 3099 N N . GLU A 1 393 ? -28.615 -0.536 13.606 1.00 83.81 393 GLU A N 1
ATOM 3100 C CA . GLU A 1 393 ? -29.034 0.052 14.884 1.00 83.81 393 GLU A CA 1
ATOM 3101 C C . GLU A 1 393 ? -30.455 -0.358 15.278 1.00 83.81 393 GLU A C 1
ATOM 3103 O O . GLU A 1 393 ? -30.736 -0.496 16.470 1.00 83.81 393 GLU A O 1
ATOM 3108 N N . ASP A 1 394 ? -31.329 -0.600 14.296 1.00 81.44 394 ASP A N 1
ATOM 3109 C CA . ASP A 1 394 ? -32.703 -1.042 14.530 1.00 81.44 394 ASP A CA 1
ATOM 3110 C C . ASP A 1 394 ? -32.693 -2.439 15.164 1.00 81.44 394 ASP A C 1
ATOM 3112 O O . ASP A 1 394 ? -33.290 -2.637 16.224 1.00 81.44 394 ASP A O 1
ATOM 3116 N N . TYR A 1 395 ? -31.914 -3.378 14.609 1.00 87.75 395 TYR A N 1
ATOM 3117 C CA . TYR A 1 395 ? -31.696 -4.692 15.218 1.00 87.75 395 TYR A CA 1
ATOM 3118 C C . TYR A 1 395 ? -31.140 -4.581 16.646 1.00 87.75 395 TYR A C 1
ATOM 3120 O O . TYR A 1 395 ? -31.588 -5.293 17.551 1.00 87.75 395 TYR A O 1
ATOM 3128 N N . LEU A 1 396 ? -30.158 -3.701 16.875 1.00 86.75 396 LEU A N 1
ATOM 3129 C CA . LEU A 1 396 ? -29.544 -3.536 18.196 1.00 86.75 396 LEU A CA 1
ATOM 3130 C C . LEU A 1 396 ? -30.559 -3.018 19.224 1.00 86.75 396 LEU A C 1
ATOM 3132 O O . LEU A 1 396 ? -30.679 -3.589 20.310 1.00 86.75 396 LEU A O 1
ATOM 3136 N N . VAL A 1 397 ? -31.354 -2.007 18.877 1.00 88.69 397 VAL A N 1
ATOM 3137 C CA . VAL A 1 397 ? -32.413 -1.488 19.755 1.00 88.69 397 VAL A CA 1
ATOM 3138 C C . VAL A 1 397 ? -33.498 -2.544 20.003 1.00 88.69 397 VAL A C 1
ATOM 3140 O O . VAL A 1 397 ? -33.888 -2.762 21.152 1.00 88.69 397 VAL A O 1
ATOM 3143 N N . GLU A 1 398 ? -33.959 -3.244 18.962 1.00 82.31 398 GLU A N 1
ATOM 3144 C CA . GLU A 1 398 ? -34.998 -4.281 19.068 1.00 82.31 398 GLU A CA 1
ATOM 3145 C C . GLU A 1 398 ? -34.559 -5.481 19.920 1.00 82.31 398 GLU A C 1
ATOM 3147 O O . GLU A 1 398 ? -35.373 -6.070 20.636 1.00 82.31 398 GLU A O 1
ATOM 3152 N N . THR A 1 399 ? -33.267 -5.817 19.900 1.00 83.88 399 THR A N 1
ATOM 3153 C CA . THR A 1 399 ? -32.682 -6.905 20.703 1.00 83.88 399 THR A CA 1
ATOM 3154 C C . THR A 1 399 ? -32.175 -6.457 22.077 1.00 83.88 399 THR A C 1
ATOM 3156 O O . THR A 1 399 ? -31.533 -7.228 22.799 1.00 83.88 399 THR A O 1
ATOM 3159 N N . GLY A 1 400 ? -32.525 -5.233 22.484 1.00 87.06 400 GLY A N 1
ATOM 3160 C CA . GLY A 1 400 ? -32.340 -4.736 23.843 1.00 87.06 400 GLY A CA 1
ATOM 3161 C C . GLY A 1 400 ? -30.934 -4.231 24.152 1.00 87.06 400 GLY A C 1
ATOM 3162 O O . GLY A 1 400 ? -30.532 -4.286 25.315 1.00 87.06 400 GLY A O 1
ATOM 3163 N N . TRP A 1 401 ? -30.181 -3.775 23.147 1.00 93.31 401 TRP A N 1
ATOM 3164 C CA . TRP A 1 401 ? -28.946 -3.020 23.357 1.00 93.31 401 TRP A CA 1
ATOM 3165 C C . TRP A 1 401 ? -29.236 -1.572 23.749 1.00 93.31 401 TRP A C 1
ATOM 3167 O O . TRP A 1 401 ? -30.098 -0.906 23.178 1.00 93.31 401 TRP A O 1
ATOM 3177 N N . GLU A 1 402 ? -28.474 -1.072 24.715 1.00 89.50 402 GLU A N 1
ATOM 3178 C CA . GLU A 1 402 ? -28.465 0.333 25.102 1.00 89.50 402 GLU A CA 1
ATOM 3179 C C . GLU A 1 402 ? -27.559 1.120 24.148 1.00 89.50 402 GLU A C 1
ATOM 3181 O O . GLU A 1 402 ? -26.443 0.687 23.838 1.00 89.50 402 GLU A O 1
ATOM 3186 N N . GLN A 1 403 ? -28.056 2.266 23.675 1.00 87.38 403 GLN A N 1
ATOM 3187 C CA . GLN A 1 403 ? -27.330 3.139 22.753 1.00 87.38 403 GLN A CA 1
ATOM 3188 C C . GLN A 1 403 ? -26.064 3.723 23.402 1.00 87.38 403 GLN A C 1
ATOM 3190 O O . GLN A 1 403 ? -26.066 3.984 24.611 1.00 87.38 403 GLN A O 1
ATOM 3195 N N . PRO A 1 404 ? -25.012 3.988 22.607 1.00 81.88 404 PRO A N 1
ATOM 3196 C CA . PRO A 1 404 ? -23.816 4.672 23.079 1.00 81.88 404 PRO A CA 1
ATOM 3197 C C . PRO A 1 404 ? -24.128 6.020 23.744 1.00 81.88 404 PRO A C 1
ATOM 3199 O O . PRO A 1 404 ? -24.976 6.788 23.291 1.00 81.88 404 PRO A O 1
ATOM 3202 N N . THR A 1 405 ? -23.407 6.326 24.817 1.00 80.81 405 THR A N 1
ATOM 3203 C CA . THR A 1 405 ? -23.465 7.588 25.568 1.00 80.81 405 THR A CA 1
ATOM 3204 C C . THR A 1 405 ? -22.052 8.113 25.824 1.00 80.81 405 THR A C 1
ATOM 3206 O O . THR A 1 405 ? -21.074 7.400 25.617 1.00 80.81 405 THR A O 1
ATOM 3209 N N . GLU A 1 406 ? -21.914 9.342 26.334 1.00 65.69 406 GLU A N 1
ATOM 3210 C CA . GLU A 1 406 ? -20.594 9.883 26.706 1.00 65.69 406 GLU A CA 1
ATOM 3211 C C . GLU A 1 406 ? -19.871 9.034 27.773 1.00 65.69 406 GLU A C 1
ATOM 3213 O O . GLU A 1 406 ? -18.643 8.962 27.773 1.00 65.69 406 GLU A O 1
ATOM 3218 N N . GLU A 1 407 ? -20.613 8.374 28.671 1.00 63.38 407 GLU A N 1
ATOM 3219 C CA . GLU A 1 407 ? -20.049 7.520 29.730 1.00 63.38 407 GLU A CA 1
ATOM 3220 C C . GLU A 1 407 ? -19.772 6.084 29.255 1.00 63.38 407 GLU A C 1
ATOM 3222 O O . GLU A 1 407 ? -18.878 5.415 29.777 1.00 63.38 407 GLU A O 1
ATOM 3227 N N . GLN A 1 408 ? -20.522 5.612 28.257 1.00 75.25 408 GLN A N 1
ATOM 3228 C CA . GLN A 1 408 ? -20.360 4.300 27.639 1.00 75.25 408 GLN A CA 1
ATOM 3229 C C . GLN A 1 408 ? -20.435 4.447 26.115 1.00 75.25 408 GLN A C 1
ATOM 3231 O O . GLN A 1 408 ? -21.526 4.390 25.552 1.00 75.25 408 GLN A O 1
ATOM 3236 N N . PRO A 1 409 ? -19.296 4.645 25.435 1.00 71.44 409 PRO A N 1
ATOM 3237 C CA . PRO A 1 409 ? -19.279 5.022 24.024 1.00 71.44 409 PRO A CA 1
ATOM 3238 C C . PRO A 1 409 ? -19.474 3.829 23.070 1.00 71.44 409 PRO A C 1
ATOM 3240 O O . PRO A 1 409 ? -19.430 3.999 21.855 1.00 71.44 409 PRO A O 1
ATOM 3243 N N . ASN A 1 410 ? -19.705 2.624 23.598 1.00 84.50 410 ASN A N 1
ATOM 3244 C CA . ASN A 1 410 ? -20.090 1.433 22.844 1.00 84.50 410 ASN A CA 1
ATOM 3245 C C . ASN A 1 410 ? -21.543 1.040 23.134 1.00 84.50 410 ASN A C 1
ATOM 3247 O O . ASN A 1 410 ? -22.100 1.401 24.168 1.00 84.50 410 ASN A O 1
ATOM 3251 N N . TRP A 1 411 ? -22.145 0.247 22.246 1.00 90.69 411 TRP A N 1
ATOM 3252 C CA . TRP A 1 411 ? -23.438 -0.375 22.533 1.00 90.69 411 TRP A CA 1
ATOM 3253 C C . TRP A 1 411 ? -23.277 -1.338 23.701 1.00 90.69 411 TRP A C 1
ATOM 3255 O O . TRP A 1 411 ? -22.309 -2.102 23.730 1.00 90.69 411 TRP A O 1
ATOM 3265 N N . ALA A 1 412 ? -24.209 -1.324 24.651 1.00 90.44 412 ALA A N 1
ATOM 3266 C CA . ALA A 1 412 ? -24.069 -2.099 25.878 1.00 90.44 412 ALA A CA 1
ATOM 3267 C C . ALA A 1 412 ? -25.301 -2.950 26.192 1.00 90.44 412 ALA A C 1
ATOM 3269 O O . ALA A 1 412 ? -26.442 -2.531 26.016 1.00 90.44 412 ALA A O 1
ATOM 3270 N N . ARG A 1 413 ? -25.066 -4.150 26.724 1.00 91.06 413 ARG A N 1
ATOM 3271 C CA . ARG A 1 413 ? -26.066 -4.955 27.435 1.00 91.06 413 ARG A CA 1
ATOM 3272 C C . ARG A 1 413 ? -25.461 -5.431 28.742 1.00 91.06 413 ARG A C 1
ATOM 3274 O O . ARG A 1 413 ? -24.332 -5.905 28.765 1.00 91.06 413 ARG A O 1
ATOM 3281 N N . ALA A 1 414 ? -26.189 -5.313 29.844 1.00 86.81 414 ALA A N 1
ATOM 3282 C CA . ALA A 1 414 ? -25.674 -5.654 31.167 1.00 86.81 414 ALA A CA 1
ATOM 3283 C C . ALA A 1 414 ? -26.569 -6.662 31.891 1.00 86.81 414 ALA A C 1
ATOM 3285 O O . ALA A 1 414 ? -27.757 -6.776 31.604 1.00 86.81 414 ALA A O 1
ATOM 3286 N N . ARG A 1 415 ? -25.990 -7.337 32.895 1.00 85.00 415 ARG A N 1
ATOM 3287 C CA . ARG A 1 415 ? -26.677 -8.298 33.782 1.00 85.00 415 ARG A CA 1
ATOM 3288 C C . ARG A 1 415 ? -27.249 -9.516 33.050 1.00 85.00 415 ARG A C 1
ATOM 3290 O O . ARG A 1 415 ? -28.279 -10.047 33.454 1.00 85.00 415 ARG A O 1
ATOM 3297 N N . LEU A 1 416 ? -26.571 -9.952 31.994 1.00 88.69 416 LEU A N 1
ATOM 3298 C CA . LEU A 1 416 ? -26.950 -11.131 31.227 1.00 88.69 416 LEU A CA 1
ATOM 3299 C C . LEU A 1 416 ? -26.516 -12.408 31.958 1.00 88.69 416 LEU A C 1
ATOM 3301 O O . LEU A 1 416 ? -25.486 -12.432 32.644 1.00 88.69 416 LEU A O 1
ATOM 3305 N N . SER A 1 417 ? -27.281 -13.484 31.795 1.00 89.81 417 SER A N 1
ATOM 3306 C CA . SER A 1 417 ? -26.785 -14.837 32.049 1.00 89.81 417 SER A CA 1
ATOM 3307 C C . SER A 1 417 ? -25.681 -15.207 31.050 1.00 89.81 417 SER A C 1
ATOM 3309 O O . SER A 1 417 ? -25.432 -14.496 30.077 1.00 89.81 417 SER A O 1
ATOM 3311 N N . MET A 1 418 ? -24.989 -16.321 31.298 1.00 83.00 418 MET A N 1
ATOM 3312 C CA . MET A 1 418 ? -23.896 -16.772 30.431 1.00 83.00 418 MET A CA 1
ATOM 3313 C C . MET A 1 418 ? -24.370 -17.019 28.993 1.00 83.00 418 MET A C 1
ATOM 3315 O O . MET A 1 418 ? -23.736 -16.553 28.051 1.00 83.00 418 MET A O 1
ATOM 3319 N N . ASP A 1 419 ? -25.503 -17.704 28.833 1.00 86.44 419 ASP A N 1
ATOM 3320 C CA . ASP A 1 419 ? -26.059 -18.019 27.517 1.00 86.44 419 ASP A CA 1
ATOM 3321 C C . ASP A 1 419 ? -26.573 -16.760 26.806 1.00 86.44 419 ASP A C 1
ATOM 3323 O O . ASP A 1 419 ? -26.232 -16.532 25.650 1.00 86.44 419 ASP A O 1
ATOM 3327 N N . GLU A 1 420 ? -27.272 -15.868 27.517 1.00 89.44 420 GLU A N 1
ATOM 3328 C CA . GLU A 1 420 ? -27.717 -14.582 26.953 1.00 89.44 420 GLU A CA 1
ATOM 3329 C C . GLU A 1 420 ? -26.539 -13.695 26.518 1.00 89.44 420 GLU A C 1
ATOM 3331 O O . GLU A 1 420 ? -26.649 -12.940 25.552 1.00 89.44 420 GLU A O 1
ATOM 3336 N N . ALA A 1 421 ? -25.403 -13.764 27.219 1.00 89.12 421 ALA A N 1
ATOM 3337 C CA . ALA A 1 421 ? -24.204 -13.020 26.854 1.00 89.12 421 ALA A CA 1
ATOM 3338 C C . ALA A 1 421 ? -23.537 -13.568 25.591 1.00 89.12 421 ALA A C 1
ATOM 3340 O O . ALA A 1 421 ? -23.062 -12.788 24.769 1.00 89.12 421 ALA A O 1
ATOM 3341 N N . LEU A 1 422 ? -23.526 -14.889 25.414 1.00 88.12 422 LEU A N 1
ATOM 3342 C CA . LEU A 1 422 ? -23.017 -15.524 24.198 1.00 88.12 422 LEU A CA 1
ATOM 3343 C C . LEU A 1 422 ? -23.896 -15.195 22.996 1.00 88.12 422 LEU A C 1
ATOM 3345 O O . LEU A 1 422 ? -23.379 -14.787 21.957 1.00 88.12 422 LEU A O 1
ATOM 3349 N N . GLU A 1 423 ? -25.216 -15.284 23.165 1.00 88.00 423 GLU A N 1
ATOM 3350 C CA . GLU A 1 423 ? -26.180 -14.859 22.151 1.00 88.00 423 GLU A CA 1
ATOM 3351 C C . GLU A 1 423 ? -26.005 -13.377 21.802 1.00 88.00 423 GLU A C 1
ATOM 3353 O O . GLU A 1 423 ? -26.024 -13.012 20.627 1.00 88.00 423 GLU A O 1
ATOM 3358 N N . ALA A 1 424 ? -25.769 -12.518 22.799 1.00 90.25 424 ALA A N 1
ATOM 3359 C CA . ALA A 1 424 ? -25.500 -11.104 22.566 1.00 90.25 424 ALA A CA 1
ATOM 3360 C C . ALA A 1 424 ? -24.190 -10.885 21.791 1.00 90.25 424 ALA A C 1
ATOM 3362 O O . ALA A 1 424 ? -24.185 -10.123 20.830 1.00 90.25 424 ALA A O 1
ATOM 3363 N N . VAL A 1 425 ? -23.092 -11.559 22.145 1.00 91.12 425 VAL A N 1
ATOM 3364 C CA . VAL A 1 425 ? -21.806 -11.428 21.435 1.00 91.12 425 VAL A CA 1
ATOM 3365 C C . VAL A 1 425 ? -21.923 -11.887 19.981 1.00 91.12 425 VAL A C 1
ATOM 3367 O O . VAL A 1 425 ? -21.580 -11.134 19.067 1.00 91.12 425 VAL A O 1
ATOM 3370 N N . VAL A 1 426 ? -22.430 -13.103 19.758 1.00 88.69 426 VAL A N 1
ATOM 3371 C CA . VAL A 1 426 ? -22.528 -13.691 18.415 1.00 88.69 426 VAL A CA 1
ATOM 3372 C C . VAL A 1 426 ? -23.573 -12.951 17.588 1.00 88.69 426 VAL A C 1
ATOM 3374 O O . VAL A 1 426 ? -23.277 -12.520 16.478 1.00 88.69 426 VAL A O 1
ATOM 3377 N N . GLY A 1 427 ? -24.773 -12.732 18.128 1.00 87.12 427 GLY A N 1
ATOM 3378 C CA . GLY A 1 427 ? -25.854 -12.037 17.432 1.00 87.12 427 GLY A CA 1
ATOM 3379 C C . GLY A 1 427 ? -25.554 -10.559 17.178 1.00 87.12 427 GLY A C 1
ATOM 3380 O O . GLY A 1 427 ? -25.882 -10.041 16.112 1.00 87.12 427 GLY A O 1
ATOM 3381 N N . GLY A 1 428 ? -24.893 -9.879 18.118 1.00 87.75 428 GLY A N 1
ATOM 3382 C CA . GLY A 1 428 ? -24.476 -8.483 17.972 1.00 87.75 428 GLY A CA 1
ATOM 3383 C C . GLY A 1 428 ? -23.460 -8.295 16.847 1.00 87.75 428 GLY A C 1
ATOM 3384 O O . GLY A 1 428 ? -23.599 -7.374 16.049 1.00 87.75 428 GLY A O 1
ATOM 3385 N N . LEU A 1 429 ? -22.483 -9.197 16.719 1.00 88.94 429 LEU A N 1
ATOM 3386 C CA . LEU A 1 429 ? -21.533 -9.164 15.606 1.00 88.94 429 LEU A CA 1
ATOM 3387 C C . LEU A 1 429 ? -22.172 -9.639 14.294 1.00 88.94 429 LEU A C 1
ATOM 3389 O O . LEU A 1 429 ? -22.059 -8.953 13.280 1.00 88.94 429 LEU A O 1
ATOM 3393 N N . ARG A 1 430 ? -22.882 -10.773 14.305 1.00 87.75 430 ARG A N 1
ATOM 3394 C CA . ARG A 1 430 ? -23.490 -11.380 13.111 1.00 87.75 430 ARG A CA 1
ATOM 3395 C C . ARG A 1 430 ? -24.523 -10.468 12.457 1.00 87.75 430 ARG A C 1
ATOM 3397 O O . ARG A 1 430 ? -24.414 -10.180 11.269 1.00 87.75 430 ARG A O 1
ATOM 3404 N N . TYR A 1 431 ? -25.502 -10.008 13.229 1.00 84.00 431 TYR A N 1
ATOM 3405 C CA . TYR A 1 431 ? -26.639 -9.244 12.716 1.00 84.00 431 TYR A CA 1
ATOM 3406 C C . TYR A 1 431 ? -26.464 -7.743 12.949 1.00 84.00 431 TYR A C 1
ATOM 3408 O O . TYR A 1 431 ? -26.612 -6.964 12.017 1.00 84.00 431 TYR A O 1
ATOM 3416 N N . GLY A 1 432 ? -26.040 -7.340 14.150 1.00 76.75 432 GLY A N 1
ATOM 3417 C CA . GLY A 1 432 ? -25.862 -5.925 14.490 1.00 76.75 432 GLY A CA 1
ATOM 3418 C C . GLY A 1 432 ? -24.681 -5.253 13.785 1.00 76.75 432 GLY A C 1
ATOM 3419 O O . GLY A 1 432 ? -24.753 -4.070 13.470 1.00 76.75 432 GLY A O 1
ATOM 3420 N N . ARG A 1 433 ? -23.601 -5.988 13.491 1.00 85.50 433 ARG A N 1
ATOM 3421 C CA . ARG A 1 433 ? -22.448 -5.491 12.718 1.00 85.50 433 ARG A CA 1
ATOM 3422 C C . ARG A 1 433 ? -22.280 -6.175 11.373 1.00 85.50 433 ARG A C 1
ATOM 3424 O O . ARG A 1 433 ? -21.249 -5.993 10.747 1.00 85.50 433 ARG A O 1
ATOM 3431 N N . GLY A 1 434 ? -23.263 -6.939 10.901 1.00 78.69 434 GLY A N 1
ATOM 3432 C CA . GLY A 1 434 ? -23.217 -7.538 9.567 1.00 78.69 434 GLY A CA 1
ATOM 3433 C C . GLY A 1 434 ? -21.961 -8.380 9.316 1.00 78.69 434 GLY A C 1
ATOM 3434 O O . GLY A 1 434 ? -21.299 -8.199 8.295 1.00 78.69 434 GLY A O 1
ATOM 3435 N N . CYS A 1 435 ? -21.608 -9.262 10.254 1.00 81.50 435 CYS A N 1
ATOM 3436 C CA . CYS A 1 435 ? -20.488 -10.200 10.149 1.00 81.50 435 CYS A CA 1
ATOM 3437 C C . CYS A 1 435 ? -20.993 -11.597 9.725 1.00 81.50 435 CYS A C 1
ATOM 3439 O O . CYS A 1 435 ? -21.391 -12.374 10.590 1.00 81.50 435 CYS A O 1
ATOM 3441 N N . PRO A 1 436 ? -21.016 -11.942 8.422 1.00 75.19 436 PRO A N 1
ATOM 3442 C CA . PRO A 1 436 ? -21.754 -13.111 7.928 1.00 75.19 436 PRO A CA 1
ATOM 3443 C C . PRO A 1 436 ? -20.996 -14.448 7.965 1.00 75.19 436 PRO A C 1
ATOM 3445 O O . PRO A 1 436 ? -21.615 -15.474 7.694 1.00 75.19 436 PRO A O 1
ATOM 3448 N N . ASP A 1 437 ? -19.688 -14.464 8.242 1.00 71.06 437 ASP A N 1
ATOM 3449 C CA . ASP A 1 437 ? -18.854 -15.672 8.140 1.00 71.06 437 ASP A CA 1
ATOM 3450 C C . ASP A 1 437 ? -18.339 -16.143 9.519 1.00 71.06 437 ASP A C 1
ATOM 3452 O O . ASP A 1 437 ? -17.441 -15.510 10.084 1.00 71.06 437 ASP A O 1
ATOM 3456 N N . PRO A 1 438 ? -18.846 -17.262 10.071 1.00 69.69 438 PRO A N 1
ATOM 3457 C CA . PRO A 1 438 ? -18.449 -17.741 11.397 1.00 69.69 438 PRO A CA 1
ATOM 3458 C C . PRO A 1 438 ? -16.958 -18.112 11.493 1.00 69.69 438 PRO A C 1
ATOM 3460 O O . PRO A 1 438 ? -16.385 -18.061 12.580 1.00 69.69 438 PRO A O 1
ATOM 3463 N N . TYR A 1 439 ? -16.282 -18.410 10.378 1.00 67.88 439 TYR A N 1
ATOM 3464 C CA . TYR A 1 439 ? -14.873 -18.829 10.379 1.00 67.88 439 TYR A CA 1
ATOM 3465 C C . TYR A 1 439 ? -13.878 -17.668 10.492 1.00 67.88 439 TYR A C 1
ATOM 3467 O O . TYR A 1 439 ? -12.672 -17.886 10.639 1.00 67.88 439 TYR A O 1
ATOM 3475 N N . ARG A 1 440 ? -14.367 -16.426 10.429 1.00 71.00 440 ARG A N 1
ATOM 3476 C CA . ARG A 1 440 ? -13.550 -15.206 10.533 1.00 71.00 440 ARG A CA 1
ATOM 3477 C C . ARG A 1 440 ? -13.512 -14.636 11.947 1.00 71.00 440 ARG A C 1
ATOM 3479 O O . ARG A 1 440 ? -12.823 -13.645 12.184 1.00 71.00 440 ARG A O 1
ATOM 3486 N N . PHE A 1 441 ? -14.224 -15.252 12.886 1.00 74.06 441 PHE A N 1
ATOM 3487 C CA . PHE A 1 441 ? -14.209 -14.848 14.284 1.00 74.06 441 PHE A CA 1
ATOM 3488 C C . PHE A 1 441 ? -12.915 -15.295 14.965 1.00 74.06 441 PHE A C 1
ATOM 3490 O O . PHE A 1 441 ? -12.453 -16.427 14.819 1.00 74.06 441 PHE A O 1
ATOM 3497 N N . ARG A 1 442 ? -12.330 -14.382 15.735 1.00 72.50 442 ARG A N 1
ATOM 3498 C CA . ARG A 1 442 ? -11.156 -14.599 16.583 1.00 72.50 442 ARG A CA 1
ATOM 3499 C C . ARG A 1 442 ? -11.496 -14.120 17.986 1.00 72.50 442 ARG A C 1
ATOM 3501 O O . ARG A 1 442 ? -12.213 -13.138 18.131 1.00 72.50 442 ARG A O 1
ATOM 3508 N N . TRP A 1 443 ? -10.998 -14.778 19.027 1.00 71.94 443 TRP A N 1
ATOM 3509 C CA . TRP A 1 443 ? -11.238 -14.322 20.398 1.00 71.94 443 TRP A CA 1
ATOM 3510 C C . TRP A 1 443 ? -10.044 -14.540 21.318 1.00 71.94 443 TRP A C 1
ATOM 3512 O O . TRP A 1 443 ? -9.208 -15.418 21.104 1.00 71.94 443 TRP A O 1
ATOM 3522 N N . GLY A 1 444 ? -9.988 -13.732 22.374 1.00 61.09 444 GLY A N 1
ATOM 3523 C CA . GLY A 1 444 ? -8.965 -13.792 23.411 1.00 61.09 444 GLY A CA 1
ATOM 3524 C C . GLY A 1 444 ? -9.424 -13.119 24.702 1.00 61.09 444 GLY A C 1
ATOM 3525 O O . GLY A 1 444 ? -10.384 -12.352 24.710 1.00 61.09 444 GLY A O 1
ATOM 3526 N N . SER A 1 445 ? -8.753 -13.413 25.814 1.00 61.19 445 SER A N 1
ATOM 3527 C CA . SER A 1 445 ? -9.073 -12.840 27.128 1.00 61.19 445 SER A CA 1
ATOM 3528 C C . SER A 1 445 ? -8.041 -11.799 27.575 1.00 61.19 445 SER A C 1
ATOM 3530 O O . SER A 1 445 ? -6.844 -12.053 27.452 1.00 61.19 445 SER A O 1
ATOM 3532 N N . GLY A 1 446 ? -8.481 -10.683 28.163 1.00 48.28 446 GLY A N 1
ATOM 3533 C CA . GLY A 1 446 ? -7.631 -9.634 28.754 1.00 48.28 446 GLY A CA 1
ATOM 3534 C C . GLY A 1 446 ? -8.112 -9.196 30.144 1.00 48.28 446 GLY A C 1
ATOM 3535 O O . GLY A 1 446 ? -9.185 -9.607 30.566 1.00 48.28 446 GLY A O 1
ATOM 3536 N N . VAL A 1 447 ? -7.346 -8.378 30.875 1.00 47.09 447 VAL A N 1
ATOM 3537 C CA . VAL A 1 447 ? -7.688 -7.923 32.246 1.00 47.09 447 VAL A CA 1
ATOM 3538 C C . VAL A 1 447 ? -8.367 -6.550 32.219 1.00 47.09 447 VAL A C 1
ATOM 3540 O O . VAL A 1 447 ? -7.889 -5.637 31.548 1.00 47.09 447 VAL A O 1
ATOM 3543 N N . ILE A 1 448 ? -9.442 -6.368 32.991 1.00 41.88 448 ILE A N 1
ATOM 3544 C CA . ILE A 1 448 ? -10.105 -5.067 33.176 1.00 41.88 448 ILE A CA 1
ATOM 3545 C C . ILE A 1 448 ? -9.373 -4.290 34.282 1.00 41.88 448 ILE A C 1
ATOM 3547 O O . ILE A 1 448 ? -9.420 -4.672 35.451 1.00 41.88 448 ILE A O 1
ATOM 3551 N N . SER A 1 449 ? -8.705 -3.183 33.944 1.00 29.11 449 SER A N 1
ATOM 3552 C CA . SER A 1 449 ? -8.057 -2.315 34.939 1.00 29.11 449 SER A CA 1
ATOM 3553 C C . SER A 1 449 ? -9.075 -1.353 35.563 1.00 29.11 449 SER A C 1
ATOM 3555 O O . SER A 1 449 ? -9.462 -0.362 34.947 1.00 29.11 449 SER A O 1
ATOM 3557 N N . THR A 1 450 ? -9.517 -1.614 36.795 1.00 27.17 450 THR A N 1
ATOM 3558 C CA . THR A 1 450 ? -10.395 -0.697 37.539 1.00 27.17 450 THR A CA 1
ATOM 3559 C C . THR A 1 450 ? -9.585 0.421 38.201 1.00 27.17 450 THR A C 1
ATOM 3561 O O . THR A 1 450 ? -8.954 0.197 39.233 1.00 27.17 450 THR A O 1
ATOM 3564 N N . ALA A 1 451 ? -9.657 1.641 37.669 1.00 22.27 451 ALA A N 1
ATOM 3565 C CA . ALA A 1 451 ? -9.424 2.859 38.448 1.00 22.27 451 ALA A CA 1
ATOM 3566 C C . ALA A 1 451 ? -10.775 3.588 38.615 1.00 22.27 451 ALA A C 1
ATOM 3568 O O . ALA A 1 451 ? -11.468 3.779 37.615 1.00 22.27 451 ALA A O 1
ATOM 3569 N N . PRO A 1 452 ? -11.199 3.974 39.834 1.00 28.09 452 PRO A N 1
ATOM 3570 C CA . PRO A 1 452 ? -12.502 4.598 40.034 1.00 28.09 452 PRO A CA 1
ATOM 3571 C C . PRO A 1 452 ? -12.485 6.058 39.566 1.00 28.09 452 PRO A C 1
ATOM 3573 O O . PRO A 1 452 ? -11.691 6.861 40.059 1.00 28.09 452 PRO A O 1
ATOM 3576 N N . GLN A 1 453 ? -13.397 6.418 38.657 1.00 26.88 453 GLN A N 1
ATOM 3577 C CA . GLN A 1 453 ? -13.769 7.814 38.427 1.00 26.88 453 GLN A CA 1
ATOM 3578 C C . GLN A 1 453 ? -14.387 8.377 39.713 1.00 26.88 453 GLN A C 1
ATOM 3580 O O . GLN A 1 453 ? -15.302 7.796 40.299 1.00 26.88 453 GLN A O 1
ATOM 3585 N N . ALA A 1 454 ? -13.841 9.496 40.181 1.00 26.08 454 ALA A N 1
ATOM 3586 C CA . ALA A 1 454 ? -14.320 10.200 41.356 1.00 26.08 454 ALA A CA 1
ATOM 3587 C C . ALA A 1 454 ? -15.760 10.692 41.138 1.00 26.08 454 ALA A C 1
ATOM 3589 O O . ALA A 1 454 ? -16.029 11.466 40.222 1.00 26.08 454 ALA A O 1
ATOM 3590 N N . ALA A 1 455 ? -16.671 10.267 42.014 1.00 26.22 455 ALA A N 1
ATOM 3591 C CA . ALA A 1 455 ? -18.006 10.841 42.123 1.00 26.22 455 ALA A CA 1
ATOM 3592 C C . ALA A 1 455 ? -17.928 12.326 42.548 1.00 26.22 455 ALA A C 1
ATOM 3594 O O . ALA A 1 455 ? -17.042 12.690 43.330 1.00 26.22 455 ALA A O 1
ATOM 3595 N N . PRO A 1 456 ? -18.854 13.189 42.091 1.00 26.69 456 PRO A N 1
ATOM 3596 C CA . PRO A 1 456 ? -18.903 14.585 42.505 1.00 26.69 456 PRO A CA 1
ATOM 3597 C C . PRO A 1 456 ? -19.261 14.693 43.994 1.00 26.69 456 PRO A C 1
ATOM 3599 O O . PRO A 1 456 ? -20.253 14.136 44.465 1.00 26.69 456 PRO A O 1
ATOM 3602 N N . SER A 1 457 ? -18.431 15.414 44.743 1.00 30.47 457 SER A N 1
ATOM 3603 C CA . SER A 1 457 ? -18.562 15.622 46.184 1.00 30.47 457 SER A CA 1
ATOM 3604 C C . SER A 1 457 ? -19.866 16.350 46.537 1.00 30.47 457 SER A C 1
ATOM 3606 O O . SER A 1 457 ? -20.107 17.467 46.077 1.00 30.47 457 SER A O 1
ATOM 3608 N N . LEU A 1 458 ? -20.680 15.760 47.415 1.00 28.11 458 LEU A N 1
ATOM 3609 C CA . LEU A 1 458 ? -21.720 16.483 48.156 1.00 28.11 458 LEU A CA 1
ATOM 3610 C C . LEU A 1 458 ? -21.061 17.432 49.181 1.00 28.11 458 LEU A C 1
ATOM 3612 O O . LEU A 1 458 ? -20.042 17.063 49.768 1.00 28.11 458 LEU A O 1
ATOM 3616 N N . PRO A 1 459 ? -21.608 18.636 49.430 1.00 29.20 459 PRO A N 1
ATOM 3617 C CA . PRO A 1 459 ? -21.066 19.545 50.436 1.00 29.20 459 PRO A CA 1
ATOM 3618 C C . PRO A 1 459 ? -21.416 19.079 51.859 1.00 29.20 459 PRO A C 1
ATOM 3620 O O . PRO A 1 459 ? -22.575 18.781 52.155 1.00 29.20 459 PRO A O 1
ATOM 3623 N N . ASP A 1 460 ? -20.421 19.061 52.748 1.00 32.09 460 ASP A N 1
ATOM 3624 C CA . ASP A 1 460 ? -20.599 18.722 54.165 1.00 32.09 460 ASP A CA 1
ATOM 3625 C C . ASP A 1 460 ? -21.424 19.782 54.936 1.00 32.09 460 ASP A C 1
ATOM 3627 O O . ASP A 1 460 ? -21.313 20.985 54.670 1.00 32.09 460 ASP A O 1
ATOM 3631 N N . PRO A 1 461 ? -22.229 19.371 55.938 1.00 28.95 461 PRO A N 1
ATOM 3632 C CA . PRO A 1 461 ? -22.987 20.278 56.799 1.00 28.95 461 PRO A CA 1
ATOM 3633 C C . PRO A 1 461 ? -22.091 20.966 57.856 1.00 28.95 461 PRO A C 1
ATOM 3635 O O . PRO A 1 461 ? -21.008 20.480 58.184 1.00 28.95 461 PRO A O 1
ATOM 3638 N N . PRO A 1 462 ? -22.525 22.099 58.448 1.00 31.47 462 PRO A N 1
ATOM 3639 C CA . PRO A 1 462 ? -21.653 22.940 59.264 1.00 31.47 462 PRO A CA 1
ATOM 3640 C C . PRO A 1 462 ? -21.341 22.311 60.629 1.00 31.47 462 PRO A C 1
ATOM 3642 O O . PRO A 1 462 ? -22.241 21.942 61.389 1.00 31.47 462 PRO A O 1
ATOM 3645 N N . ALA A 1 463 ? -20.055 22.269 60.985 1.00 33.75 463 ALA A N 1
ATOM 3646 C CA . ALA A 1 463 ? -19.601 21.837 62.301 1.00 33.75 463 ALA A CA 1
ATOM 3647 C C . ALA A 1 463 ? -20.006 22.852 63.390 1.00 33.75 463 ALA A C 1
ATOM 3649 O O . ALA A 1 463 ? -19.585 24.012 63.391 1.00 33.75 463 ALA A O 1
ATOM 3650 N N . ARG A 1 464 ? -20.822 22.396 64.349 1.00 32.62 464 ARG A N 1
ATOM 3651 C CA . ARG A 1 464 ? -21.052 23.071 65.636 1.00 32.62 464 ARG A CA 1
ATOM 3652 C C . ARG A 1 464 ? -19.826 22.885 66.532 1.00 32.62 464 ARG A C 1
ATOM 3654 O O . ARG A 1 464 ? -19.204 21.831 66.528 1.00 32.62 464 ARG A O 1
ATOM 3661 N N . GLY A 1 465 ? -19.488 23.940 67.269 1.00 32.41 465 GLY A N 1
ATOM 3662 C CA . GLY A 1 465 ? -18.211 24.090 67.962 1.00 32.41 465 GLY A CA 1
ATOM 3663 C C . GLY A 1 465 ? -18.059 23.380 69.313 1.00 32.41 465 GLY A C 1
ATOM 3664 O O . GLY A 1 465 ? -18.889 22.575 69.723 1.00 32.41 465 GLY A O 1
ATOM 3665 N N . ALA A 1 466 ? -17.013 23.842 70.014 1.00 31.62 466 ALA A N 1
ATOM 3666 C CA . ALA A 1 466 ? -16.508 23.478 71.346 1.00 31.62 466 ALA A CA 1
ATOM 3667 C C . ALA A 1 466 ? -15.655 22.193 71.386 1.00 31.62 466 ALA A C 1
ATOM 3669 O O . ALA A 1 466 ? -16.091 21.135 70.976 1.00 31.62 466 ALA A O 1
ATOM 3670 N N . GLY A 1 467 ? -14.430 22.181 71.906 1.00 30.97 467 GLY A N 1
ATOM 3671 C CA . GLY A 1 467 ? -13.626 23.220 72.526 1.00 30.97 467 GLY A CA 1
ATOM 3672 C C . GLY A 1 467 ? -12.412 22.601 73.228 1.00 30.97 467 GLY A C 1
ATOM 3673 O O . GLY A 1 467 ? -12.343 21.395 73.427 1.00 30.97 467 GLY A O 1
ATOM 3674 N N . ARG A 1 468 ? -11.528 23.494 73.686 1.00 33.75 468 ARG A N 1
ATOM 3675 C CA . ARG A 1 468 ? -10.583 23.332 74.806 1.00 33.75 468 ARG A CA 1
ATOM 3676 C C . ARG A 1 468 ? -9.357 22.405 74.650 1.00 33.75 468 ARG A C 1
ATOM 3678 O O . ARG A 1 468 ? -9.418 21.211 74.883 1.00 33.75 468 ARG A O 1
ATOM 3685 N N . SER A 1 469 ? -8.207 23.089 74.598 1.00 34.06 469 SER A N 1
ATOM 3686 C CA . SER A 1 469 ? -7.317 23.311 75.764 1.00 34.06 469 SER A CA 1
ATOM 3687 C C . SER A 1 469 ? -5.983 22.558 75.779 1.00 34.06 469 SER A C 1
ATOM 3689 O O . SER A 1 469 ? -5.962 21.365 76.045 1.00 34.06 469 SER A O 1
ATOM 3691 N N . THR A 1 470 ? -4.906 23.370 75.750 1.00 39.09 470 THR A N 1
ATOM 3692 C CA . THR A 1 470 ? -3.635 23.275 76.523 1.00 39.09 470 THR A CA 1
ATOM 3693 C C . THR A 1 470 ? -2.755 22.049 76.281 1.00 39.09 470 THR A C 1
ATOM 3695 O O . THR A 1 470 ? -3.252 20.940 76.245 1.00 39.09 470 THR A O 1
ATOM 3698 N N . LYS A 1 471 ? -1.425 22.094 76.218 1.00 39.34 471 LYS A N 1
ATOM 3699 C CA . LYS A 1 471 ? -0.307 22.949 76.689 1.00 39.34 471 LYS A CA 1
ATOM 3700 C C . LYS A 1 471 ? 0.930 22.328 75.976 1.00 39.34 471 LYS A C 1
ATOM 3702 O O . LYS A 1 471 ? 0.851 21.158 75.621 1.00 39.34 471 LYS A O 1
ATOM 3707 N N . ALA A 1 472 ? 2.089 22.934 75.763 1.00 42.38 472 ALA A N 1
ATOM 3708 C CA . ALA A 1 472 ? 2.728 24.183 76.149 1.00 42.38 472 ALA A CA 1
ATOM 3709 C C . ALA A 1 472 ? 3.770 24.508 75.063 1.00 42.38 472 ALA A C 1
ATOM 3711 O O . ALA A 1 472 ? 4.158 23.556 74.344 1.00 42.38 472 ALA A O 1
#

pLDDT: mean 70.46, std 21.47, range [22.27, 97.75]